Protein AF-0000000074312724 (afdb_homodimer)

Sequence (728 aa):
MENQAVISSTTVAKVNICEVESVAKSWMIDFSFLTLCRYYREQNAEKFSKTLKVFEAMIDDEYQLQDNQQTKRTICCLLSRIMDGKNLDAHYDLNNKVTPLMSALSVWDCLKDTANDAALYDNIKNLLFIQCVGVCLEKGNAQLAAHTLQWLEKESDLPEKLQRKLSTVVSKKDVYDQLLTRFSFNHLMKSVNSFLDAFLEKHPSDFLFKAALKVVQVRQERPAQADVDQNSEDPEPDSPVKPETNVVSSELNLRPKKKLFSTKTVHPWKPESTKKLPCLPHRTAKLKVSRRSCKVPSPPQQNTISRYRTKKKWLSEEDQHLKAGVKKHGEGKWSKILEEFDFRDRTSVMLKDRWRTLKKHGKVMENQAVISSTTVAKVNICEVESVAKSWMIDFSFLTLCRYYREQNAEKFSKTLKVFEAMIDDEYQLQDNQQTKRTICCLLSRIMDGKNLDAHYDLNNKVTPLMSALSVWDCLKDTANDAALYDNIKNLLFIQCVGVCLEKGNAQLAAHTLQWLEKESDLPEKLQRKLSTVVSKKDVYDQLLTRFSFNHLMKSVNSFLDAFLEKHPSDFLFKAALKVVQVRQERPAQADVDQNSEDPEPDSPVKPETNVVSSELNLRPKKKLFSTKTVHPWKPESTKKLPCLPHRTAKLKVSRRSCKVPSPPQQNTISRYRTKKKWLSEEDQHLKAGVKKHGEGKWSKILEEFDFRDRTSVMLKDRWRTLKKHGKV

Radius of gyration: 34.65 Å; Cα contacts (8 Å, |Δi|>4): 541; chains: 2; bounding box: 108×97×92 Å

Structure (mmCIF, N/CA/C/O backbone):
data_AF-0000000074312724-model_v1
#
loop_
_entity.id
_entity.type
_entity.pdbx_description
1 polymer 'Telomeric repeat-binding factor'
#
loop_
_atom_site.group_PDB
_atom_site.id
_atom_site.type_symbol
_atom_site.label_atom_id
_atom_site.label_alt_id
_atom_site.label_comp_id
_atom_site.label_asym_id
_atom_site.label_entity_id
_atom_site.label_seq_id
_atom_site.pdbx_PDB_ins_code
_atom_site.Cartn_x
_atom_site.Cartn_y
_atom_site.Cartn_z
_atom_site.occupancy
_atom_site.B_iso_or_equiv
_atom_site.auth_seq_id
_atom_site.auth_comp_id
_atom_site.auth_asym_id
_atom_site.auth_atom_id
_atom_site.pdbx_PDB_model_num
ATOM 1 N N . MET A 1 1 ? -22.125 25.375 37.125 1 21.61 1 MET A N 1
ATOM 2 C CA . MET A 1 1 ? -22.078 23.984 37.594 1 21.61 1 MET A CA 1
ATOM 3 C C . MET A 1 1 ? -21.922 23.016 36.438 1 21.61 1 MET A C 1
ATOM 5 O O . MET A 1 1 ? -22.922 22.594 35.812 1 21.61 1 MET A O 1
ATOM 9 N N . GLU A 1 2 ? -21.094 23.234 35.469 1 23.06 2 GLU A N 1
ATOM 10 C CA . GLU A 1 2 ? -20.906 23.047 34.062 1 23.06 2 GLU A CA 1
ATOM 11 C C . GLU A 1 2 ? -20.562 21.594 33.719 1 23.06 2 GLU A C 1
ATOM 13 O O . GLU A 1 2 ? -19.656 21.016 34.312 1 23.06 2 GLU A O 1
ATOM 18 N N . ASN A 1 3 ? -21.562 20.703 33.344 1 22.5 3 ASN A N 1
ATOM 19 C CA . ASN A 1 3 ? -21.734 19.266 33.125 1 22.5 3 ASN A CA 1
ATOM 20 C C . ASN A 1 3 ? -20.703 18.719 32.125 1 22.5 3 ASN A C 1
ATOM 22 O O . ASN A 1 3 ? -20.781 19.016 30.938 1 22.5 3 ASN A O 1
ATOM 26 N N . GLN A 1 4 ? -19.391 18.578 32.438 1 23.25 4 GLN A N 1
ATOM 27 C CA . GLN A 1 4 ? -18.219 17.984 31.797 1 23.25 4 GLN A CA 1
ATOM 28 C C . GLN A 1 4 ? -18.516 16.562 31.328 1 23.25 4 GLN A C 1
ATOM 30 O O . GLN A 1 4 ? -18.703 15.656 32.156 1 23.25 4 GLN A O 1
ATOM 35 N N . ALA A 1 5 ? -19.297 16.312 30.281 1 27.36 5 ALA A N 1
ATOM 36 C CA . ALA A 1 5 ? -19.828 15.047 29.812 1 27.36 5 ALA A CA 1
ATOM 37 C C . ALA A 1 5 ? -18.75 13.961 29.828 1 27.36 5 ALA A C 1
ATOM 39 O O . ALA A 1 5 ? -17.734 14.07 29.141 1 27.36 5 ALA A O 1
ATOM 40 N N . VAL A 1 6 ? -18.578 13.18 30.938 1 25.64 6 VAL A N 1
ATOM 41 C CA . VAL A 1 6 ? -17.812 12.062 31.484 1 25.64 6 VAL A CA 1
ATOM 42 C C . VAL A 1 6 ? -17.891 10.867 30.531 1 25.64 6 VAL A C 1
ATOM 44 O O . VAL A 1 6 ? -18.984 10.375 30.234 1 25.64 6 VAL A O 1
ATOM 47 N N . ILE A 1 7 ? -17.141 10.82 29.516 1 30.86 7 ILE A N 1
ATOM 48 C CA . ILE A 1 7 ? -16.875 9.516 28.906 1 30.86 7 ILE A CA 1
ATOM 49 C C . ILE A 1 7 ? -16.812 8.445 30 1 30.86 7 ILE A C 1
ATOM 51 O O . ILE A 1 7 ? -15.906 8.461 30.844 1 30.86 7 ILE A O 1
ATOM 55 N N . SER A 1 8 ? -17.906 8.117 30.641 1 28.39 8 SER A N 1
ATOM 56 C CA . SER A 1 8 ? -18.156 7.164 31.719 1 28.39 8 SER A CA 1
ATOM 57 C C . SER A 1 8 ? -17.281 5.926 31.578 1 28.39 8 SER A C 1
ATOM 59 O O . SER A 1 8 ? -17.062 5.434 30.469 1 28.39 8 SER A O 1
ATOM 61 N N . SER A 1 9 ? -16.422 5.676 32.5 1 30.42 9 SER A N 1
ATOM 62 C CA . SER A 1 9 ? -15.523 4.625 33 1 30.42 9 SER A CA 1
ATOM 63 C C . SER A 1 9 ? -16.234 3.283 33.062 1 30.42 9 SER A C 1
ATOM 65 O O . SER A 1 9 ? -15.961 2.48 33.969 1 30.42 9 SER A O 1
ATOM 67 N N . THR A 1 10 ? -17.453 3.074 32.594 1 30.75 10 THR A N 1
ATOM 68 C CA . THR A 1 10 ? -18.016 1.747 32.812 1 30.75 10 THR A CA 1
ATOM 69 C C . THR A 1 10 ? -17.016 0.661 32.438 1 30.75 10 THR A C 1
ATOM 71 O O . THR A 1 10 ? -16.219 0.842 31.5 1 30.75 10 THR A O 1
ATOM 74 N N . THR A 1 11 ? -16.969 -0.496 33.312 1 33.59 11 THR A N 1
ATOM 75 C CA . THR A 1 11 ? -16.203 -1.74 33.25 1 33.59 11 THR A CA 1
ATOM 76 C C . THR A 1 11 ? -16.125 -2.252 31.812 1 33.59 11 THR A C 1
ATOM 78 O O . THR A 1 11 ? -16.984 -3.025 31.375 1 33.59 11 THR A O 1
ATOM 81 N N . VAL A 1 12 ? -16.438 -1.635 30.938 1 36.84 12 VAL A N 1
ATOM 82 C CA . VAL A 1 12 ? -16.25 -2.07 29.562 1 36.84 12 VAL A CA 1
ATOM 83 C C . VAL A 1 12 ? -14.891 -2.75 29.422 1 36.84 12 VAL A C 1
ATOM 85 O O . VAL A 1 12 ? -13.852 -2.125 29.641 1 36.84 12 VAL A O 1
ATOM 88 N N . ALA A 1 13 ? -14.719 -4.004 29.734 1 39.44 13 ALA A N 1
ATOM 89 C CA . ALA A 1 13 ? -13.609 -4.918 29.516 1 39.44 13 ALA A CA 1
ATOM 90 C C . ALA A 1 13 ? -12.688 -4.395 28.406 1 39.44 13 ALA A C 1
ATOM 92 O O . ALA A 1 13 ? -13.156 -3.861 27.406 1 39.44 13 ALA A O 1
ATOM 93 N N . LYS A 1 14 ? -11.5 -3.816 28.703 1 50.38 14 LYS A N 1
ATOM 94 C CA . LYS A 1 14 ? -10.352 -3.379 27.906 1 50.38 14 LYS A CA 1
ATOM 95 C C . LYS A 1 14 ? -10.281 -4.121 26.578 1 50.38 14 LYS A C 1
ATOM 97 O O . LYS A 1 14 ? -9.773 -5.242 26.516 1 50.38 14 LYS A O 1
ATOM 102 N N . VAL A 1 15 ? -11.414 -4.219 25.922 1 61.34 15 VAL A N 1
ATOM 103 C CA . VAL A 1 15 ? -11.328 -4.824 24.594 1 61.34 15 VAL A CA 1
ATOM 104 C C . VAL A 1 15 ? -9.969 -4.496 23.969 1 61.34 15 VAL A C 1
ATOM 106 O O . VAL A 1 15 ? -9.57 -3.332 23.906 1 61.34 15 VAL A O 1
ATOM 109 N N . ASN A 1 16 ? -9.094 -5.473 23.906 1 81.19 16 ASN A N 1
ATOM 110 C CA . ASN A 1 16 ? -7.773 -5.445 23.297 1 81.19 16 ASN A CA 1
ATOM 111 C C . ASN A 1 16 ? -7.832 -4.867 21.875 1 81.19 16 ASN A C 1
ATOM 113 O O . ASN A 1 16 ? -8.266 -5.547 20.938 1 81.19 16 ASN A O 1
ATOM 117 N N . ILE A 1 17 ? -7.801 -3.521 21.781 1 87.5 17 ILE A N 1
ATOM 118 C CA . ILE A 1 17 ? -7.832 -2.779 20.531 1 87.5 17 ILE A CA 1
ATOM 119 C C . ILE A 1 17 ? -6.977 -3.496 19.484 1 87.5 17 ILE A C 1
ATOM 121 O O . ILE A 1 17 ? -7.293 -3.469 18.281 1 87.5 17 ILE A O 1
ATOM 125 N N . CYS A 1 18 ? -6.07 -4.141 20.016 1 86.81 18 CYS A N 1
ATOM 126 C CA . CYS A 1 18 ? -5.188 -4.855 19.109 1 86.81 18 CYS A CA 1
ATOM 127 C C . CYS A 1 18 ? -5.914 -6.027 18.453 1 86.81 18 CYS A C 1
ATOM 129 O O . CYS A 1 18 ? -5.727 -6.301 17.266 1 86.81 18 CYS A O 1
ATOM 131 N N . GLU A 1 19 ? -6.727 -6.633 19.25 1 90.62 19 GLU A N 1
ATOM 132 C CA . GLU A 1 19 ? -7.48 -7.758 18.703 1 90.62 19 GLU A CA 1
ATOM 133 C C . GLU A 1 19 ? -8.523 -7.285 17.703 1 90.62 19 GLU A C 1
ATOM 135 O O . GLU A 1 19 ? -8.742 -7.93 16.672 1 90.62 19 GLU A O 1
ATOM 140 N N . VAL A 1 20 ? -9.148 -6.223 18.016 1 93.25 20 VAL A N 1
ATOM 141 C CA . VAL A 1 20 ? -10.148 -5.652 17.125 1 93.25 20 VAL A CA 1
ATOM 142 C C . VAL A 1 20 ? -9.492 -5.297 15.789 1 93.25 20 VAL A C 1
ATOM 144 O O . VAL A 1 20 ? -10.039 -5.602 14.727 1 93.25 20 VAL A O 1
ATOM 147 N N . GLU A 1 21 ? -8.336 -4.688 15.852 1 92.5 21 GLU A N 1
ATOM 148 C CA . GLU A 1 21 ? -7.598 -4.328 14.648 1 92.5 21 GLU A CA 1
ATOM 149 C C . GLU A 1 21 ? -7.211 -5.566 13.844 1 92.5 21 GLU A C 1
ATOM 151 O O . GLU A 1 21 ? -7.273 -5.559 12.609 1 92.5 21 GLU A O 1
ATOM 156 N N . SER A 1 22 ? -6.832 -6.582 14.531 1 90.62 22 SER A N 1
ATOM 157 C CA . SER A 1 22 ? -6.426 -7.816 13.867 1 90.62 22 SER A CA 1
ATOM 158 C C . SER A 1 22 ? -7.59 -8.445 13.102 1 90.62 22 SER A C 1
ATOM 160 O O . SER A 1 22 ? -7.418 -8.922 11.984 1 90.62 22 SER A O 1
ATOM 162 N N . VAL A 1 23 ? -8.734 -8.406 13.703 1 93.75 23 VAL A N 1
ATOM 163 C CA . VAL A 1 23 ? -9.922 -8.969 13.078 1 93.75 23 VAL A CA 1
ATOM 164 C C . VAL A 1 23 ? -10.281 -8.164 11.828 1 93.75 23 VAL A C 1
ATOM 166 O O . VAL A 1 23 ? -10.508 -8.734 10.758 1 93.75 23 VAL A O 1
ATOM 169 N N . ALA A 1 24 ? -10.344 -6.906 11.953 1 95.31 24 ALA A N 1
ATOM 170 C CA . ALA A 1 24 ? -10.672 -6.047 10.82 1 95.31 24 ALA A CA 1
ATOM 171 C C . ALA A 1 24 ? -9.664 -6.215 9.688 1 95.31 24 ALA A C 1
ATOM 173 O O . ALA A 1 24 ? -10.039 -6.312 8.523 1 95.31 24 ALA A O 1
ATOM 174 N N . LYS A 1 25 ? -8.43 -6.238 10.039 1 94.06 25 LYS A N 1
ATOM 175 C CA . LYS A 1 25 ? -7.379 -6.414 9.047 1 94.06 25 LYS A CA 1
ATOM 176 C C . LYS A 1 25 ? -7.523 -7.75 8.32 1 94.06 25 LYS A C 1
ATOM 178 O O . LYS A 1 25 ? -7.297 -7.836 7.113 1 94.06 25 LYS A O 1
ATOM 183 N N . SER A 1 26 ? -7.871 -8.75 9.07 1 93.88 26 SER A N 1
ATOM 184 C CA . SER A 1 26 ? -8.086 -10.055 8.453 1 93.88 26 SER A CA 1
ATOM 185 C C . SER A 1 26 ? -9.203 -10.008 7.422 1 93.88 26 SER A C 1
ATOM 187 O O . SER A 1 26 ? -9.094 -10.594 6.348 1 93.88 26 SER A O 1
ATOM 189 N N . TRP A 1 27 ? -10.211 -9.312 7.754 1 96.19 27 TRP A N 1
ATOM 190 C CA . TRP A 1 27 ? -11.312 -9.164 6.809 1 96.19 27 TRP A CA 1
ATOM 191 C C . TRP A 1 27 ? -10.859 -8.406 5.566 1 96.19 27 TRP A C 1
ATOM 193 O O . TRP A 1 27 ? -11.266 -8.734 4.445 1 96.19 27 TRP A O 1
ATOM 203 N N . MET A 1 28 ? -10.133 -7.363 5.77 1 96.56 28 MET A N 1
ATOM 204 C CA . MET A 1 28 ? -9.641 -6.555 4.66 1 96.56 28 MET A CA 1
ATOM 205 C C . MET A 1 28 ? -8.727 -7.375 3.754 1 96.56 28 MET A C 1
ATOM 207 O O . MET A 1 28 ? -8.812 -7.277 2.527 1 96.56 28 MET A O 1
ATOM 211 N N . ILE A 1 29 ? -7.891 -8.164 4.34 1 95.81 29 ILE A N 1
ATOM 212 C CA . ILE A 1 29 ? -6.988 -9.039 3.598 1 95.81 29 ILE A CA 1
ATOM 213 C C . ILE A 1 29 ? -7.797 -10.047 2.783 1 95.81 29 ILE A C 1
ATOM 215 O O . ILE A 1 29 ? -7.527 -10.258 1.6 1 95.81 29 ILE A O 1
ATOM 219 N N . ASP A 1 30 ? -8.781 -10.586 3.4 1 96.94 30 ASP A N 1
ATOM 220 C CA . ASP A 1 30 ? -9.648 -11.555 2.73 1 96.94 30 ASP A CA 1
ATOM 221 C C . ASP A 1 30 ? -10.352 -10.914 1.531 1 96.94 30 ASP A C 1
ATOM 223 O O . ASP A 1 30 ? -10.414 -11.516 0.455 1 96.94 30 ASP A O 1
ATOM 227 N N . PHE A 1 31 ? -10.812 -9.82 1.758 1 97.44 31 PHE A N 1
ATOM 228 C CA . PHE A 1 31 ? -11.516 -9.133 0.681 1 97.44 31 PHE A CA 1
ATOM 229 C C . PHE A 1 31 ? -10.57 -8.836 -0.478 1 97.44 31 PHE A C 1
ATOM 231 O O . PHE A 1 31 ? -10.938 -9.016 -1.643 1 97.44 31 PHE A O 1
ATOM 238 N N . SER A 1 32 ? -9.438 -8.289 -0.143 1 97 32 SER A N 1
ATOM 239 C CA . SER A 1 32 ? -8.445 -8 -1.175 1 97 32 SER A CA 1
ATOM 240 C C . SER A 1 32 ? -8.055 -9.273 -1.929 1 97 32 SER A C 1
ATOM 242 O O . SER A 1 32 ? -7.867 -9.242 -3.146 1 97 32 SER A O 1
ATOM 244 N N . PHE A 1 33 ? -7.863 -10.336 -1.228 1 97.62 33 PHE A N 1
ATOM 245 C CA . PHE A 1 33 ? -7.523 -11.617 -1.839 1 97.62 33 PHE A CA 1
ATOM 246 C C . PHE A 1 33 ? -8.602 -12.047 -2.826 1 97.62 33 PHE A C 1
ATOM 248 O O . PHE A 1 33 ? -8.297 -12.438 -3.955 1 97.62 33 PHE A O 1
ATOM 255 N N . LEU A 1 34 ? -9.844 -11.953 -2.398 1 97.31 34 LEU A N 1
ATOM 256 C CA . LEU A 1 34 ? -10.961 -12.32 -3.256 1 97.31 34 LEU A CA 1
ATOM 257 C C . LEU A 1 34 ? -11 -11.445 -4.504 1 97.31 34 LEU A C 1
ATOM 259 O O . LEU A 1 34 ? -11.234 -11.945 -5.609 1 97.31 34 LEU A O 1
ATOM 263 N N . THR A 1 35 ? -10.805 -10.227 -4.285 1 96.88 35 THR A N 1
ATOM 264 C CA . THR A 1 35 ? -10.805 -9.273 -5.395 1 96.88 35 THR A CA 1
ATOM 265 C C . THR A 1 35 ? -9.672 -9.586 -6.367 1 96.88 35 THR A C 1
ATOM 267 O O . THR A 1 35 ? -9.844 -9.492 -7.586 1 96.88 35 THR A O 1
ATOM 270 N N . LEU A 1 36 ? -8.523 -9.984 -5.871 1 97.69 36 LEU A N 1
ATOM 271 C CA . LEU A 1 36 ? -7.387 -10.359 -6.707 1 97.69 36 LEU A CA 1
ATOM 272 C C . LEU A 1 36 ? -7.703 -11.594 -7.539 1 97.69 36 LEU A C 1
ATOM 274 O O . LEU A 1 36 ? -7.395 -11.641 -8.734 1 97.69 36 LEU A O 1
ATOM 278 N N . CYS A 1 37 ? -8.297 -12.562 -6.887 1 97.75 37 CYS A N 1
ATOM 279 C CA . CYS A 1 37 ? -8.688 -13.773 -7.605 1 97.75 37 CYS A CA 1
ATOM 280 C C . CYS A 1 37 ? -9.648 -13.445 -8.742 1 97.75 37 CYS A C 1
ATOM 282 O O . CYS A 1 37 ? -9.531 -13.992 -9.836 1 97.75 37 CYS A O 1
ATOM 284 N N . ARG A 1 38 ? -10.5 -12.539 -8.484 1 96.19 38 ARG A N 1
ATOM 285 C CA . ARG A 1 38 ? -11.461 -12.141 -9.508 1 96.19 38 ARG A CA 1
ATOM 286 C C . ARG A 1 38 ? -10.766 -11.43 -10.664 1 96.19 38 ARG A C 1
ATOM 288 O O . ARG A 1 38 ? -11.023 -11.734 -11.828 1 96.19 38 ARG A O 1
ATOM 295 N N . TYR A 1 39 ? -9.945 -10.484 -10.336 1 97 39 TYR A N 1
ATOM 296 C CA . TYR A 1 39 ? -9.25 -9.75 -11.391 1 97 39 TYR A CA 1
ATOM 297 C C . TYR A 1 39 ? -8.344 -10.68 -12.188 1 97 39 TYR A C 1
ATOM 299 O O . TYR A 1 39 ? -8.156 -10.492 -13.391 1 97 39 TYR A O 1
ATOM 307 N N . TYR A 1 40 ? -7.742 -11.648 -11.523 1 97.94 40 TYR A N 1
ATOM 308 C CA . TYR A 1 40 ? -6.969 -12.656 -12.234 1 97.94 40 TYR A CA 1
ATOM 309 C C . TYR A 1 40 ? -7.836 -13.398 -13.25 1 97.94 40 TYR A C 1
ATOM 311 O O . TYR A 1 40 ? -7.438 -13.578 -14.398 1 97.94 40 TYR A O 1
ATOM 319 N N . ARG A 1 41 ? -8.984 -13.805 -12.797 1 96.56 41 ARG A N 1
ATOM 320 C CA . ARG A 1 41 ? -9.914 -14.523 -13.656 1 96.56 41 ARG A CA 1
ATOM 321 C C . ARG A 1 41 ? -10.32 -13.672 -14.859 1 96.56 41 ARG A C 1
ATOM 323 O O . ARG A 1 41 ? -10.43 -14.18 -15.977 1 96.56 41 ARG A O 1
ATOM 330 N N . GLU A 1 42 ? -10.523 -12.422 -14.555 1 95.25 42 GLU A N 1
ATOM 331 C CA . GLU A 1 42 ? -10.922 -11.484 -15.602 1 95.25 42 GLU A CA 1
ATOM 332 C C . GLU A 1 42 ? -9.727 -11.07 -16.453 1 95.25 42 GLU A C 1
ATOM 334 O O . GLU A 1 42 ? -9.891 -10.406 -17.484 1 95.25 42 GLU A O 1
ATOM 339 N N . GLN A 1 43 ? -8.547 -11.469 -16.094 1 94.81 43 GLN A N 1
ATOM 340 C CA . GLN A 1 43 ? -7.297 -11.094 -16.75 1 94.81 43 GLN A CA 1
ATOM 341 C C . GLN A 1 43 ? -7.172 -9.578 -16.875 1 94.81 43 GLN A C 1
ATOM 343 O O . GLN A 1 43 ? -6.793 -9.07 -17.938 1 94.81 43 GLN A O 1
ATOM 348 N N . ASN A 1 44 ? -7.668 -8.906 -15.844 1 94.94 44 ASN A N 1
ATOM 349 C CA . ASN A 1 44 ? -7.5 -7.461 -15.75 1 94.94 44 ASN A CA 1
ATOM 350 C C . ASN A 1 44 ? -6.203 -7.09 -15.039 1 94.94 44 ASN A C 1
ATOM 352 O O . ASN A 1 44 ? -6.18 -6.938 -13.82 1 94.94 44 ASN A O 1
ATOM 356 N N . ALA A 1 45 ? -5.168 -6.895 -15.773 1 93.44 45 ALA A N 1
ATOM 357 C CA . ALA A 1 45 ? -3.816 -6.719 -15.242 1 93.44 45 ALA A CA 1
ATOM 358 C C . ALA A 1 45 ? -3.699 -5.414 -14.461 1 93.44 45 ALA A C 1
ATOM 360 O O . ALA A 1 45 ? -3.025 -5.359 -13.43 1 93.44 45 ALA A O 1
ATOM 361 N N . GLU A 1 46 ? -4.332 -4.371 -14.945 1 91.62 46 GLU A N 1
ATOM 362 C CA . GLU A 1 46 ? -4.227 -3.062 -14.305 1 91.62 46 GLU A CA 1
ATOM 363 C C . GLU A 1 46 ? -4.84 -3.078 -12.906 1 91.62 46 GLU A C 1
ATOM 365 O O . GLU A 1 46 ? -4.172 -2.738 -11.93 1 91.62 46 GLU A O 1
ATOM 370 N N . LYS A 1 47 ? -6.086 -3.535 -12.852 1 92.56 47 LYS A N 1
ATOM 371 C CA . LYS A 1 47 ? -6.762 -3.572 -11.562 1 92.56 47 LYS A CA 1
ATOM 372 C C . LYS A 1 47 ? -6.105 -4.586 -10.625 1 92.56 47 LYS A C 1
ATOM 374 O O . LYS A 1 47 ? -6.055 -4.379 -9.414 1 92.56 47 LYS A O 1
ATOM 379 N N . PHE A 1 48 ? -5.648 -5.609 -11.25 1 96.25 48 PHE A N 1
ATOM 380 C CA . PHE A 1 48 ? -4.941 -6.617 -10.469 1 96.25 48 PHE A CA 1
ATOM 381 C C . PHE A 1 48 ? -3.715 -6.016 -9.789 1 96.25 48 PHE A C 1
ATOM 383 O O . PHE A 1 48 ? -3.506 -6.211 -8.586 1 96.25 48 PHE A O 1
ATOM 390 N N . SER A 1 49 ? -2.943 -5.305 -10.523 1 94.44 49 SER A N 1
ATOM 391 C CA . SER A 1 49 ? -1.707 -4.723 -10.008 1 94.44 49 SER A CA 1
ATOM 392 C C . SER A 1 49 ? -1.989 -3.713 -8.898 1 94.44 49 SER A C 1
ATOM 394 O O . SER A 1 49 ? -1.288 -3.68 -7.887 1 94.44 49 SER A O 1
ATOM 396 N N . LYS A 1 50 ? -2.957 -2.932 -9.094 1 91.81 50 LYS A N 1
ATOM 397 C CA . LYS A 1 50 ? -3.33 -1.928 -8.102 1 91.81 50 LYS A CA 1
ATOM 398 C C . LYS A 1 50 ? -3.771 -2.582 -6.793 1 91.81 50 LYS A C 1
ATOM 400 O O . LYS A 1 50 ? -3.322 -2.191 -5.715 1 91.81 50 LYS A O 1
ATOM 405 N N . THR A 1 51 ? -4.617 -3.561 -6.922 1 94.94 51 THR A N 1
ATOM 406 C CA . THR A 1 51 ? -5.113 -4.27 -5.746 1 94.94 51 THR A CA 1
ATOM 407 C C . THR A 1 51 ? -3.988 -5.051 -5.07 1 94.94 51 THR A C 1
ATOM 409 O O . THR A 1 51 ? -3.965 -5.18 -3.846 1 94.94 51 THR A O 1
ATOM 412 N N . LEU A 1 52 ? -3.105 -5.555 -5.863 1 96.5 52 LEU A N 1
ATOM 413 C CA . LEU A 1 52 ? -1.982 -6.316 -5.324 1 96.5 52 LEU A CA 1
ATOM 414 C C . LEU A 1 52 ? -1.118 -5.445 -4.422 1 96.5 52 LEU A C 1
ATOM 416 O O . LEU A 1 52 ? -0.61 -5.914 -3.4 1 96.5 52 LEU A O 1
ATOM 420 N N . LYS A 1 53 ? -0.94 -4.234 -4.773 1 93.75 53 LYS A N 1
ATOM 421 C CA . LYS A 1 53 ? -0.164 -3.311 -3.953 1 93.75 53 LYS A CA 1
ATOM 422 C C . LYS A 1 53 ? -0.802 -3.125 -2.578 1 93.75 53 LYS A C 1
ATOM 424 O O . LYS A 1 53 ? -0.106 -3.107 -1.562 1 93.75 53 LYS A O 1
ATOM 429 N N . VAL A 1 54 ? -2.08 -2.957 -2.596 1 94.44 54 VAL A N 1
ATOM 430 C CA . VAL A 1 54 ? -2.814 -2.807 -1.345 1 94.44 54 VAL A CA 1
ATOM 431 C C . VAL A 1 54 ? -2.666 -4.07 -0.501 1 94.44 54 VAL A C 1
ATOM 433 O O . VAL A 1 54 ? -2.371 -3.996 0.694 1 94.44 54 VAL A O 1
ATOM 436 N N . PHE A 1 55 ? -2.9 -5.191 -1.138 1 96.44 55 PHE A N 1
ATOM 437 C CA . PHE A 1 55 ? -2.785 -6.48 -0.464 1 96.44 55 PHE A CA 1
ATOM 438 C C . PHE A 1 55 ? -1.4 -6.645 0.152 1 96.44 55 PHE A C 1
ATOM 440 O O . PHE A 1 55 ? -1.276 -7.027 1.318 1 96.44 55 PHE A O 1
ATOM 447 N N . GLU A 1 56 ? -0.399 -6.371 -0.617 1 94.25 56 GLU A N 1
ATOM 448 C CA . GLU A 1 56 ? 0.988 -6.508 -0.182 1 94.25 56 GLU A CA 1
ATOM 449 C C . GLU A 1 56 ? 1.282 -5.609 1.017 1 94.25 56 GLU A C 1
ATOM 451 O O . GLU A 1 56 ? 1.944 -6.031 1.967 1 94.25 56 GLU A O 1
ATOM 456 N N . ALA A 1 57 ? 0.81 -4.395 0.936 1 91.56 57 ALA A N 1
ATOM 457 C CA . ALA A 1 57 ? 1.032 -3.457 2.031 1 91.56 57 ALA A CA 1
ATOM 458 C C . ALA A 1 57 ? 0.421 -3.975 3.33 1 91.56 57 ALA A C 1
ATOM 460 O O . ALA A 1 57 ? 0.989 -3.787 4.41 1 91.56 57 ALA A O 1
ATOM 461 N N . MET A 1 58 ? -0.673 -4.641 3.254 1 93.38 58 MET A N 1
ATOM 462 C CA . MET A 1 58 ? -1.368 -5.129 4.441 1 93.38 58 MET A CA 1
ATOM 463 C C . MET A 1 58 ? -0.705 -6.391 4.98 1 93.38 58 MET A C 1
ATOM 465 O O . MET A 1 58 ? -0.466 -6.508 6.184 1 93.38 58 MET A O 1
ATOM 469 N N . ILE A 1 59 ? -0.412 -7.254 4.105 1 90.44 59 ILE A N 1
ATOM 470 C CA . ILE A 1 59 ? -0.004 -8.586 4.543 1 90.44 59 ILE A CA 1
ATOM 471 C C . ILE A 1 59 ? 1.464 -8.562 4.965 1 90.44 59 ILE A C 1
ATOM 473 O O . ILE A 1 59 ? 1.87 -9.297 5.867 1 90.44 59 ILE A O 1
ATOM 477 N N . ASP A 1 60 ? 2.256 -7.797 4.363 1 85.38 60 ASP A N 1
ATOM 478 C CA . ASP A 1 60 ? 3.678 -7.75 4.691 1 85.38 60 ASP A CA 1
ATOM 479 C C . ASP A 1 60 ? 3.918 -6.969 5.98 1 85.38 60 ASP A C 1
ATOM 481 O O . ASP A 1 60 ? 4.996 -7.055 6.57 1 85.38 60 ASP A O 1
ATOM 485 N N . ASP A 1 61 ? 2.994 -6.16 6.391 1 76.88 61 ASP A N 1
ATOM 486 C CA . ASP A 1 61 ? 3.096 -5.41 7.637 1 76.88 61 ASP A CA 1
ATOM 487 C C . ASP A 1 61 ? 2.91 -6.328 8.844 1 76.88 61 ASP A C 1
ATOM 489 O O . ASP A 1 61 ? 3.301 -5.98 9.961 1 76.88 61 ASP A O 1
ATOM 493 N N . GLU A 1 62 ? 2.342 -7.41 8.555 1 74.75 62 GLU A N 1
ATOM 494 C CA . GLU A 1 62 ? 2.008 -8.305 9.656 1 74.75 62 GLU A CA 1
ATOM 495 C C . GLU A 1 62 ? 3.195 -9.18 10.039 1 74.75 62 GLU A C 1
ATOM 497 O O . GLU A 1 62 ? 3.822 -9.797 9.172 1 74.75 62 GLU A O 1
ATOM 502 N N . TYR A 1 63 ? 3.6 -9.039 11.211 1 69 63 TYR A N 1
ATOM 503 C CA . TYR A 1 63 ? 4.727 -9.82 11.703 1 69 63 TYR A CA 1
ATOM 504 C C . TYR A 1 63 ? 4.363 -11.297 11.805 1 69 63 TYR A C 1
ATOM 506 O O . TYR A 1 63 ? 5.152 -12.164 11.414 1 69 63 TYR A O 1
ATOM 514 N N . GLN A 1 64 ? 3.211 -11.516 12.312 1 80.5 64 GLN A N 1
ATOM 515 C CA . GLN A 1 64 ? 2.785 -12.898 12.461 1 80.5 64 GLN A CA 1
ATOM 516 C C . GLN A 1 64 ? 1.532 -13.188 11.633 1 80.5 64 GLN A C 1
ATOM 518 O O . GLN A 1 64 ? 0.45 -12.688 11.953 1 80.5 64 GLN A O 1
ATOM 523 N N . LEU A 1 65 ? 1.847 -13.867 10.609 1 86.44 65 LEU A N 1
ATOM 524 C CA . LEU A 1 65 ? 0.723 -14.227 9.758 1 86.44 65 LEU A CA 1
ATOM 525 C C . LEU A 1 65 ? 0.121 -15.562 10.188 1 86.44 65 LEU A C 1
ATOM 527 O O . LEU A 1 65 ? 0.85 -16.484 10.547 1 86.44 65 LEU A O 1
ATOM 531 N N . GLN A 1 66 ? -1.142 -15.57 10.273 1 86.44 66 GLN A N 1
ATOM 532 C CA . GLN A 1 66 ? -1.833 -16.844 10.438 1 86.44 66 GLN A CA 1
ATOM 533 C C . GLN A 1 66 ? -1.606 -17.75 9.234 1 86.44 66 GLN A C 1
ATOM 535 O O . GLN A 1 66 ? -1.285 -17.281 8.141 1 86.44 66 GLN A O 1
ATOM 540 N N . ASP A 1 67 ? -1.747 -19 9.375 1 88 67 ASP A N 1
ATOM 541 C CA . ASP A 1 67 ? -1.492 -19.984 8.328 1 88 67 ASP A CA 1
ATOM 542 C C . ASP A 1 67 ? -2.34 -19.703 7.09 1 88 67 ASP A C 1
ATOM 544 O O . ASP A 1 67 ? -1.852 -19.797 5.961 1 88 67 ASP A O 1
ATOM 548 N N . ASN A 1 68 ? -3.549 -19.391 7.352 1 91.38 68 ASN A N 1
ATOM 549 C CA . ASN A 1 68 ? -4.438 -19.109 6.23 1 91.38 68 ASN A CA 1
ATOM 550 C C . ASN A 1 68 ? -3.979 -17.875 5.453 1 91.38 68 ASN A C 1
ATOM 552 O O . ASN A 1 68 ? -4.082 -17.844 4.227 1 91.38 68 ASN A O 1
ATOM 556 N N . GLN A 1 69 ? -3.494 -16.922 6.223 1 92.94 69 GLN A N 1
ATOM 557 C CA . GLN A 1 69 ? -3.002 -15.711 5.586 1 92.94 69 GLN A CA 1
ATOM 558 C C . GLN A 1 69 ? -1.725 -15.984 4.797 1 92.94 69 GLN A C 1
ATOM 560 O O . GLN A 1 69 ? -1.529 -15.43 3.713 1 92.94 69 GLN A O 1
ATOM 565 N N . GLN A 1 70 ? -0.915 -16.844 5.32 1 92.56 70 GLN A N 1
ATOM 566 C CA . GLN A 1 70 ? 0.311 -17.219 4.625 1 92.56 70 GLN A CA 1
ATOM 567 C C . GLN A 1 70 ? 0.001 -17.922 3.311 1 92.56 70 GLN A C 1
ATOM 569 O O . GLN A 1 70 ? 0.655 -17.672 2.295 1 92.56 70 GLN A O 1
ATOM 574 N N . THR A 1 71 ? -0.924 -18.734 3.34 1 94.88 71 THR A N 1
ATOM 575 C CA . THR A 1 71 ? -1.337 -19.453 2.137 1 94.88 71 THR A CA 1
ATOM 576 C C . THR A 1 71 ? -1.86 -18.484 1.084 1 94.88 71 THR A C 1
ATOM 578 O O . THR A 1 71 ? -1.494 -18.578 -0.089 1 94.88 71 THR A O 1
ATOM 581 N N . LYS A 1 72 ? -2.711 -17.562 1.52 1 96.25 72 LYS A N 1
ATOM 582 C CA . LYS A 1 72 ? -3.242 -16.562 0.604 1 96.25 72 LYS A CA 1
ATOM 583 C C . LYS A 1 72 ? -2.121 -15.711 0.009 1 96.25 72 LYS A C 1
ATOM 585 O O . LYS A 1 72 ? -2.158 -15.367 -1.174 1 96.25 72 LYS A O 1
ATOM 590 N N . ARG A 1 73 ? -1.197 -15.406 0.847 1 96.06 73 ARG A N 1
ATOM 591 C CA . ARG A 1 73 ? -0.041 -14.656 0.376 1 96.06 73 ARG A CA 1
ATOM 592 C C . ARG A 1 73 ? 0.709 -15.422 -0.708 1 96.06 73 ARG A C 1
ATOM 594 O O . ARG A 1 73 ? 1.073 -14.852 -1.739 1 96.06 73 ARG A O 1
ATOM 601 N N . THR A 1 74 ? 0.938 -16.672 -0.485 1 96.62 74 THR A N 1
ATOM 602 C CA . THR A 1 74 ? 1.654 -17.516 -1.439 1 96.62 74 THR A CA 1
ATOM 603 C C . THR A 1 74 ? 0.879 -17.625 -2.75 1 96.62 74 THR A C 1
ATOM 605 O O . THR A 1 74 ? 1.469 -17.578 -3.832 1 96.62 74 THR A O 1
ATOM 608 N N . ILE A 1 75 ? -0.378 -17.781 -2.588 1 97.88 75 ILE A N 1
ATOM 609 C CA . ILE A 1 75 ? -1.216 -17.859 -3.779 1 97.88 75 ILE A CA 1
ATOM 610 C C . ILE A 1 75 ? -1.1 -16.562 -4.578 1 97.88 75 ILE A C 1
ATOM 612 O O . ILE A 1 75 ? -0.968 -16.594 -5.805 1 97.88 75 ILE A O 1
ATOM 616 N N . CYS A 1 76 ? -1.192 -15.477 -3.875 1 97.69 76 CYS A N 1
ATOM 617 C CA . CYS A 1 76 ? -1.087 -14.195 -4.57 1 97.69 76 CYS A CA 1
ATOM 618 C C . CYS A 1 76 ? 0.281 -14.039 -5.223 1 97.69 76 CYS A C 1
ATOM 620 O O . CYS A 1 76 ? 0.401 -13.43 -6.285 1 97.69 76 CYS A O 1
ATOM 622 N N . CYS A 1 77 ? 1.329 -14.594 -4.652 1 97 77 CYS A N 1
ATOM 623 C CA . CYS A 1 77 ? 2.641 -14.633 -5.293 1 97 77 CYS A CA 1
ATOM 624 C C . CYS A 1 77 ? 2.58 -15.391 -6.613 1 97 77 CYS A C 1
ATOM 626 O O . CYS A 1 77 ? 3.148 -14.945 -7.613 1 97 77 CYS A O 1
ATOM 628 N N . LEU A 1 78 ? 1.902 -16.453 -6.57 1 98.12 78 LEU A N 1
ATOM 629 C CA . LEU A 1 78 ? 1.748 -17.25 -7.777 1 98.12 78 LEU A CA 1
ATOM 630 C C . LEU A 1 78 ? 1.002 -16.469 -8.859 1 98.12 78 LEU A C 1
ATOM 632 O O . LEU A 1 78 ? 1.448 -16.406 -10 1 98.12 78 LEU A O 1
ATOM 636 N N . LEU A 1 79 ? -0.081 -15.875 -8.469 1 98.44 79 LEU A N 1
ATOM 637 C CA . LEU A 1 79 ? -0.934 -15.172 -9.414 1 98.44 79 LEU A CA 1
ATOM 638 C C . LEU A 1 79 ? -0.19 -14 -10.055 1 98.44 79 LEU A C 1
ATOM 640 O O . LEU A 1 79 ? -0.306 -13.766 -11.258 1 98.44 79 LEU A O 1
ATOM 644 N N . SER A 1 80 ? 0.487 -13.258 -9.211 1 97.75 80 SER A N 1
ATOM 645 C CA . SER A 1 80 ? 1.213 -12.109 -9.75 1 97.75 80 SER A CA 1
ATOM 646 C C . SER A 1 80 ? 2.248 -12.547 -10.781 1 97.75 80 SER A C 1
ATOM 648 O O . SER A 1 80 ? 2.387 -11.922 -11.836 1 97.75 80 SER A O 1
ATOM 650 N N . ARG A 1 81 ? 2.947 -13.609 -10.586 1 97.25 81 ARG A N 1
ATOM 651 C CA . ARG A 1 81 ? 3.967 -14.133 -11.484 1 97.25 81 ARG A CA 1
ATOM 652 C C . ARG A 1 81 ? 3.342 -14.625 -12.789 1 97.25 81 ARG A C 1
ATOM 654 O O . ARG A 1 81 ? 3.883 -14.398 -13.867 1 97.25 81 ARG A O 1
ATOM 661 N N . ILE A 1 82 ? 2.227 -15.234 -12.656 1 97.81 82 ILE A N 1
ATOM 662 C CA . ILE A 1 82 ? 1.551 -15.75 -13.844 1 97.81 82 ILE A CA 1
ATOM 663 C C . ILE A 1 82 ? 0.972 -14.586 -14.648 1 97.81 82 I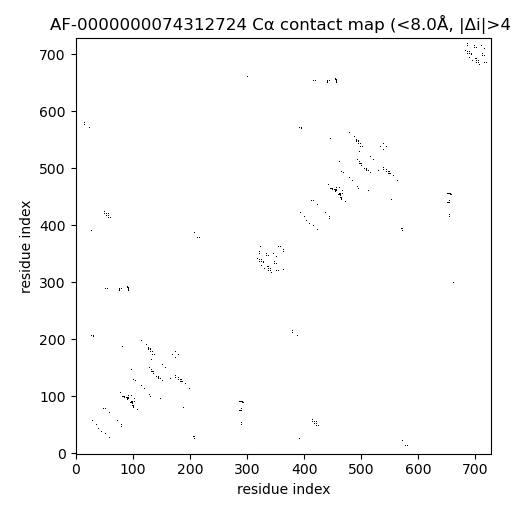LE A C 1
ATOM 665 O O . ILE A 1 82 ? 1.041 -14.586 -15.883 1 97.81 82 ILE A O 1
ATOM 669 N N . MET A 1 83 ? 0.37 -13.641 -13.969 1 96.62 83 MET A N 1
ATOM 670 C CA . MET A 1 83 ? -0.159 -12.453 -14.641 1 96.62 83 MET A CA 1
ATOM 671 C C . MET A 1 83 ? 0.93 -11.75 -15.445 1 96.62 83 MET A C 1
ATOM 673 O O . MET A 1 83 ? 0.66 -11.195 -16.516 1 96.62 83 MET A O 1
ATOM 677 N N . ASP A 1 84 ? 2.102 -11.852 -14.938 1 96.12 84 ASP A N 1
ATOM 678 C CA . ASP A 1 84 ? 3.234 -11.234 -15.617 1 96.12 84 ASP A CA 1
ATOM 679 C C . ASP A 1 84 ? 3.979 -12.25 -16.484 1 96.12 84 ASP A C 1
ATOM 681 O O . ASP A 1 84 ? 5.102 -11.992 -16.922 1 96.12 84 ASP A O 1
ATOM 685 N N . GLY A 1 85 ? 3.467 -13.352 -16.703 1 96.44 85 GLY A N 1
ATOM 686 C CA . GLY A 1 85 ? 4.16 -14.461 -17.344 1 96.44 85 GLY A CA 1
ATOM 687 C C . GLY A 1 85 ? 4.719 -14.102 -18.703 1 96.44 85 GLY A C 1
ATOM 688 O O . GLY A 1 85 ? 5.793 -14.57 -19.078 1 96.44 85 GLY A O 1
ATOM 689 N N . LYS A 1 86 ? 4.051 -13.281 -19.391 1 95.12 86 LYS A N 1
ATOM 690 C CA . LYS A 1 86 ? 4.473 -12.93 -20.75 1 95.12 86 LYS A CA 1
ATOM 691 C C . LYS A 1 86 ? 5.312 -11.656 -20.75 1 95.12 86 LYS A C 1
ATOM 693 O O . LYS A 1 86 ? 5.793 -11.219 -21.797 1 95.12 86 LYS A O 1
ATOM 698 N N . ASN A 1 87 ? 5.434 -11.047 -19.641 1 94.5 87 ASN A N 1
ATOM 699 C CA . ASN A 1 87 ? 6.301 -9.883 -19.469 1 94.5 87 ASN A CA 1
ATOM 700 C C . ASN A 1 87 ? 7.691 -10.281 -19 1 94.5 87 ASN A C 1
ATOM 702 O O . ASN A 1 87 ? 7.973 -10.25 -17.797 1 94.5 87 ASN A O 1
ATOM 706 N N . LEU A 1 88 ? 8.578 -10.484 -19.922 1 92 88 LEU A N 1
ATOM 707 C CA . LEU A 1 88 ? 9.906 -11 -19.594 1 92 88 LEU A CA 1
ATOM 708 C C . LEU A 1 88 ? 10.75 -9.93 -18.906 1 92 88 LEU A C 1
ATOM 710 O O . LEU A 1 88 ? 11.797 -10.242 -18.328 1 92 88 LEU A O 1
ATOM 714 N N . ASP A 1 89 ? 10.289 -8.664 -18.891 1 89.94 89 ASP A N 1
ATOM 715 C CA . ASP A 1 89 ? 11.031 -7.578 -18.25 1 89.94 89 ASP A CA 1
ATOM 716 C C . ASP A 1 89 ? 10.68 -7.473 -16.766 1 89.94 89 ASP A C 1
ATOM 718 O O . ASP A 1 89 ? 11.344 -6.746 -16.016 1 89.94 89 ASP A O 1
ATOM 722 N N . ALA A 1 90 ? 9.641 -8.188 -16.391 1 91.94 90 ALA A N 1
ATOM 723 C CA . ALA A 1 90 ? 9.273 -8.188 -14.977 1 91.94 90 ALA A CA 1
ATOM 724 C C . ALA A 1 90 ? 10.133 -9.164 -14.188 1 91.94 90 ALA A C 1
ATOM 726 O O . ALA A 1 90 ? 10.422 -10.273 -14.656 1 91.94 90 ALA A O 1
ATOM 727 N N . HIS A 1 91 ? 10.539 -8.758 -12.938 1 91.5 91 HIS A N 1
ATOM 728 C CA . HIS A 1 91 ? 11.406 -9.609 -12.133 1 91.5 91 HIS A CA 1
ATOM 729 C C . HIS A 1 91 ? 10.875 -9.742 -10.711 1 91.5 91 HIS A C 1
ATOM 731 O O . HIS A 1 91 ? 10.422 -8.75 -10.117 1 91.5 91 HIS A O 1
ATOM 737 N N . TYR A 1 92 ? 10.914 -10.922 -10.266 1 92.94 92 TYR A N 1
ATOM 738 C CA . TYR A 1 92 ? 10.477 -11.227 -8.906 1 92.94 92 TYR A CA 1
ATOM 739 C C . TYR A 1 92 ? 11.625 -11.781 -8.078 1 92.94 92 TYR A C 1
ATOM 741 O O . TYR A 1 92 ? 11.516 -11.922 -6.855 1 92.94 92 TYR A O 1
ATOM 749 N N . ASP A 1 93 ? 12.664 -12.07 -8.812 1 87.5 93 ASP A N 1
ATOM 750 C CA . ASP A 1 93 ? 13.852 -12.648 -8.18 1 87.5 93 ASP A CA 1
ATOM 751 C C . ASP A 1 93 ? 15.031 -11.68 -8.25 1 87.5 93 ASP A C 1
ATOM 753 O O . ASP A 1 93 ? 15.031 -10.758 -9.062 1 87.5 93 ASP A O 1
ATOM 757 N N . LEU A 1 94 ? 15.938 -11.914 -7.363 1 83.5 94 LEU A N 1
ATOM 758 C CA . LEU A 1 94 ? 17.156 -11.109 -7.383 1 83.5 94 LEU A CA 1
ATOM 759 C C . LEU A 1 94 ? 17.953 -11.359 -8.656 1 83.5 94 LEU A C 1
ATOM 761 O O . LEU A 1 94 ? 18.609 -10.453 -9.172 1 83.5 94 LEU A O 1
ATOM 765 N N . ASN A 1 95 ? 17.859 -12.609 -9.055 1 83.12 95 ASN A N 1
ATOM 766 C CA . ASN A 1 95 ? 18.469 -12.969 -10.336 1 83.12 95 ASN A CA 1
ATOM 767 C C . ASN A 1 95 ? 17.609 -12.523 -11.516 1 83.12 95 ASN A C 1
ATOM 769 O O . ASN A 1 95 ? 16.516 -13.047 -11.719 1 83.12 95 ASN A O 1
ATOM 773 N N . ASN A 1 96 ? 18.094 -11.625 -12.297 1 85.25 96 ASN A N 1
ATOM 774 C CA . ASN A 1 96 ? 17.328 -11.031 -13.383 1 85.25 96 ASN A CA 1
ATOM 775 C C . ASN A 1 96 ? 17.125 -12.016 -14.531 1 85.25 96 ASN A C 1
ATOM 777 O O . ASN A 1 96 ? 16.344 -11.742 -15.453 1 85.25 96 ASN A O 1
ATOM 781 N N . LYS A 1 97 ? 17.797 -13.148 -14.477 1 87.62 97 LYS A N 1
ATOM 782 C CA . LYS A 1 97 ? 17.609 -14.156 -15.523 1 87.62 97 LYS A CA 1
ATOM 783 C C . LYS A 1 97 ? 16.406 -15.047 -15.234 1 87.62 97 LYS A C 1
ATOM 785 O O . LYS A 1 97 ? 15.953 -15.789 -16.094 1 87.62 97 LYS A O 1
ATOM 790 N N . VAL A 1 98 ? 16 -14.875 -14.023 1 92.5 98 VAL A N 1
ATOM 791 C CA . VAL A 1 98 ? 14.836 -15.664 -13.641 1 92.5 98 VAL A CA 1
ATOM 792 C C . VAL A 1 98 ? 13.562 -14.961 -14.109 1 92.5 98 VAL A C 1
ATOM 794 O O . VAL A 1 98 ? 13.266 -13.852 -13.672 1 92.5 98 VAL A O 1
ATOM 797 N N . THR A 1 99 ? 12.844 -15.617 -14.984 1 95 99 THR A N 1
ATOM 798 C CA . THR A 1 99 ? 11.602 -15.062 -15.516 1 95 99 THR A CA 1
ATOM 799 C C . THR A 1 99 ? 10.477 -15.211 -14.5 1 95 99 THR A C 1
ATOM 801 O O . THR A 1 99 ? 10.594 -15.961 -13.531 1 95 99 THR A O 1
ATOM 804 N N . PRO A 1 100 ? 9.406 -14.461 -14.719 1 96.25 100 PRO A N 1
ATOM 805 C CA . PRO A 1 100 ? 8.266 -14.57 -13.805 1 96.25 100 PRO A CA 1
ATOM 806 C C . PRO A 1 100 ? 7.727 -15.992 -13.695 1 96.25 100 PRO A C 1
ATOM 808 O O . PRO A 1 100 ? 7.414 -16.453 -12.594 1 96.25 100 PRO A O 1
ATOM 811 N N . LEU A 1 101 ? 7.668 -16.734 -14.75 1 97.38 101 LEU A N 1
ATOM 812 C CA . LEU A 1 101 ? 7.117 -18.078 -14.727 1 97.38 101 LEU A CA 1
ATOM 813 C C . LEU A 1 101 ? 8.078 -19.047 -14.031 1 97.38 101 LEU A C 1
ATOM 815 O O . LEU A 1 101 ? 7.641 -20 -13.375 1 97.38 101 LEU A O 1
ATOM 819 N N . MET A 1 102 ? 9.391 -18.844 -14.227 1 96.25 102 MET A N 1
ATOM 820 C CA . MET A 1 102 ? 10.367 -19.625 -13.469 1 96.25 102 MET A CA 1
ATOM 821 C C . MET A 1 102 ? 10.164 -19.438 -11.969 1 96.25 102 MET A C 1
ATOM 823 O O . MET A 1 102 ? 10.18 -20.422 -11.211 1 96.25 102 MET A O 1
ATOM 827 N N . SER A 1 103 ? 9.992 -18.188 -11.602 1 95.81 103 SER A N 1
ATOM 828 C CA . SER A 1 103 ? 9.711 -17.891 -10.203 1 95.81 103 SER A CA 1
ATOM 829 C C . SER A 1 103 ? 8.391 -18.516 -9.758 1 95.81 103 SER A C 1
ATOM 831 O O . SER A 1 103 ? 8.273 -18.969 -8.617 1 95.81 103 SER A O 1
ATOM 833 N N . ALA A 1 104 ? 7.41 -18.484 -10.641 1 97.5 104 ALA A N 1
ATOM 834 C CA . ALA A 1 104 ? 6.109 -19.078 -10.336 1 97.5 104 ALA A CA 1
ATOM 835 C C . ALA A 1 104 ? 6.238 -20.562 -10.016 1 97.5 104 ALA A C 1
ATOM 837 O O . ALA A 1 104 ? 5.496 -21.094 -9.18 1 97.5 104 ALA A O 1
ATOM 838 N N . LEU A 1 105 ? 7.117 -21.219 -10.688 1 96.38 105 LEU A N 1
ATOM 839 C CA . LEU A 1 105 ? 7.328 -22.641 -10.484 1 96.38 105 LEU A CA 1
ATOM 840 C C . LEU A 1 105 ? 7.773 -22.922 -9.047 1 96.38 105 LEU A C 1
ATOM 842 O O . LEU A 1 105 ? 7.281 -23.859 -8.414 1 96.38 105 LEU A O 1
ATOM 846 N N . SER A 1 106 ? 8.664 -22.125 -8.594 1 93.62 106 SER A N 1
ATOM 847 C CA . SER A 1 106 ? 9.141 -22.266 -7.223 1 93.62 106 SER A CA 1
ATOM 848 C C . SER A 1 106 ? 8.023 -22.031 -6.219 1 93.62 106 SER A C 1
ATOM 850 O O . SER A 1 106 ? 7.918 -22.734 -5.215 1 93.62 106 SER A O 1
ATOM 852 N N . VAL A 1 107 ? 7.23 -21.078 -6.484 1 96.81 107 VAL A N 1
ATOM 853 C CA . VAL A 1 107 ? 6.105 -20.766 -5.609 1 96.81 107 VAL A CA 1
ATOM 854 C C . VAL A 1 107 ? 5.09 -21.906 -5.641 1 96.81 107 VAL A C 1
ATOM 856 O O . VAL A 1 107 ? 4.527 -22.266 -4.602 1 96.81 107 VAL A O 1
ATOM 859 N N . TRP A 1 108 ? 4.859 -22.422 -6.824 1 97.25 108 TRP A N 1
ATOM 860 C CA . TRP A 1 108 ? 3.893 -23.5 -6.98 1 97.25 108 TRP A CA 1
ATOM 861 C C . TRP A 1 108 ? 4.309 -24.719 -6.172 1 97.25 108 TRP A C 1
ATOM 863 O O . TRP A 1 108 ? 3.463 -25.422 -5.609 1 97.25 108 TRP A O 1
ATOM 873 N N . ASP A 1 109 ? 5.523 -24.953 -6.082 1 94.94 109 ASP A N 1
ATOM 874 C CA . ASP A 1 109 ? 6.039 -26.078 -5.297 1 94.94 109 ASP A CA 1
ATOM 875 C C . ASP A 1 109 ? 5.656 -25.938 -3.824 1 94.94 109 ASP A C 1
ATOM 877 O O . ASP A 1 109 ? 5.434 -26.938 -3.137 1 94.94 109 ASP A O 1
ATOM 881 N N . CYS A 1 110 ? 5.523 -24.734 -3.412 1 94.38 110 CYS A N 1
ATOM 882 C CA . CYS A 1 110 ? 5.176 -24.469 -2.021 1 94.38 110 CYS A CA 1
ATOM 883 C C . CYS A 1 110 ? 3.686 -24.688 -1.782 1 94.38 110 CYS A C 1
ATOM 885 O O . CYS A 1 110 ? 3.238 -24.734 -0.635 1 94.38 110 CYS A O 1
ATOM 887 N N . LEU A 1 111 ? 2.934 -24.891 -2.807 1 96.25 111 LEU A N 1
ATOM 888 C CA . LEU A 1 111 ? 1.483 -24.984 -2.674 1 96.25 111 LEU A CA 1
ATOM 889 C C . LEU A 1 111 ? 1.015 -26.422 -2.908 1 96.25 111 LEU A C 1
ATOM 891 O O . LEU A 1 111 ? -0.172 -26.656 -3.146 1 96.25 111 LEU A O 1
ATOM 895 N N . LYS A 1 112 ? 1.895 -27.344 -2.828 1 94.31 112 LYS A N 1
ATOM 896 C CA . LYS A 1 112 ? 1.571 -28.75 -3.09 1 94.31 112 LYS A CA 1
ATOM 897 C C . LYS A 1 112 ? 0.479 -29.25 -2.146 1 94.31 112 LYS A C 1
ATOM 899 O O . LYS A 1 112 ? -0.495 -29.859 -2.586 1 94.31 112 LYS A O 1
ATOM 904 N N . ASP A 1 113 ? 0.577 -28.891 -0.874 1 92.5 113 ASP A N 1
ATOM 905 C CA . ASP A 1 113 ? -0.373 -29.359 0.132 1 92.5 113 ASP A CA 1
ATOM 906 C C . ASP A 1 113 ? -1.704 -28.609 0.012 1 92.5 113 ASP A C 1
ATOM 908 O O . ASP A 1 113 ? -2.752 -29.156 0.381 1 92.5 113 ASP A O 1
ATOM 912 N N . THR A 1 114 ? -1.697 -27.422 -0.508 1 93 114 THR A N 1
ATOM 913 C CA . THR A 1 114 ? -2.9 -26.609 -0.648 1 93 114 THR A CA 1
ATOM 914 C C . THR A 1 114 ? -3.746 -27.094 -1.822 1 93 114 THR A C 1
ATOM 916 O O . THR A 1 114 ? -4.977 -27 -1.785 1 93 114 THR A O 1
ATOM 919 N N . ALA A 1 115 ? -3.295 -27.5 -3.027 1 90.38 115 ALA A N 1
ATOM 920 C CA . ALA A 1 115 ? -4 -27.922 -4.234 1 90.38 115 ALA A CA 1
ATOM 921 C C . ALA A 1 115 ? -4.809 -29.188 -3.975 1 90.38 115 ALA A C 1
ATOM 923 O O . ALA A 1 115 ? -5.836 -29.422 -4.617 1 90.38 115 ALA A O 1
ATOM 924 N N . ASN A 1 116 ? -4.848 -29.781 -2.947 1 84.62 116 ASN A N 1
ATOM 925 C CA . ASN A 1 116 ? -5.559 -30.969 -2.484 1 84.62 116 ASN A CA 1
ATOM 926 C C . ASN A 1 116 ? -5.926 -31.891 -3.645 1 84.62 116 ASN A C 1
ATOM 928 O O . ASN A 1 116 ? -6.715 -32.812 -3.479 1 84.62 116 ASN A O 1
ATOM 932 N N . ASP A 1 117 ? -5.695 -31.672 -4.914 1 92.5 117 ASP A N 1
ATOM 933 C CA . ASP A 1 117 ? -5.852 -32.469 -6.125 1 92.5 117 ASP A CA 1
ATOM 934 C C . ASP A 1 117 ? -4.508 -32.719 -6.809 1 92.5 117 ASP A C 1
ATOM 936 O O . ASP A 1 117 ? -3.988 -31.812 -7.488 1 92.5 117 ASP A O 1
ATOM 940 N N . ALA A 1 118 ? -4.051 -33.906 -6.715 1 94 118 ALA A N 1
ATOM 941 C CA . ALA A 1 118 ? -2.725 -34.25 -7.223 1 94 118 ALA A CA 1
ATOM 942 C C . ALA A 1 118 ? -2.662 -34.094 -8.742 1 94 118 ALA A C 1
ATOM 944 O O . ALA A 1 118 ? -1.646 -33.688 -9.289 1 94 118 ALA A O 1
ATOM 945 N N . ALA A 1 119 ? -3.752 -34.5 -9.383 1 96 119 ALA A N 1
ATOM 946 C CA . ALA A 1 119 ? -3.789 -34.406 -10.844 1 96 119 ALA A CA 1
ATOM 947 C C . ALA A 1 119 ? -3.711 -32.969 -11.305 1 96 119 ALA A C 1
ATOM 949 O O . ALA A 1 119 ? -2.986 -32.656 -12.25 1 96 119 ALA A O 1
ATOM 950 N N . LEU A 1 120 ? -4.473 -32.188 -10.594 1 96.5 120 LEU A N 1
ATOM 951 C CA . LEU A 1 120 ? -4.457 -30.781 -10.938 1 96.5 120 LEU A CA 1
ATOM 952 C C . LEU A 1 120 ? -3.086 -30.172 -10.656 1 96.5 120 LEU A C 1
ATOM 954 O O . LEU A 1 120 ? -2.586 -29.359 -11.445 1 96.5 120 LEU A O 1
ATOM 958 N N . TYR A 1 121 ? -2.518 -30.531 -9.531 1 97.44 121 TYR A N 1
ATOM 959 C CA . TYR A 1 121 ? -1.193 -30.047 -9.172 1 97.44 121 TYR A CA 1
ATOM 960 C C . TYR A 1 121 ? -0.17 -30.391 -10.242 1 97.44 121 TYR A C 1
ATOM 962 O O . TYR A 1 121 ? 0.586 -29.531 -10.695 1 97.44 121 TYR A O 1
ATOM 970 N N . ASP A 1 122 ? -0.194 -31.609 -10.664 1 96.44 122 ASP A N 1
ATOM 971 C CA . ASP A 1 122 ? 0.764 -32.062 -11.664 1 96.44 122 ASP A CA 1
ATOM 972 C C . ASP A 1 122 ? 0.528 -31.391 -13.008 1 96.44 122 ASP A C 1
ATOM 974 O O . ASP A 1 122 ? 1.479 -31.094 -13.734 1 96.44 122 ASP A O 1
ATOM 978 N N . ASN A 1 123 ? -0.688 -31.281 -13.297 1 97.19 123 ASN A N 1
ATOM 979 C CA . ASN A 1 123 ? -1.022 -30.625 -14.555 1 97.19 123 ASN A CA 1
ATOM 980 C C . ASN A 1 123 ? -0.484 -29.203 -14.602 1 97.19 123 ASN A C 1
ATOM 982 O O . ASN A 1 123 ? 0.113 -28.797 -15.602 1 97.19 123 ASN A O 1
ATOM 986 N N . ILE A 1 124 ? -0.732 -28.438 -13.531 1 98.06 124 ILE A N 1
ATOM 987 C CA . ILE A 1 124 ? -0.272 -27.062 -13.484 1 98.06 124 ILE A CA 1
ATOM 988 C C . ILE A 1 124 ? 1.255 -27.016 -13.492 1 98.06 124 ILE A C 1
ATOM 990 O O . ILE A 1 124 ? 1.858 -26.172 -14.148 1 98.06 124 ILE A O 1
ATOM 994 N N . LYS A 1 125 ? 1.884 -27.922 -12.812 1 97.44 125 LYS A N 1
ATOM 995 C CA . LYS A 1 125 ? 3.342 -28 -12.797 1 97.44 125 LYS A CA 1
ATOM 996 C C . LYS A 1 125 ? 3.895 -28.234 -14.195 1 97.44 125 LYS A C 1
ATOM 998 O O . LYS A 1 125 ? 4.84 -27.562 -14.617 1 97.44 125 LYS A O 1
ATOM 1003 N N . ASN A 1 126 ? 3.307 -29.141 -14.883 1 97.12 126 ASN A N 1
ATOM 1004 C CA . ASN A 1 126 ? 3.713 -29.453 -16.25 1 97.12 126 ASN A CA 1
ATOM 1005 C C . ASN A 1 126 ? 3.525 -28.25 -17.172 1 97.12 126 ASN A C 1
ATOM 1007 O O . ASN A 1 126 ? 4.383 -27.953 -18 1 97.12 126 ASN A O 1
ATOM 1011 N N . LEU A 1 127 ? 2.414 -27.609 -17.016 1 98 127 LEU A N 1
ATOM 1012 C CA . LEU A 1 127 ? 2.135 -26.422 -17.797 1 98 127 LEU A CA 1
ATOM 1013 C C . LEU A 1 127 ? 3.164 -25.328 -17.531 1 98 127 LEU A C 1
ATOM 1015 O O . LEU A 1 127 ? 3.59 -24.625 -18.438 1 98 127 LEU A O 1
ATOM 1019 N N . LEU A 1 128 ? 3.508 -25.188 -16.266 1 98.12 128 LEU A N 1
ATOM 1020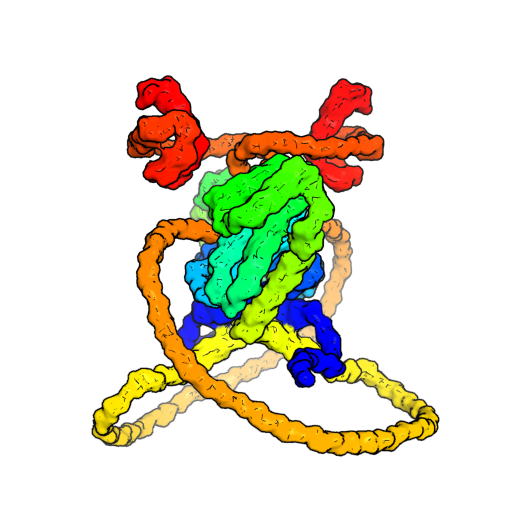 C CA . LEU A 1 128 ? 4.52 -24.203 -15.906 1 98.12 128 LEU A CA 1
ATOM 1021 C C . LEU A 1 128 ? 5.859 -24.531 -16.562 1 98.12 128 LEU A C 1
ATOM 1023 O O . LEU A 1 128 ? 6.523 -23.656 -17.109 1 98.12 128 LEU A O 1
ATOM 1027 N N . PHE A 1 129 ? 6.262 -25.781 -16.562 1 97.69 129 PHE A N 1
ATOM 1028 C CA . PHE A 1 129 ? 7.488 -26.203 -17.219 1 97.69 129 PHE A CA 1
ATOM 1029 C C . PHE A 1 129 ? 7.488 -25.781 -18.688 1 97.69 129 PHE A C 1
ATOM 1031 O O . PHE A 1 129 ? 8.445 -25.172 -19.156 1 97.69 129 PHE A O 1
ATOM 1038 N N . ILE A 1 130 ? 6.473 -26.141 -19.297 1 97.44 130 ILE A N 1
ATOM 1039 C CA . ILE A 1 130 ? 6.375 -25.953 -20.75 1 97.44 130 ILE A CA 1
ATOM 1040 C C . ILE A 1 130 ? 6.328 -24.469 -21.062 1 97.44 130 ILE A C 1
ATOM 1042 O O . ILE A 1 130 ? 7.031 -24 -21.969 1 97.44 130 ILE A O 1
ATOM 1046 N N . GLN A 1 131 ? 5.621 -23.734 -20.297 1 97.12 131 GLN A N 1
ATOM 1047 C CA . GLN A 1 131 ? 5.406 -22.328 -20.625 1 97.12 131 GLN A CA 1
ATOM 1048 C C . GLN A 1 131 ? 6.602 -21.469 -20.203 1 97.12 131 GLN A C 1
ATOM 1050 O O . GLN A 1 131 ? 6.82 -20.391 -20.734 1 97.12 131 GLN A O 1
ATOM 1055 N N . CYS A 1 132 ? 7.367 -21.906 -19.25 1 96.69 132 CYS A N 1
ATOM 1056 C CA . CYS A 1 132 ? 8.633 -21.234 -18.969 1 96.69 132 CYS A CA 1
ATOM 1057 C C . CYS A 1 132 ? 9.477 -21.109 -20.219 1 96.69 132 CYS A C 1
ATOM 1059 O O . CYS A 1 132 ? 10.086 -20.062 -20.453 1 96.69 132 CYS A O 1
ATOM 1061 N N . VAL A 1 133 ? 9.469 -22.141 -20.969 1 96.25 133 VAL A N 1
ATOM 1062 C CA . VAL A 1 133 ? 10.273 -22.188 -22.188 1 96.25 133 VAL A CA 1
ATOM 1063 C C . VAL A 1 133 ? 9.469 -21.609 -23.344 1 96.25 133 VAL A C 1
ATOM 1065 O O . VAL A 1 133 ? 9.992 -20.797 -24.125 1 96.25 133 VAL A O 1
ATOM 1068 N N . GLY A 1 134 ? 8.227 -21.969 -23.453 1 96.19 134 GLY A N 1
ATOM 1069 C CA . GLY A 1 134 ? 7.375 -21.578 -24.562 1 96.19 134 GLY A CA 1
ATOM 1070 C C . GLY A 1 134 ? 7.242 -20.078 -24.703 1 96.19 134 GLY A C 1
ATOM 1071 O O . GLY A 1 134 ? 7.305 -19.531 -25.812 1 96.19 134 GLY A O 1
ATOM 1072 N N . VAL A 1 135 ? 7.039 -19.375 -23.609 1 96.69 135 VAL A N 1
ATOM 1073 C CA . VAL A 1 135 ? 6.863 -17.938 -23.641 1 96.69 135 VAL A CA 1
ATOM 1074 C C . VAL A 1 135 ? 8.133 -17.266 -24.156 1 96.69 135 VAL A C 1
ATOM 1076 O O . VAL A 1 135 ? 8.078 -16.297 -24.906 1 96.69 135 VAL A O 1
ATOM 1079 N N . CYS A 1 136 ? 9.289 -17.734 -23.766 1 96.06 136 CYS A N 1
ATOM 1080 C CA . CYS A 1 136 ? 10.555 -17.188 -24.234 1 96.06 136 CYS A CA 1
ATOM 1081 C C . CYS A 1 136 ? 10.656 -17.312 -25.75 1 96.06 136 CYS A C 1
ATOM 1083 O O . CYS A 1 136 ? 11.062 -16.359 -26.438 1 96.06 136 CYS A O 1
ATOM 1085 N N . LEU A 1 137 ? 10.289 -18.453 -26.281 1 95.31 137 LEU A N 1
ATOM 1086 C CA . LEU A 1 137 ? 10.344 -18.672 -27.719 1 95.31 137 LEU A CA 1
ATOM 1087 C C . LEU A 1 137 ? 9.336 -17.781 -28.438 1 95.31 137 LEU A C 1
ATOM 1089 O O . LEU A 1 137 ? 9.648 -17.219 -29.484 1 95.31 137 LEU A O 1
ATOM 1093 N N . GLU A 1 138 ? 8.164 -17.734 -27.875 1 93.81 138 GLU A N 1
ATOM 1094 C CA . GLU A 1 138 ? 7.117 -16.906 -28.453 1 93.81 138 GLU A CA 1
ATOM 1095 C C . GLU A 1 138 ? 7.562 -15.453 -28.562 1 93.81 138 GLU A C 1
ATOM 1097 O O . GLU A 1 138 ? 7.199 -14.758 -29.516 1 93.81 138 GLU A O 1
ATOM 1102 N N . LYS A 1 139 ? 8.305 -15.039 -27.609 1 94.31 139 LYS A N 1
ATOM 1103 C CA . LYS A 1 139 ? 8.789 -13.656 -27.594 1 94.31 139 LYS A CA 1
ATOM 1104 C C . LYS A 1 139 ? 10.078 -13.516 -28.406 1 94.31 139 LYS A C 1
ATOM 1106 O O . LYS A 1 139 ? 10.688 -12.445 -28.422 1 94.31 139 LYS A O 1
ATOM 1111 N N . GLY A 1 140 ? 10.594 -14.602 -28.938 1 91.38 140 GLY A N 1
ATOM 1112 C CA . GLY A 1 140 ? 11.727 -14.57 -29.859 1 91.38 140 GLY A CA 1
ATOM 1113 C C . GLY A 1 140 ? 13.07 -14.609 -29.141 1 91.38 140 GLY A C 1
ATOM 1114 O O . GLY A 1 140 ? 14.094 -14.219 -29.703 1 91.38 140 GLY A O 1
ATOM 1115 N N . ASN A 1 141 ? 13.039 -14.898 -27.969 1 93.75 141 ASN A N 1
ATOM 1116 C CA . ASN A 1 141 ? 14.273 -14.969 -27.203 1 93.75 141 ASN A CA 1
ATOM 1117 C C . ASN A 1 141 ? 14.734 -16.422 -27.016 1 93.75 141 ASN A C 1
ATOM 1119 O O . ASN A 1 141 ? 14.586 -16.984 -25.938 1 93.75 141 ASN A O 1
ATOM 1123 N N . ALA A 1 142 ? 15.383 -16.938 -27.984 1 92.75 142 ALA A N 1
ATOM 1124 C CA . ALA A 1 142 ? 15.828 -18.328 -27.984 1 92.75 142 ALA A CA 1
ATOM 1125 C C . ALA A 1 142 ? 16.938 -18.562 -26.953 1 92.75 142 ALA A C 1
ATOM 1127 O O . ALA A 1 142 ? 17.031 -19.641 -26.375 1 92.75 142 ALA A O 1
ATOM 1128 N N . GLN A 1 143 ? 17.719 -17.562 -26.766 1 94 143 GLN A N 1
ATOM 1129 C CA . GLN A 1 143 ? 18.781 -17.688 -25.781 1 94 143 GLN A CA 1
ATOM 1130 C C . GLN A 1 143 ? 18.219 -17.844 -24.359 1 94 143 GLN A C 1
ATOM 1132 O O . GLN A 1 143 ? 18.688 -18.703 -23.609 1 94 143 GLN A O 1
ATOM 1137 N N . LEU A 1 144 ? 17.266 -16.984 -24.141 1 94.69 144 LEU A N 1
ATOM 1138 C CA . LEU A 1 144 ? 16.625 -17.078 -22.828 1 94.69 144 LEU A CA 1
ATOM 1139 C C . LEU A 1 144 ? 15.914 -18.422 -22.672 1 94.69 144 LEU A C 1
ATOM 1141 O O . LEU A 1 144 ? 15.867 -18.969 -21.578 1 94.69 144 LEU A O 1
ATOM 1145 N N . ALA A 1 145 ? 15.312 -18.938 -23.766 1 96.38 145 ALA A N 1
ATOM 1146 C CA . ALA A 1 145 ? 14.648 -20.25 -23.719 1 96.38 145 ALA A CA 1
ATOM 1147 C C . ALA A 1 145 ? 15.641 -21.344 -23.359 1 96.38 145 ALA A C 1
ATOM 1149 O O . ALA A 1 145 ? 15.328 -22.234 -22.547 1 96.38 145 ALA A O 1
ATOM 1150 N N . ALA A 1 146 ? 16.766 -21.266 -23.984 1 95.81 146 ALA A N 1
ATOM 1151 C CA . ALA A 1 146 ? 17.797 -22.25 -23.703 1 95.81 146 ALA A CA 1
ATOM 1152 C C . ALA A 1 146 ? 18.281 -22.156 -22.266 1 95.81 146 ALA A C 1
ATOM 1154 O O . ALA A 1 146 ? 18.469 -23.188 -21.594 1 95.81 146 ALA A O 1
ATOM 1155 N N . HIS A 1 147 ? 18.5 -20.953 -21.844 1 95.19 147 HIS A N 1
ATOM 1156 C CA . HIS A 1 147 ? 18.906 -20.719 -20.453 1 95.19 147 HIS A CA 1
ATOM 1157 C C . HIS A 1 147 ? 17.859 -21.25 -19.484 1 95.19 147 HIS A C 1
ATOM 1159 O O . HIS A 1 147 ? 18.188 -21.859 -18.469 1 95.19 147 HIS A O 1
ATOM 1165 N N . THR A 1 148 ? 16.641 -20.953 -19.797 1 95.94 148 THR A N 1
ATOM 1166 C CA . THR A 1 148 ? 15.523 -21.406 -18.969 1 95.94 148 THR A CA 1
ATOM 1167 C C . THR A 1 148 ? 15.492 -22.922 -18.875 1 95.94 148 THR A C 1
ATOM 1169 O O . THR A 1 148 ? 15.281 -23.484 -17.797 1 95.94 148 THR A O 1
ATOM 1172 N N . LEU A 1 149 ? 15.648 -23.547 -19.984 1 96.25 149 LEU A N 1
ATOM 1173 C CA . LEU A 1 149 ? 15.648 -25.016 -20.016 1 96.25 149 LEU A CA 1
ATOM 1174 C C . LEU A 1 149 ? 16.781 -25.562 -19.141 1 96.25 149 LEU A C 1
ATOM 1176 O O . LEU A 1 149 ? 16.578 -26.531 -18.406 1 96.25 149 LEU A O 1
ATOM 1180 N N . GLN A 1 150 ? 17.906 -24.984 -19.219 1 94.75 150 GLN A N 1
ATOM 1181 C CA . GLN A 1 150 ? 19.047 -25.391 -18.406 1 94.75 150 GLN A CA 1
ATOM 1182 C C . GLN A 1 150 ? 18.75 -25.203 -16.922 1 94.75 150 GLN A C 1
ATOM 1184 O O . GLN A 1 150 ? 19.109 -26.047 -16.094 1 94.75 150 GLN A O 1
ATOM 1189 N N . TRP A 1 151 ? 18.172 -24.094 -16.672 1 94.56 151 TRP A N 1
ATOM 1190 C CA . TRP A 1 151 ? 17.797 -23.781 -15.289 1 94.56 151 TRP A CA 1
ATOM 1191 C C . TRP A 1 151 ? 16.812 -24.812 -14.758 1 94.56 151 TRP A C 1
ATOM 1193 O O . TRP A 1 151 ? 16.922 -25.25 -13.609 1 94.56 151 TRP A O 1
ATOM 1203 N N . LEU A 1 152 ? 15.836 -25.156 -15.539 1 95.12 152 LEU A N 1
ATOM 1204 C CA . LEU A 1 152 ? 14.828 -26.141 -15.133 1 95.12 152 LEU A CA 1
ATOM 1205 C C . LEU A 1 152 ? 15.469 -27.5 -14.867 1 95.12 152 LEU A C 1
ATOM 1207 O O . LEU A 1 152 ? 15.062 -28.203 -13.938 1 95.12 152 LEU A O 1
ATOM 1211 N N . GLU A 1 153 ? 16.406 -27.844 -15.602 1 92.25 153 GLU A N 1
ATOM 1212 C CA . GLU A 1 153 ? 17.094 -29.125 -15.461 1 92.25 153 GLU A CA 1
ATOM 1213 C C . GLU A 1 153 ? 17.891 -29.188 -14.148 1 92.25 153 GLU A C 1
ATOM 1215 O O . GLU A 1 153 ? 17.938 -30.234 -13.5 1 92.25 153 GLU A O 1
ATOM 1220 N N . LYS A 1 154 ? 18.391 -28.109 -13.742 1 90.62 154 LYS A N 1
ATOM 1221 C CA . LYS A 1 154 ? 19.266 -28.062 -12.578 1 90.62 154 LYS A CA 1
ATOM 1222 C C . LYS A 1 154 ? 18.484 -27.828 -11.297 1 90.62 154 LYS A C 1
ATOM 1224 O O . LYS A 1 154 ? 18.766 -28.438 -10.258 1 90.62 154 LYS A O 1
ATOM 1229 N N . GLU A 1 155 ? 17.516 -26.953 -11.414 1 87.44 155 GLU A N 1
ATOM 1230 C CA . GLU A 1 155 ? 16.906 -26.422 -10.195 1 87.44 155 GLU A CA 1
ATOM 1231 C C . GLU A 1 155 ? 15.547 -27.078 -9.945 1 87.44 155 GLU A C 1
ATOM 1233 O O . GLU A 1 155 ? 14.969 -26.922 -8.867 1 87.44 155 GLU A O 1
ATOM 1238 N N . SER A 1 156 ? 15.086 -27.781 -10.953 1 87.5 156 SER A N 1
ATOM 1239 C CA . SER A 1 156 ? 13.734 -28.328 -10.789 1 87.5 156 SER A CA 1
ATOM 1240 C C . SER A 1 156 ? 13.703 -29.812 -11.117 1 87.5 156 SER A C 1
ATOM 1242 O O . SER A 1 156 ? 14.703 -30.375 -11.562 1 87.5 156 SER A O 1
ATOM 1244 N N . ASP A 1 157 ? 12.602 -30.484 -10.789 1 87.5 157 ASP A N 1
ATOM 1245 C CA . ASP A 1 157 ? 12.391 -31.906 -11.086 1 87.5 157 ASP A CA 1
ATOM 1246 C C . ASP A 1 157 ? 11.68 -32.062 -12.43 1 87.5 157 ASP A C 1
ATOM 1248 O O . ASP A 1 157 ? 10.641 -32.75 -12.508 1 87.5 157 ASP A O 1
ATOM 1252 N N . LEU A 1 158 ? 12.305 -31.609 -13.445 1 92.88 158 LEU A N 1
ATOM 1253 C CA . LEU A 1 158 ? 11.758 -31.75 -14.789 1 92.88 158 LEU A CA 1
ATOM 1254 C C . LEU A 1 158 ? 11.836 -33.188 -15.266 1 92.88 158 LEU A C 1
ATOM 1256 O O . LEU A 1 158 ? 12.906 -33.781 -15.273 1 92.88 158 LEU A O 1
ATOM 1260 N N . PRO A 1 159 ? 10.719 -33.781 -15.586 1 93.5 159 PRO A N 1
ATOM 1261 C CA . PRO A 1 159 ? 10.734 -35.156 -16.094 1 93.5 159 PRO A CA 1
ATOM 1262 C C . PRO A 1 159 ? 11.586 -35.312 -17.359 1 93.5 159 PRO A C 1
ATOM 1264 O O . PRO A 1 159 ? 11.57 -34.406 -18.219 1 93.5 159 PRO A O 1
ATOM 1267 N N . GLU A 1 160 ? 12.25 -36.375 -17.484 1 93.44 160 GLU A N 1
ATOM 1268 C CA . GLU A 1 160 ? 13.195 -36.594 -18.578 1 93.44 160 GLU A CA 1
ATOM 1269 C C . GLU A 1 160 ? 12.508 -36.562 -19.938 1 93.44 160 GLU A C 1
ATOM 1271 O O . GLU A 1 160 ? 13.047 -36 -20.891 1 93.44 160 GLU A O 1
ATOM 1276 N N . LYS A 1 161 ? 11.367 -37.219 -19.984 1 94.56 161 LYS A N 1
ATOM 1277 C CA . LYS A 1 161 ? 10.633 -37.25 -21.25 1 94.56 161 LYS A CA 1
ATOM 1278 C C . LYS A 1 161 ? 10.297 -35.812 -21.719 1 94.56 161 LYS A C 1
ATOM 1280 O O . LYS A 1 161 ? 10.445 -35.5 -22.891 1 94.56 161 LYS A O 1
ATOM 1285 N N . LEU A 1 162 ? 9.859 -35 -20.797 1 95.44 162 LEU A N 1
ATOM 1286 C CA . LEU A 1 162 ? 9.508 -33.625 -21.125 1 95.44 162 LEU A CA 1
ATOM 1287 C C . LEU A 1 162 ? 10.75 -32.812 -21.469 1 95.44 162 LEU A C 1
ATOM 1289 O O . LEU A 1 162 ? 10.703 -31.938 -22.344 1 95.44 162 LEU A O 1
ATOM 1293 N N . GLN A 1 163 ? 11.836 -33.062 -20.797 1 95.19 163 GLN A N 1
ATOM 1294 C CA . GLN A 1 163 ? 13.094 -32.375 -21.062 1 95.19 163 GLN A CA 1
ATOM 1295 C C . GLN A 1 163 ? 13.547 -32.594 -22.5 1 95.19 163 GLN A C 1
ATOM 1297 O O . GLN A 1 163 ? 13.969 -31.641 -23.172 1 95.19 163 GLN A O 1
ATOM 1302 N N . ARG A 1 164 ? 13.492 -33.812 -22.938 1 94.75 164 ARG A N 1
ATOM 1303 C CA . ARG A 1 164 ? 13.898 -34.125 -24.312 1 94.75 164 ARG A CA 1
ATOM 1304 C C . ARG A 1 164 ? 13.023 -33.406 -25.328 1 94.75 164 ARG A C 1
ATOM 1306 O O . ARG A 1 164 ? 13.523 -32.875 -26.312 1 94.75 164 ARG A O 1
ATOM 1313 N N . LYS A 1 165 ? 11.75 -33.469 -25.062 1 96 165 LYS A N 1
ATOM 1314 C CA . LYS A 1 165 ? 10.82 -32.812 -25.969 1 96 165 LYS A CA 1
ATOM 1315 C C . LYS A 1 165 ? 11.086 -31.297 -26.031 1 96 165 LYS A C 1
ATOM 1317 O O . LYS A 1 165 ? 11.109 -30.719 -27.125 1 96 165 LYS A O 1
ATOM 1322 N N . LEU A 1 166 ? 11.273 -30.688 -24.891 1 96.31 166 LEU A N 1
ATOM 1323 C CA . LEU A 1 166 ? 11.516 -29.25 -24.828 1 96.31 166 LEU A CA 1
ATOM 1324 C C . LEU A 1 166 ? 12.852 -28.891 -25.469 1 96.31 166 LEU A C 1
ATOM 1326 O O . LEU A 1 166 ? 12.977 -27.844 -26.109 1 96.31 166 LEU A O 1
ATOM 1330 N N . SER A 1 167 ? 13.852 -29.75 -25.281 1 95.62 167 SER A N 1
ATOM 1331 C CA . SER A 1 167 ? 15.148 -29.531 -25.922 1 95.62 167 SER A CA 1
ATOM 1332 C C . SER A 1 167 ? 15.031 -29.484 -27.438 1 95.62 167 SER A C 1
ATOM 1334 O O . SER A 1 167 ? 15.672 -28.672 -28.094 1 95.62 167 SER A O 1
ATOM 1336 N N . THR A 1 168 ? 14.242 -30.391 -27.953 1 95.56 168 THR A N 1
ATOM 1337 C CA . THR A 1 168 ? 14.016 -30.422 -29.391 1 95.56 168 THR A CA 1
ATOM 1338 C C . THR A 1 168 ? 13.32 -29.141 -29.859 1 95.56 168 THR A C 1
ATOM 1340 O O . THR A 1 168 ? 13.695 -28.562 -30.875 1 95.56 168 THR A O 1
ATOM 1343 N N . VAL A 1 169 ? 12.336 -28.734 -29.141 1 95.5 169 VAL A N 1
ATOM 1344 C CA . VAL A 1 169 ? 11.562 -27.547 -29.5 1 95.5 169 VAL A CA 1
ATOM 1345 C C . VAL A 1 169 ? 12.469 -26.328 -29.484 1 95.5 169 VAL A C 1
ATOM 1347 O O . VAL A 1 169 ? 12.359 -25.453 -30.344 1 95.5 169 VAL A O 1
ATOM 1350 N N . VAL A 1 170 ? 13.336 -26.203 -28.469 1 95.94 170 VAL A N 1
ATOM 1351 C CA . VAL A 1 170 ? 14.234 -25.047 -28.328 1 95.94 170 VAL A CA 1
ATOM 1352 C C . VAL A 1 170 ? 15.266 -25.062 -29.453 1 95.94 170 VAL A C 1
ATOM 1354 O O . VAL A 1 170 ? 15.586 -24.016 -30.016 1 95.94 170 VAL A O 1
ATOM 1357 N N . SER A 1 171 ? 15.828 -26.25 -29.75 1 94.56 171 SER A N 1
ATOM 1358 C CA . SER A 1 171 ? 16.828 -26.375 -30.797 1 94.56 171 SER A CA 1
ATOM 1359 C C . SER A 1 171 ? 16.266 -25.984 -32.156 1 94.56 171 SER A C 1
ATOM 1361 O O . SER A 1 171 ? 16.953 -25.344 -32.969 1 94.56 171 SER A O 1
ATOM 1363 N N . LYS A 1 172 ? 15.047 -26.344 -32.375 1 94 172 LYS A N 1
ATOM 1364 C CA . LYS A 1 172 ? 14.398 -26.062 -33.656 1 94 172 LYS A CA 1
ATOM 1365 C C . LYS A 1 172 ? 13.758 -24.672 -33.656 1 94 172 LYS A C 1
ATOM 1367 O O . LYS A 1 172 ? 13.32 -24.188 -34.688 1 94 172 LYS A O 1
ATOM 1372 N N . LYS A 1 173 ? 13.703 -24.078 -32.5 1 91.69 173 LYS A N 1
ATOM 1373 C CA . LYS A 1 173 ? 13.039 -22.781 -32.312 1 91.69 173 LYS A CA 1
ATOM 1374 C C . LYS A 1 173 ? 11.625 -22.812 -32.875 1 91.69 173 LYS A C 1
ATOM 1376 O O . LYS A 1 173 ? 11.211 -21.891 -33.594 1 91.69 173 LYS A O 1
ATOM 1381 N N . ASP A 1 174 ? 10.977 -23.875 -32.656 1 89.56 174 ASP A N 1
ATOM 1382 C CA . ASP A 1 174 ? 9.641 -24.078 -33.188 1 89.56 174 ASP A CA 1
ATOM 1383 C C . ASP A 1 174 ? 8.57 -23.547 -32.25 1 89.56 174 ASP A C 1
ATOM 1385 O O . ASP A 1 174 ? 8.109 -24.25 -31.359 1 89.56 174 ASP A O 1
ATOM 1389 N N . VAL A 1 175 ? 8.055 -22.422 -32.531 1 88.25 175 VAL A N 1
ATOM 1390 C CA . VAL A 1 175 ? 7.078 -21.766 -31.672 1 88.25 175 VAL A CA 1
ATOM 1391 C C . VAL A 1 175 ? 5.711 -22.422 -31.844 1 88.25 175 VAL A C 1
ATOM 1393 O O . VAL A 1 175 ? 4.867 -22.344 -30.938 1 88.25 175 VAL A O 1
ATOM 1396 N N . TYR A 1 176 ? 5.512 -23.156 -32.938 1 87.62 176 TYR A N 1
ATOM 1397 C CA . TYR A 1 176 ? 4.203 -23.719 -33.25 1 87.62 176 TYR A CA 1
ATOM 1398 C C . TYR A 1 176 ? 4.199 -25.234 -33 1 87.62 176 TYR A C 1
ATOM 1400 O O . TYR A 1 176 ? 3.336 -25.938 -33.5 1 87.62 176 TYR A O 1
ATOM 1408 N N . ASP A 1 177 ? 5.188 -25.656 -32.312 1 91.44 177 ASP A N 1
ATOM 1409 C CA . ASP A 1 177 ? 5.227 -27.062 -31.953 1 91.44 177 ASP A CA 1
ATOM 1410 C C . ASP A 1 177 ? 3.939 -27.484 -31.25 1 91.44 177 ASP A C 1
ATOM 1412 O O . ASP A 1 177 ? 3.348 -26.703 -30.516 1 91.44 177 ASP A O 1
ATOM 1416 N N . GLN A 1 178 ? 3.549 -28.75 -31.406 1 92.12 178 GLN A N 1
ATOM 1417 C CA . GLN A 1 178 ? 2.311 -29.297 -30.859 1 92.12 178 GLN A CA 1
ATOM 1418 C C . GLN A 1 178 ? 2.312 -29.234 -29.328 1 92.12 178 GLN A C 1
ATOM 1420 O O . GLN A 1 178 ? 1.267 -29.016 -28.719 1 92.12 178 GLN A O 1
ATOM 1425 N N . LEU A 1 179 ? 3.447 -29.406 -28.812 1 93.94 179 LEU A N 1
ATOM 1426 C CA . LEU A 1 179 ? 3.582 -29.359 -27.359 1 93.94 179 LEU A CA 1
ATOM 1427 C C . LEU A 1 179 ? 3.201 -27.984 -26.828 1 93.94 179 LEU A C 1
ATOM 1429 O O . LEU A 1 179 ? 2.465 -27.875 -25.844 1 93.94 179 LEU A O 1
ATOM 1433 N N . LEU A 1 180 ? 3.646 -26.922 -27.453 1 92.88 180 LEU A N 1
ATOM 1434 C CA . LEU A 1 180 ? 3.402 -25.547 -27.016 1 92.88 180 LEU A CA 1
ATOM 1435 C C . LEU A 1 180 ? 1.965 -25.141 -27.312 1 92.88 180 LEU A C 1
ATOM 1437 O O . LEU A 1 180 ? 1.382 -24.344 -26.578 1 92.88 180 LEU A O 1
ATOM 1441 N N . THR A 1 181 ? 1.38 -25.672 -28.375 1 90.62 181 THR A N 1
ATOM 1442 C CA . THR A 1 181 ? 0.018 -25.312 -28.75 1 90.62 181 THR A CA 1
ATOM 1443 C C . THR A 1 181 ? -0.997 -26.016 -27.859 1 90.62 181 THR A C 1
ATOM 1445 O O . THR A 1 181 ? -2.014 -25.438 -27.484 1 90.62 181 THR A O 1
ATOM 1448 N N . ARG A 1 182 ? -0.725 -27.312 -27.5 1 92.06 182 ARG A N 1
ATOM 1449 C CA . ARG A 1 182 ? -1.618 -28.094 -26.641 1 92.06 182 ARG A CA 1
ATOM 1450 C C . ARG A 1 182 ? -1.558 -27.578 -25.203 1 92.06 182 ARG A C 1
ATOM 1452 O O . ARG A 1 182 ? -2.584 -27.5 -24.531 1 92.06 182 ARG A O 1
ATOM 1459 N N . PHE A 1 183 ? -0.392 -27.312 -24.828 1 94.75 183 PHE A N 1
ATOM 1460 C CA . PHE A 1 183 ? -0.173 -26.797 -23.469 1 94.75 183 PHE A CA 1
ATOM 1461 C C . PHE A 1 183 ? 0.139 -25.312 -23.516 1 94.75 183 PHE A C 1
ATOM 1463 O O . PHE A 1 183 ? 1.238 -24.891 -23.141 1 94.75 183 PHE A O 1
ATOM 1470 N N . SER A 1 184 ? -0.917 -24.562 -23.875 1 94.88 184 SER A N 1
ATOM 1471 C CA . SER A 1 184 ? -0.778 -23.141 -24.125 1 94.88 184 SER A CA 1
ATOM 1472 C C . SER A 1 184 ? -0.794 -22.344 -22.812 1 94.88 184 SER A C 1
ATOM 1474 O O . SER A 1 184 ? -1.134 -22.891 -21.766 1 94.88 184 SER A O 1
ATOM 1476 N N . PHE A 1 185 ? -0.447 -21.109 -22.938 1 96.44 185 PHE A N 1
ATOM 1477 C CA . PHE A 1 185 ? -0.48 -20.188 -21.797 1 96.44 185 PHE A CA 1
ATOM 1478 C C . PHE A 1 185 ? -1.904 -20.016 -21.281 1 96.44 185 PHE A C 1
ATOM 1480 O O . PHE A 1 185 ? -2.131 -19.953 -20.078 1 96.44 185 PHE A O 1
ATOM 1487 N N . ASN A 1 186 ? -2.801 -19.953 -22.203 1 95.5 186 ASN A N 1
ATOM 1488 C CA . ASN A 1 186 ? -4.207 -19.844 -21.828 1 95.5 186 ASN A CA 1
ATOM 1489 C C . ASN A 1 186 ? -4.668 -21.047 -21.016 1 95.5 186 ASN A C 1
ATOM 1491 O O . ASN A 1 186 ? -5.469 -20.906 -20.078 1 95.5 186 ASN A O 1
ATOM 1495 N N . HIS A 1 187 ? -4.203 -22.172 -21.391 1 97.19 187 HIS A N 1
ATOM 1496 C CA . HIS A 1 187 ? -4.531 -23.375 -20.625 1 97.19 187 HIS A CA 1
ATOM 1497 C C . HIS A 1 187 ? -3.967 -23.312 -19.219 1 97.19 187 HIS A C 1
ATOM 1499 O O . HIS A 1 187 ? -4.598 -23.781 -18.266 1 97.19 187 HIS A O 1
ATOM 1505 N N . LEU A 1 188 ? -2.803 -22.781 -19.109 1 98.12 188 LEU A N 1
ATOM 1506 C CA . LEU A 1 188 ? -2.217 -22.578 -17.781 1 98.12 188 LEU A CA 1
ATOM 1507 C C . LEU A 1 188 ? -3.105 -21.672 -16.938 1 98.12 188 LEU A C 1
ATOM 1509 O O . LEU A 1 188 ? -3.428 -22.016 -15.797 1 98.12 188 LEU A O 1
ATOM 1513 N N . MET A 1 189 ? -3.5 -20.562 -17.484 1 97.62 189 MET A N 1
ATOM 1514 C CA . MET A 1 189 ? -4.344 -19.594 -16.766 1 97.62 189 MET A CA 1
ATOM 1515 C C . MET A 1 189 ? -5.641 -20.25 -16.312 1 97.62 189 MET A C 1
ATOM 1517 O O . MET A 1 189 ? -6.074 -20.047 -15.18 1 97.62 189 MET A O 1
ATOM 1521 N N . LYS A 1 190 ? -6.191 -21.047 -17.141 1 96.94 190 LYS A N 1
ATOM 1522 C CA . LYS A 1 190 ? -7.453 -21.719 -16.844 1 96.94 190 LYS A CA 1
ATOM 1523 C C . LYS A 1 190 ? -7.27 -22.75 -15.734 1 96.94 190 LYS A C 1
ATOM 1525 O O . LYS A 1 190 ? -8.133 -22.922 -14.875 1 96.94 190 LYS A O 1
ATOM 1530 N N . SER A 1 191 ? -6.215 -23.484 -15.836 1 98.06 191 SER A N 1
ATOM 1531 C CA . SER A 1 191 ? -5.938 -24.484 -14.828 1 98.06 191 SER A CA 1
ATOM 1532 C C . SER A 1 191 ? -5.742 -23.859 -13.453 1 98.06 191 SER A C 1
ATOM 1534 O O . SER A 1 191 ? -6.156 -24.422 -12.438 1 98.06 191 SER A O 1
ATOM 1536 N N . VAL A 1 192 ? -5.129 -22.719 -13.43 1 98.38 192 VAL A N 1
ATOM 1537 C CA . VAL A 1 192 ? -4.945 -22.016 -12.172 1 98.38 192 VAL A CA 1
ATOM 1538 C C . VAL A 1 192 ? -6.297 -21.531 -11.648 1 98.38 192 VAL A C 1
ATOM 1540 O O . VAL A 1 192 ? -6.535 -21.531 -10.438 1 98.38 192 VAL A O 1
ATOM 1543 N N . ASN A 1 193 ? -7.176 -21.109 -12.555 1 98.06 193 ASN A N 1
ATOM 1544 C CA . ASN A 1 193 ? -8.531 -20.75 -12.141 1 98.06 193 ASN A CA 1
ATOM 1545 C C . ASN A 1 193 ? -9.227 -21.922 -11.453 1 98.06 193 ASN A C 1
ATOM 1547 O O . ASN A 1 193 ? -9.93 -21.734 -10.453 1 98.06 193 ASN A O 1
ATOM 1551 N N . SER A 1 194 ? -9 -23.109 -12 1 97.56 194 SER A N 1
ATOM 1552 C CA . SER A 1 194 ? -9.594 -24.297 -11.391 1 97.56 194 SER A CA 1
ATOM 1553 C C . SER A 1 194 ? -9.047 -24.516 -9.984 1 97.56 194 SER A C 1
ATOM 1555 O O . SER A 1 194 ? -9.805 -24.875 -9.07 1 97.56 194 SER A O 1
ATOM 1557 N N . PHE A 1 195 ? -7.855 -24.344 -9.852 1 98.19 195 PHE A N 1
ATOM 1558 C CA . PHE A 1 195 ? -7.223 -24.438 -8.539 1 98.19 195 PHE A CA 1
ATOM 1559 C C . PHE A 1 195 ? -7.832 -23.422 -7.574 1 98.19 195 PHE A C 1
ATOM 1561 O O . PHE A 1 195 ? -8.148 -23.75 -6.434 1 98.19 195 PHE A O 1
ATOM 1568 N N . LEU A 1 196 ? -7.938 -22.156 -8.016 1 97.81 196 LEU A N 1
ATOM 1569 C CA . LEU A 1 196 ? -8.5 -21.078 -7.188 1 97.81 196 LEU A CA 1
ATOM 1570 C C . LEU A 1 196 ? -9.93 -21.406 -6.777 1 97.81 196 LEU A C 1
ATOM 1572 O O . LEU A 1 196 ? -10.312 -21.188 -5.629 1 97.81 196 LEU A O 1
ATOM 1576 N N . ASP A 1 197 ? -10.672 -21.922 -7.703 1 96.19 197 ASP A N 1
ATOM 1577 C CA . ASP A 1 197 ? -12.047 -22.297 -7.41 1 96.19 197 ASP A CA 1
ATOM 1578 C C . ASP A 1 197 ? -12.109 -23.344 -6.297 1 96.19 197 ASP A C 1
ATOM 1580 O O . ASP A 1 197 ? -12.906 -23.219 -5.363 1 96.19 197 ASP A O 1
ATOM 1584 N N . ALA A 1 198 ? -11.297 -24.328 -6.465 1 96 198 ALA A N 1
ATOM 1585 C CA . ALA A 1 198 ? -11.242 -25.375 -5.453 1 96 198 ALA A CA 1
ATOM 1586 C C . ALA A 1 198 ? -10.836 -24.812 -4.094 1 96 198 ALA A C 1
ATOM 1588 O O . ALA A 1 198 ? -11.406 -25.188 -3.064 1 96 198 ALA A O 1
ATOM 1589 N N . PHE A 1 199 ? -9.914 -23.984 -4.094 1 96.81 199 PHE A N 1
ATOM 1590 C CA . PHE A 1 199 ? -9.43 -23.391 -2.859 1 96.81 199 PHE A CA 1
ATOM 1591 C C . PHE A 1 199 ? -10.516 -22.531 -2.209 1 96.81 199 PHE A C 1
ATOM 1593 O O . PHE A 1 199 ? -10.719 -22.609 -0.994 1 96.81 199 PHE A O 1
ATOM 1600 N N . LEU A 1 200 ? -11.164 -21.672 -2.971 1 96.12 200 LEU A N 1
ATOM 1601 C CA . LEU A 1 200 ? -12.148 -20.719 -2.455 1 96.12 200 LEU A CA 1
ATOM 1602 C C . LEU A 1 200 ? -13.398 -21.453 -1.972 1 96.12 200 LEU A C 1
ATOM 1604 O O . LEU A 1 200 ? -14.148 -20.938 -1.141 1 96.12 200 LEU A O 1
ATOM 1608 N N . GLU A 1 201 ? -13.633 -22.594 -2.541 1 94.56 201 GLU A N 1
ATOM 1609 C CA . GLU A 1 201 ? -14.734 -23.422 -2.049 1 94.56 201 GLU A CA 1
ATOM 1610 C C . GLU A 1 201 ? -14.5 -23.844 -0.604 1 94.56 201 GLU A C 1
ATOM 1612 O O . GLU A 1 201 ? -15.438 -23.859 0.202 1 94.56 201 GLU A O 1
ATOM 1617 N N . LYS A 1 202 ? -13.305 -24.156 -0.271 1 93.25 202 LYS A N 1
ATOM 1618 C CA . LYS A 1 202 ? -12.945 -24.594 1.078 1 93.25 202 LYS A CA 1
ATOM 1619 C C . LYS A 1 202 ? -12.719 -23.391 1.996 1 93.25 202 LYS A C 1
ATOM 1621 O O . LYS A 1 202 ? -12.969 -23.469 3.201 1 93.25 202 LYS A O 1
ATOM 1626 N N . HIS A 1 203 ? -12.25 -22.266 1.393 1 93.25 203 HIS A N 1
ATOM 1627 C CA . HIS A 1 203 ? -11.945 -21.047 2.133 1 93.25 203 HIS A CA 1
ATOM 1628 C C . HIS A 1 203 ? -12.633 -19.844 1.512 1 93.25 203 HIS A C 1
ATOM 1630 O O . HIS A 1 203 ? -11.977 -19 0.89 1 93.25 203 HIS A O 1
ATOM 1636 N N . PRO A 1 204 ? -13.844 -19.609 1.731 1 89.12 204 PRO A N 1
ATOM 1637 C CA . PRO A 1 204 ? -14.586 -18.578 1 1 89.12 204 PRO A CA 1
ATOM 1638 C C . PRO A 1 204 ? -14.086 -17.172 1.302 1 89.12 204 PRO A C 1
ATOM 1640 O O . PRO A 1 204 ? -14.07 -16.312 0.414 1 89.12 204 PRO A O 1
ATOM 1643 N N . SER A 1 205 ? -13.586 -16.891 2.562 1 85.81 205 SER A N 1
ATOM 1644 C CA . SER A 1 205 ? -13.008 -15.602 2.91 1 85.81 205 SER A CA 1
ATOM 1645 C C . SER A 1 205 ? -13.906 -14.461 2.449 1 85.81 205 SER A C 1
ATOM 1647 O O . SER A 1 205 ? -13.43 -13.492 1.843 1 85.81 205 SER A O 1
ATOM 1649 N N . ASP A 1 206 ? -15.273 -14.469 2.674 1 90.62 206 ASP A N 1
ATOM 1650 C CA . ASP A 1 206 ? -16.141 -13.547 1.948 1 90.62 206 ASP A CA 1
ATOM 1651 C C . ASP A 1 206 ? -16.984 -12.703 2.912 1 90.62 206 ASP A C 1
ATOM 1653 O O . ASP A 1 206 ? -18.031 -12.18 2.537 1 90.62 206 ASP A O 1
ATOM 1657 N N . PHE A 1 207 ? -16.531 -12.578 4.125 1 93.06 207 PHE A N 1
ATOM 1658 C CA . PHE A 1 207 ? -17.328 -11.828 5.09 1 93.06 207 PHE A CA 1
ATOM 1659 C C . PHE A 1 207 ? -17.578 -10.406 4.594 1 93.06 207 PHE A C 1
ATOM 1661 O O . PHE A 1 207 ? -18.719 -9.969 4.516 1 93.06 207 PHE A O 1
ATOM 1668 N N . LEU A 1 208 ? -16.516 -9.664 4.309 1 94.88 208 LEU A N 1
ATOM 1669 C CA . LEU A 1 208 ? -16.641 -8.258 3.939 1 94.88 208 LEU A CA 1
ATOM 1670 C C . LEU A 1 208 ? -17.391 -8.109 2.617 1 94.88 208 LEU A C 1
ATOM 1672 O O . LEU A 1 208 ? -18.141 -7.152 2.432 1 94.88 208 LEU A O 1
ATOM 1676 N N . PHE A 1 209 ? -17.203 -9.047 1.738 1 95 209 PHE A N 1
ATOM 1677 C CA . PHE A 1 209 ? -17.906 -9.023 0.461 1 95 209 PHE A CA 1
ATOM 1678 C C . PHE A 1 209 ? -19.406 -9.195 0.668 1 95 209 PHE A C 1
ATOM 1680 O O . PHE A 1 209 ? -20.203 -8.445 0.094 1 95 209 PHE A O 1
ATOM 1687 N N . LYS A 1 210 ? -19.734 -10.109 1.449 1 94.62 210 LYS A N 1
ATOM 1688 C CA . LYS A 1 210 ? -21.156 -10.375 1.713 1 94.62 210 LYS A CA 1
ATOM 1689 C C . LYS A 1 210 ? -21.812 -9.211 2.441 1 94.62 210 LYS A C 1
ATOM 1691 O O . LYS A 1 210 ? -22.953 -8.852 2.154 1 94.62 210 LYS A O 1
ATOM 1696 N N . ALA A 1 211 ? -21.062 -8.695 3.404 1 94.25 211 ALA A N 1
ATOM 1697 C CA . ALA A 1 211 ? -21.578 -7.527 4.117 1 94.25 211 ALA A CA 1
ATOM 1698 C C . ALA A 1 211 ? -21.859 -6.379 3.152 1 94.25 211 ALA A C 1
ATOM 1700 O O . ALA A 1 211 ? -22.922 -5.75 3.219 1 94.25 211 ALA A O 1
ATOM 1701 N N . ALA A 1 212 ? -20.969 -6.102 2.234 1 94.75 212 ALA A N 1
ATOM 1702 C CA . ALA A 1 212 ? -21.125 -5.02 1.266 1 94.75 212 ALA A CA 1
ATOM 1703 C C . ALA A 1 212 ? -22.266 -5.312 0.293 1 94.75 212 ALA A C 1
ATOM 1705 O O . ALA A 1 212 ? -23 -4.402 -0.107 1 94.75 212 ALA A O 1
ATOM 1706 N N . LEU A 1 213 ? -22.344 -6.578 -0.072 1 94 213 LEU A N 1
ATOM 1707 C CA . LEU A 1 213 ? -23.406 -6.988 -0.977 1 94 213 LEU A CA 1
ATOM 1708 C C . LEU A 1 213 ? -24.781 -6.703 -0.366 1 94 213 LEU A C 1
ATOM 1710 O O . LEU A 1 213 ? -25.688 -6.223 -1.054 1 94 213 LEU A O 1
ATOM 1714 N N . LYS A 1 214 ? -24.906 -6.98 0.89 1 93 214 LYS A N 1
ATOM 1715 C CA . LYS A 1 214 ? -26.156 -6.73 1.587 1 93 214 LYS A CA 1
ATOM 1716 C C . LYS A 1 214 ? -26.516 -5.246 1.573 1 93 214 LYS A C 1
ATOM 1718 O O . LYS A 1 214 ? -27.672 -4.879 1.37 1 93 214 LYS A O 1
ATOM 1723 N N . VAL A 1 215 ? -25.562 -4.461 1.757 1 92.38 215 VAL A N 1
ATOM 1724 C CA . VAL A 1 215 ? -25.797 -3.018 1.782 1 92.38 215 VAL A CA 1
ATOM 1725 C C . VAL A 1 215 ? -26.234 -2.539 0.404 1 92.38 215 VAL A C 1
ATOM 1727 O O . VAL A 1 215 ? -27.156 -1.718 0.293 1 92.38 215 VAL A O 1
ATOM 1730 N N . VAL A 1 216 ? -25.656 -3.047 -0.634 1 91.94 216 VAL A N 1
ATOM 1731 C CA . VAL A 1 216 ? -25.984 -2.643 -1.996 1 91.94 216 VAL A CA 1
ATOM 1732 C C . VAL A 1 216 ? -27.391 -3.125 -2.35 1 91.94 216 VAL A C 1
ATOM 1734 O O . VAL A 1 216 ? -28.156 -2.406 -2.998 1 91.94 216 VAL A O 1
ATOM 1737 N N . GLN A 1 217 ? -27.719 -4.242 -1.892 1 90.56 217 GLN A N 1
ATOM 1738 C CA . GLN A 1 217 ? -29.047 -4.797 -2.162 1 90.56 217 GLN A CA 1
ATOM 1739 C C . GLN A 1 217 ? -30.125 -3.979 -1.475 1 90.56 217 GLN A C 1
ATOM 1741 O O . GLN A 1 217 ? -31.188 -3.725 -2.059 1 90.56 217 GLN A O 1
ATOM 1746 N N . VAL A 1 218 ? -29.859 -3.602 -0.252 1 90 218 VAL A N 1
ATOM 1747 C CA . VAL A 1 218 ? -30.812 -2.795 0.499 1 90 218 VAL A CA 1
ATOM 1748 C C . VAL A 1 218 ? -30.984 -1.438 -0.178 1 90 218 VAL A C 1
ATOM 1750 O O . VAL A 1 218 ? -32.094 -0.916 -0.255 1 90 218 VAL A O 1
ATOM 1753 N N . ARG A 1 219 ? -29.953 -0.854 -0.701 1 86.25 219 ARG A N 1
ATOM 1754 C CA . ARG A 1 219 ? -30.016 0.438 -1.378 1 86.25 219 ARG A CA 1
ATOM 1755 C C . ARG A 1 219 ? -30.828 0.345 -2.668 1 86.25 219 ARG A C 1
ATOM 1757 O O . ARG A 1 219 ? -31.5 1.3 -3.051 1 86.25 219 ARG A O 1
ATOM 1764 N N . GLN A 1 220 ? -30.719 -0.781 -3.336 1 81.19 220 GLN A N 1
ATOM 1765 C CA . GLN A 1 220 ? -31.438 -0.96 -4.594 1 81.19 220 GLN A CA 1
ATOM 1766 C C . GLN A 1 220 ? -32.906 -1.234 -4.352 1 81.19 220 GLN A C 1
ATOM 1768 O O . GLN A 1 220 ? -33.75 -0.901 -5.188 1 81.19 220 GLN A O 1
ATOM 1773 N N . GLU A 1 221 ? -33.219 -1.931 -3.383 1 77.25 221 GLU A N 1
ATOM 1774 C CA . GLU A 1 221 ? -34.625 -2.217 -3.078 1 77.25 221 GLU A CA 1
ATOM 1775 C C . GLU A 1 221 ? -35.344 -0.979 -2.537 1 77.25 221 GLU A C 1
ATOM 1777 O O . GLU A 1 221 ? -36.562 -0.921 -2.521 1 77.25 221 GLU A O 1
ATOM 1782 N N . ARG A 1 222 ? -34.656 -0.118 -1.907 1 61.38 222 ARG A N 1
ATOM 1783 C CA . ARG A 1 222 ? -35.375 1.074 -1.438 1 61.38 222 ARG A CA 1
ATOM 1784 C C . ARG A 1 222 ? -35.906 1.881 -2.607 1 61.38 222 ARG A C 1
ATOM 1786 O O . ARG A 1 222 ? -35.188 2.248 -3.521 1 61.38 222 ARG A O 1
ATOM 1793 N N . PRO A 1 223 ? -37.281 1.789 -3.023 1 51.28 223 PRO A N 1
ATOM 1794 C CA . PRO A 1 223 ? -37.969 2.566 -4.047 1 51.28 223 PRO A CA 1
ATOM 1795 C C . PRO A 1 223 ? -37.531 4.027 -4.09 1 51.28 223 PRO A C 1
ATOM 1797 O O . PRO A 1 223 ? -37.094 4.574 -3.072 1 51.28 223 PRO A O 1
ATOM 1800 N N . ALA A 1 224 ? -37.125 4.672 -5.305 1 44.03 224 ALA A N 1
ATOM 1801 C CA . ALA A 1 224 ? -37.125 6.113 -5.531 1 44.03 224 ALA A CA 1
ATOM 1802 C C . ALA A 1 224 ? -38.344 6.77 -4.926 1 44.03 224 ALA A C 1
ATOM 1804 O O . ALA A 1 224 ? -39.375 6.883 -5.582 1 44.03 224 ALA A O 1
ATOM 1805 N N . GLN A 1 225 ? -38.844 6.418 -3.934 1 35.75 225 GLN A N 1
ATOM 1806 C CA . GLN A 1 225 ? -40.062 7.098 -3.555 1 35.75 225 GLN A CA 1
ATOM 1807 C C . GLN A 1 225 ? -39.875 8.609 -3.559 1 35.75 225 GLN A C 1
ATOM 1809 O O . GLN A 1 225 ? -40.844 9.359 -3.299 1 35.75 225 GLN A O 1
ATOM 1814 N N . ALA A 1 226 ? -38.688 9.312 -3.355 1 34.41 226 ALA A N 1
ATOM 1815 C CA . ALA A 1 226 ? -39.062 10.664 -2.98 1 34.41 226 ALA A CA 1
ATOM 1816 C C . ALA A 1 226 ? -39.75 11.375 -4.141 1 34.41 226 ALA A C 1
ATOM 1818 O O . ALA A 1 226 ? -40.719 12.117 -3.941 1 34.41 226 ALA A O 1
ATOM 1819 N N . ASP A 1 227 ? -39.062 11.68 -5.348 1 31.83 227 ASP A N 1
ATOM 1820 C CA . ASP A 1 227 ? -39.688 12.82 -6.027 1 31.83 227 ASP A CA 1
ATOM 1821 C C . ASP A 1 227 ? -40.969 12.406 -6.758 1 31.83 227 ASP A C 1
ATOM 1823 O O . ASP A 1 227 ? -41.156 12.773 -7.918 1 31.83 227 ASP A O 1
ATOM 1827 N N . VAL A 1 228 ? -41.5 11.258 -6.73 1 30.03 228 VAL A N 1
ATOM 1828 C CA . VAL A 1 228 ? -42.812 11.242 -7.359 1 30.03 228 VAL A CA 1
ATOM 1829 C C . VAL A 1 228 ? -43.75 12.203 -6.629 1 30.03 228 VAL A C 1
ATOM 1831 O O . VAL A 1 228 ? -44.062 12.016 -5.449 1 30.03 228 VAL A O 1
ATOM 1834 N N . ASP A 1 229 ? -43.656 13.547 -6.84 1 25.88 229 ASP A N 1
ATOM 1835 C CA . ASP A 1 229 ? -44.812 14.406 -6.82 1 25.88 229 ASP A CA 1
ATOM 1836 C C . ASP A 1 229 ? -46.062 13.625 -7.234 1 25.88 229 ASP A C 1
ATOM 1838 O O . ASP A 1 229 ? -45.969 12.641 -7.965 1 25.88 229 ASP A O 1
ATOM 1842 N N . GLN A 1 230 ? -47.281 14.031 -6.617 1 26.33 230 GLN A N 1
ATOM 1843 C CA . GLN A 1 230 ? -48.688 13.68 -6.473 1 26.33 230 GLN A CA 1
ATOM 1844 C C . GLN A 1 230 ? -49.375 13.523 -7.836 1 26.33 230 GLN A C 1
ATOM 1846 O O . GLN A 1 230 ? -50.594 13.469 -7.926 1 26.33 230 GLN A O 1
ATOM 1851 N N . ASN A 1 231 ? -48.75 13.867 -9 1 24.3 231 ASN A N 1
ATOM 1852 C CA . ASN A 1 231 ? -49.875 13.945 -9.922 1 24.3 231 ASN A CA 1
ATOM 1853 C C . ASN A 1 231 ? -50.594 12.602 -10.039 1 24.3 231 ASN A C 1
ATOM 1855 O O . ASN A 1 231 ? -50 11.609 -10.445 1 24.3 231 ASN A O 1
ATOM 1859 N N . SER A 1 232 ? -51.594 12.32 -9.172 1 24.56 232 SER A N 1
ATOM 1860 C CA . SER A 1 232 ? -52.531 11.219 -8.961 1 24.56 232 SER A CA 1
ATOM 1861 C C . SER A 1 232 ? -53.125 10.742 -10.281 1 24.56 232 SER A C 1
ATOM 1863 O O . SER A 1 232 ? -54.031 9.891 -10.289 1 24.56 232 SER A O 1
ATOM 1865 N N . GLU A 1 233 ? -52.594 11.008 -11.555 1 20.52 233 GLU A N 1
ATOM 1866 C CA . GLU A 1 233 ? -53.719 10.641 -12.398 1 20.52 233 GLU A CA 1
ATOM 1867 C C . GLU A 1 233 ? -54.125 9.188 -12.156 1 20.52 233 GLU A C 1
ATOM 1869 O O . GLU A 1 233 ? -53.312 8.359 -11.766 1 20.52 233 GLU A O 1
ATOM 1874 N N . ASP A 1 234 ? -55.438 8.953 -12.016 1 21.55 234 ASP A N 1
ATOM 1875 C CA . ASP A 1 234 ? -56.375 7.871 -11.695 1 21.55 234 ASP A CA 1
ATOM 1876 C C . ASP A 1 234 ? -56.125 6.656 -12.586 1 21.55 234 ASP A C 1
ATOM 1878 O O . ASP A 1 234 ? -56.781 5.629 -12.43 1 21.55 234 ASP A O 1
ATOM 1882 N N . PRO A 1 235 ? -54.938 6.457 -13.297 1 20.83 235 PRO A N 1
ATOM 1883 C CA . PRO A 1 235 ? -55.469 5.629 -14.383 1 20.83 235 PRO A CA 1
ATOM 1884 C C . PRO A 1 235 ? -56.156 4.367 -13.875 1 20.83 235 PRO A C 1
ATOM 1886 O O . PRO A 1 235 ? -55.938 3.941 -12.742 1 20.83 235 PRO A O 1
ATOM 1889 N N . GLU A 1 236 ? -56.969 3.822 -14.789 1 19.08 236 GLU A N 1
ATOM 1890 C CA . GLU A 1 236 ? -58.094 2.877 -14.914 1 19.08 236 GLU A CA 1
ATOM 1891 C C . GLU A 1 236 ? -57.625 1.456 -14.586 1 19.08 236 GLU A C 1
ATOM 1893 O O . GLU A 1 236 ? -56.5 1.085 -14.859 1 19.08 236 GLU A O 1
ATOM 1898 N N . PRO A 1 237 ? -58.344 0.819 -13.672 1 21.59 237 PRO A N 1
ATOM 1899 C CA . PRO A 1 237 ? -58.281 -0.469 -12.977 1 21.59 237 PRO A CA 1
ATOM 1900 C C . PRO A 1 237 ? -58.188 -1.653 -13.938 1 21.59 237 PRO A C 1
ATOM 1902 O O . PRO A 1 237 ? -58.281 -2.807 -13.508 1 21.59 237 PRO A O 1
ATOM 1905 N N . ASP A 1 238 ? -57.562 -1.473 -15.211 1 17.28 238 ASP A N 1
ATOM 1906 C CA . ASP A 1 238 ? -58.125 -2.533 -16.047 1 17.28 238 ASP A CA 1
ATOM 1907 C C . ASP A 1 238 ? -57.969 -3.898 -15.375 1 17.28 238 ASP A C 1
ATOM 1909 O O . ASP A 1 238 ? -57.094 -4.07 -14.508 1 17.28 238 ASP A O 1
ATOM 1913 N N . SER A 1 239 ? -58.688 -4.863 -16.062 1 17.27 239 SER A N 1
ATOM 1914 C CA . SER A 1 239 ? -59.406 -6.117 -15.922 1 17.27 239 SER A CA 1
ATOM 1915 C C . SER A 1 239 ? -58.469 -7.289 -15.695 1 17.27 239 SER A C 1
ATOM 1917 O O . SER A 1 239 ? -57.344 -7.277 -16.172 1 17.27 239 SER A O 1
ATOM 1919 N N . PRO A 1 240 ? -58.844 -8.023 -14.719 1 19.59 240 PRO A N 1
ATOM 1920 C CA . PRO A 1 240 ? -58.281 -9.203 -14.039 1 19.59 240 PRO A CA 1
ATOM 1921 C C . PRO A 1 240 ? -58.031 -10.359 -15 1 19.59 240 PRO A C 1
ATOM 1923 O O . PRO A 1 240 ? -57.656 -11.453 -14.562 1 19.59 240 PRO A O 1
ATOM 1926 N N . VAL A 1 241 ? -57.594 -10.07 -16.297 1 15.8 241 VAL A N 1
ATOM 1927 C CA . VAL A 1 241 ? -57.969 -11.25 -17.062 1 15.8 241 VAL A CA 1
ATOM 1928 C C . VAL A 1 241 ? -57.375 -12.5 -16.422 1 15.8 241 VAL A C 1
ATOM 1930 O O . VAL A 1 241 ? -56.25 -12.461 -15.891 1 15.8 241 VAL A O 1
ATOM 1933 N N . LYS A 1 242 ? -58.188 -13.555 -16.422 1 16.52 242 LYS A N 1
ATOM 1934 C CA . LYS A 1 242 ? -58.438 -14.883 -15.867 1 16.52 242 LYS A CA 1
ATOM 1935 C C . LYS A 1 242 ? -57.438 -15.891 -16.422 1 16.52 242 LYS A C 1
ATOM 1937 O O . LYS A 1 242 ? -57.469 -17.062 -16.047 1 16.52 242 LYS A O 1
ATOM 1942 N N . PRO A 1 243 ? -56.281 -15.406 -17.094 1 15.52 243 PRO A N 1
ATOM 1943 C CA . PRO A 1 243 ? -56.062 -16.516 -18.016 1 15.52 243 PRO A CA 1
ATOM 1944 C C . PRO A 1 243 ? -55.906 -17.859 -17.297 1 15.52 243 PRO A C 1
ATOM 1946 O O . PRO A 1 243 ? -55.531 -17.891 -16.125 1 15.52 243 PRO A O 1
ATOM 1949 N N . GLU A 1 244 ? -56.25 -18.875 -18.109 1 15.87 244 GLU A N 1
ATOM 1950 C CA . GLU A 1 244 ? -56.688 -20.266 -18.172 1 15.87 244 GLU A CA 1
ATOM 1951 C C . GLU A 1 244 ? -55.594 -21.203 -17.641 1 15.87 244 GLU A C 1
ATOM 1953 O O . GLU A 1 244 ? -54.438 -20.781 -17.469 1 15.87 244 GLU A O 1
ATOM 1958 N N . THR A 1 245 ? -55.719 -22.344 -18.188 1 15.36 245 THR A N 1
ATOM 1959 C CA . THR A 1 245 ? -55.938 -23.734 -17.797 1 15.36 245 THR A CA 1
ATOM 1960 C C . THR A 1 245 ? -54.625 -24.469 -17.594 1 15.36 245 THR A C 1
ATOM 1962 O O . THR A 1 245 ? -54.438 -25.203 -16.625 1 15.36 245 THR A O 1
ATOM 1965 N N . ASN A 1 246 ? -53.812 -24.422 -18.734 1 14.74 246 ASN A N 1
ATOM 1966 C CA . ASN A 1 246 ? -53.688 -25.781 -19.25 1 14.74 246 ASN A CA 1
ATOM 1967 C C . ASN A 1 246 ? -52.75 -26.625 -18.406 1 14.74 246 ASN A C 1
ATOM 1969 O O . ASN A 1 246 ? -52 -26.094 -17.578 1 14.74 246 ASN A O 1
ATOM 1973 N N . VAL A 1 247 ? -51.906 -27.375 -19.109 1 15.51 247 VAL A N 1
ATOM 1974 C CA . VAL A 1 247 ? -51.719 -28.812 -19.281 1 15.51 247 VAL A CA 1
ATOM 1975 C C . VAL A 1 247 ? -50.656 -29.328 -18.328 1 15.51 247 VAL A C 1
ATOM 1977 O O . VAL A 1 247 ? -49.688 -28.609 -18.016 1 15.51 247 VAL A O 1
ATOM 1980 N N . VAL A 1 248 ? -51 -30.234 -17.609 1 17.95 248 VAL A N 1
ATOM 1981 C CA . VAL A 1 248 ? -50.625 -31.219 -16.594 1 17.95 248 VAL A CA 1
ATOM 1982 C C . VAL A 1 248 ? -49.406 -31.984 -17.078 1 17.95 248 VAL A C 1
ATOM 1984 O O . VAL A 1 248 ? -48.938 -32.938 -16.422 1 17.95 248 VAL A O 1
ATOM 1987 N N . SER A 1 249 ? -48.594 -31.391 -18.141 1 14.6 249 SER A N 1
ATOM 1988 C CA . SER A 1 249 ? -47.906 -32.5 -18.797 1 14.6 249 SER A CA 1
ATOM 1989 C C . SER A 1 249 ? -47.188 -33.375 -17.781 1 14.6 249 SER A C 1
ATOM 1991 O O . SER A 1 249 ? -46.844 -32.938 -16.688 1 14.6 249 SER A O 1
ATOM 1993 N N . SER A 1 250 ? -46.781 -34.594 -18.297 1 15.62 250 SER A N 1
ATOM 1994 C CA . SER A 1 250 ? -46.656 -36.031 -18.172 1 15.62 250 SER A CA 1
ATOM 1995 C C . SER A 1 250 ? -45.406 -36.406 -17.375 1 15.62 250 SER A C 1
ATOM 1997 O O . SER A 1 250 ? -45.469 -37.188 -16.438 1 15.62 250 SER A O 1
ATOM 1999 N N . GLU A 1 251 ? -44.281 -36.344 -18.109 1 15.34 251 GLU A N 1
ATOM 2000 C CA . GLU A 1 251 ? -43.719 -37.625 -18.469 1 15.34 251 GLU A CA 1
ATOM 2001 C C . GLU A 1 251 ? -42.875 -38.188 -17.312 1 15.34 251 GLU A C 1
ATOM 2003 O O . GLU A 1 251 ? -43.094 -39.312 -16.875 1 15.34 251 GLU A O 1
ATOM 2008 N N . LEU A 1 252 ? -41.531 -38.188 -17.5 1 15.62 252 LEU A N 1
ATOM 2009 C CA . LEU A 1 252 ? -40.688 -39.344 -17.766 1 15.62 252 LEU A CA 1
ATOM 2010 C C . LEU A 1 252 ? -40.062 -39.875 -16.484 1 15.62 252 LEU A C 1
ATOM 2012 O O . LEU A 1 252 ? -39.75 -39.094 -15.578 1 15.62 252 LEU A O 1
ATOM 2016 N N . ASN A 1 253 ? -40.219 -41.156 -16.266 1 17.08 253 ASN A N 1
ATOM 2017 C CA . ASN A 1 253 ? -40.062 -42.281 -15.352 1 17.08 253 ASN A CA 1
ATOM 2018 C C . ASN A 1 253 ? -38.625 -42.5 -14.953 1 17.08 253 ASN A C 1
ATOM 2020 O O . ASN A 1 253 ? -38.281 -43.531 -14.383 1 17.08 253 ASN A O 1
ATOM 2024 N N . LEU A 1 254 ? -37.688 -41.594 -15.375 1 16.77 254 LEU A N 1
ATOM 2025 C CA . LEU A 1 254 ? -36.406 -42.281 -15.531 1 16.77 254 LEU A CA 1
ATOM 2026 C C . LEU A 1 254 ? -36.031 -43 -14.242 1 16.77 254 LEU A C 1
ATOM 2028 O O . LEU A 1 254 ? -36.281 -42.5 -13.141 1 16.77 254 LEU A O 1
ATOM 2032 N N . ARG A 1 255 ? -35.5 -44.281 -14.484 1 17.64 255 ARG A N 1
ATOM 2033 C CA . ARG A 1 255 ? -35.25 -45.594 -13.875 1 17.64 255 ARG A CA 1
ATOM 2034 C C . ARG A 1 255 ? -34.219 -45.469 -12.758 1 17.64 255 ARG A C 1
ATOM 2036 O O . ARG A 1 255 ? -33.344 -44.594 -12.805 1 17.64 255 ARG A O 1
ATOM 2043 N N . PRO A 1 256 ? -34.438 -46.219 -11.758 1 20.09 256 PRO A N 1
ATOM 2044 C CA . PRO A 1 256 ? -33.844 -46.375 -10.43 1 20.09 256 PRO A CA 1
ATOM 2045 C C . PRO A 1 256 ? -32.406 -46.938 -10.5 1 20.09 256 PRO A C 1
ATOM 2047 O O . PRO A 1 256 ? -32.25 -48.125 -10.789 1 20.09 256 PRO A O 1
ATOM 2050 N N . LYS A 1 257 ? -31.453 -46.406 -11.336 1 17.53 257 LYS A N 1
ATOM 2051 C CA . LYS A 1 257 ? -30.297 -47.281 -11.5 1 17.53 257 LYS A CA 1
ATOM 2052 C C . LYS A 1 257 ? -29.766 -47.781 -10.148 1 17.53 257 LYS A C 1
ATOM 2054 O O . LYS A 1 257 ? -29.609 -46.969 -9.227 1 17.53 257 LYS A O 1
ATOM 2059 N N . LYS A 1 258 ? -29.703 -49.062 -9.961 1 18.28 258 LYS A N 1
ATOM 2060 C CA . LYS A 1 258 ? -29.453 -50.031 -8.883 1 18.28 258 LYS A CA 1
ATOM 2061 C C . LYS A 1 258 ? -28 -49.938 -8.406 1 18.28 258 LYS A C 1
ATOM 2063 O O . LYS A 1 258 ? -27.703 -50.219 -7.242 1 18.28 258 LYS A O 1
ATOM 2068 N N . LYS A 1 259 ? -27.016 -49.531 -9.281 1 17.55 259 LYS A N 1
ATOM 2069 C CA . LYS A 1 259 ? -25.953 -50.531 -9.297 1 17.55 259 LYS A CA 1
ATOM 2070 C C . LYS A 1 259 ? -25.359 -50.719 -7.906 1 17.55 259 LYS A C 1
ATOM 2072 O O . LYS A 1 259 ? -25.406 -49.812 -7.074 1 17.55 259 LYS A O 1
ATOM 2077 N N . LEU A 1 260 ? -24.625 -51.844 -7.637 1 17.7 260 LEU A N 1
ATOM 2078 C CA . LEU A 1 260 ? -24.188 -52.969 -6.805 1 17.7 260 LEU A CA 1
ATOM 2079 C C . LEU A 1 260 ? -22.984 -52.562 -5.949 1 17.7 260 LEU A C 1
ATOM 2081 O O . LEU A 1 260 ? -22.969 -52.781 -4.738 1 17.7 260 LEU A O 1
ATOM 2085 N N . PHE A 1 261 ? -21.703 -52.469 -6.594 1 18.31 261 PHE A N 1
ATOM 2086 C CA . PHE A 1 261 ? -20.656 -53.406 -6.203 1 18.31 261 PHE A CA 1
ATOM 2087 C C . PHE A 1 261 ? -20.016 -53 -4.891 1 18.31 261 PHE A C 1
ATOM 2089 O O . PHE A 1 261 ? -20.125 -51.844 -4.484 1 18.31 261 PHE A O 1
ATOM 2096 N N . SER A 1 262 ? -18.859 -53.719 -4.516 1 19.31 262 SER A N 1
ATOM 2097 C CA . SER A 1 262 ? -18.125 -54.531 -3.551 1 19.31 262 SER A CA 1
ATOM 2098 C C . SER A 1 262 ? -17.172 -53.688 -2.719 1 19.31 262 SER A C 1
ATOM 2100 O O . SER A 1 262 ? -16.641 -52.688 -3.201 1 19.31 262 SER A O 1
ATOM 2102 N N . THR A 1 263 ? -17.203 -53.906 -1.442 1 20.36 263 THR A N 1
ATOM 2103 C CA . THR A 1 263 ? -16.703 -53.344 -0.201 1 20.36 263 THR A CA 1
ATOM 2104 C C . THR A 1 263 ? -15.188 -53.469 -0.12 1 20.36 263 THR A C 1
ATOM 2106 O O . THR A 1 263 ? -14.594 -53.188 0.928 1 20.36 263 THR A O 1
ATOM 2109 N N . LYS A 1 264 ? -14.391 -53.781 -1.246 1 21.12 264 LYS A N 1
ATOM 2110 C CA . LYS A 1 264 ? -13.117 -54.344 -0.81 1 21.12 264 LYS A CA 1
ATOM 2111 C C . LYS A 1 264 ? -12.344 -53.344 0.062 1 21.12 264 LYS A C 1
ATOM 2113 O O . LYS A 1 264 ? -12.352 -52.156 -0.204 1 21.12 264 LYS A O 1
ATOM 2118 N N . THR A 1 265 ? -12 -53.875 1.229 1 21.83 265 THR A N 1
ATOM 2119 C CA . THR A 1 265 ? -11.406 -53.406 2.475 1 21.83 265 THR A CA 1
ATOM 2120 C C . THR A 1 265 ? -9.992 -52.875 2.234 1 21.83 265 THR A C 1
ATOM 2122 O O . THR A 1 265 ? -9.281 -52.531 3.18 1 21.83 265 THR A O 1
ATOM 2125 N N . VAL A 1 266 ? -9.672 -52.219 1.062 1 22.28 266 VAL A N 1
ATOM 2126 C CA . VAL A 1 266 ? -8.234 -52.156 0.796 1 22.28 266 VAL A CA 1
ATOM 2127 C C . VAL A 1 266 ? -7.516 -51.5 1.969 1 22.28 266 VAL A C 1
ATOM 2129 O O . VAL A 1 266 ? -7.973 -50.5 2.496 1 22.28 266 VAL A O 1
ATOM 2132 N N . HIS A 1 267 ? -6.656 -52.312 2.627 1 23.56 267 HIS A N 1
ATOM 2133 C CA . HIS A 1 267 ? -5.746 -52.188 3.76 1 23.56 267 HIS A CA 1
ATOM 2134 C C . HIS A 1 267 ? -4.828 -50.969 3.572 1 23.56 267 HIS A C 1
ATOM 2136 O O . HIS A 1 267 ? -4.34 -50.719 2.469 1 23.56 267 HIS A O 1
ATOM 2142 N N . PRO A 1 268 ? -4.969 -50 4.457 1 23.62 268 PRO A N 1
ATOM 2143 C CA . PRO A 1 268 ? -4.328 -48.688 4.32 1 23.62 268 PRO A CA 1
ATOM 2144 C C . PRO A 1 268 ? -2.805 -48.781 4.281 1 23.62 268 PRO A C 1
ATOM 2146 O O . PRO A 1 268 ? -2.199 -49.438 5.137 1 23.62 268 PRO A O 1
ATOM 2149 N N . TRP A 1 269 ? -2.188 -48.969 3.121 1 22.81 269 TRP A N 1
ATOM 2150 C CA . TRP A 1 269 ? -0.738 -49.031 2.967 1 22.81 269 TRP A CA 1
ATOM 2151 C C . TRP A 1 269 ? -0.046 -47.938 3.764 1 22.81 269 TRP A C 1
ATOM 2153 O O . TRP A 1 269 ? -0.448 -46.781 3.707 1 22.81 269 TRP A O 1
ATOM 2163 N N . LYS A 1 270 ? 0.566 -48.406 4.891 1 23.5 270 LYS A N 1
ATOM 2164 C CA . LYS A 1 270 ? 1.393 -47.594 5.773 1 23.5 270 LYS A CA 1
ATOM 2165 C C . LYS A 1 270 ? 2.541 -46.938 5.004 1 23.5 270 LYS A C 1
ATOM 2167 O O . LYS A 1 270 ? 3.371 -47.625 4.418 1 23.5 270 LYS A O 1
ATOM 2172 N N . PRO A 1 271 ? 2.332 -45.844 4.281 1 24.39 271 PRO A N 1
ATOM 2173 C CA . PRO A 1 271 ? 3.445 -45.312 3.498 1 24.39 271 PRO A CA 1
ATOM 2174 C C . PRO A 1 271 ? 4.746 -45.25 4.293 1 24.39 271 PRO A C 1
ATOM 2176 O O . PRO A 1 271 ? 4.723 -45.031 5.508 1 24.39 271 PRO A O 1
ATOM 2179 N N . GLU A 1 272 ? 5.645 -46.156 4.016 1 24.97 272 GLU A N 1
ATOM 2180 C CA . GLU A 1 272 ? 7.023 -46.25 4.488 1 24.97 272 GLU A CA 1
ATOM 2181 C C . GLU A 1 272 ? 7.652 -44.844 4.57 1 24.97 272 GLU A C 1
ATOM 2183 O O . GLU A 1 272 ? 7.336 -43.969 3.77 1 24.97 272 GLU A O 1
ATOM 2188 N N . SER A 1 273 ? 8.258 -44.625 5.73 1 26.09 273 SER A N 1
ATOM 2189 C CA . SER A 1 273 ? 8.883 -43.438 6.34 1 26.09 273 SER A CA 1
ATOM 2190 C C . SER A 1 273 ? 9.969 -42.875 5.441 1 26.09 273 SER A C 1
ATOM 2192 O O . SER A 1 273 ? 11.047 -43.438 5.312 1 26.09 273 SER A O 1
ATOM 2194 N N . THR A 1 274 ? 9.781 -42.781 4.152 1 24.92 274 THR A N 1
ATOM 2195 C CA . THR A 1 274 ? 10.961 -42.344 3.412 1 24.92 274 THR A CA 1
ATOM 2196 C C . THR A 1 274 ? 11.648 -41.188 4.109 1 24.92 274 THR A C 1
ATOM 2198 O O . THR A 1 274 ? 10.984 -40.344 4.711 1 24.92 274 THR A O 1
ATOM 2201 N N . LYS A 1 275 ? 12.945 -41.312 4.441 1 25.08 275 LYS A N 1
ATOM 2202 C CA . LYS A 1 275 ? 13.961 -40.438 5.008 1 25.08 275 LYS A CA 1
ATOM 2203 C C . LYS A 1 275 ? 13.859 -39.031 4.426 1 25.08 275 LYS A C 1
ATOM 2205 O O . LYS A 1 275 ? 13.914 -38.844 3.209 1 25.08 275 LYS A O 1
ATOM 2210 N N . LYS A 1 276 ? 13.156 -38.25 5.152 1 27.36 276 LYS A N 1
ATOM 2211 C CA . LYS A 1 276 ? 12.961 -36.844 4.84 1 27.36 276 LYS A CA 1
ATOM 2212 C C . LYS A 1 276 ? 14.289 -36.156 4.57 1 27.36 276 LYS A C 1
ATOM 2214 O O . LYS A 1 276 ? 15.203 -36.188 5.402 1 27.36 276 LYS A O 1
ATOM 2219 N N . LEU A 1 277 ? 14.906 -36.375 3.43 1 26.39 277 LEU A N 1
ATOM 2220 C CA . LEU A 1 277 ? 16.078 -35.531 3.166 1 26.39 277 LEU A CA 1
ATOM 2221 C C . LEU A 1 277 ? 15.93 -34.156 3.816 1 26.39 277 LEU A C 1
ATOM 2223 O O . LEU A 1 277 ? 14.844 -33.562 3.789 1 26.39 277 LEU A O 1
ATOM 2227 N N . PRO A 1 278 ? 16.75 -33.938 4.84 1 28.22 278 PRO A N 1
ATOM 2228 C CA . PRO A 1 278 ? 16.672 -32.688 5.578 1 28.22 278 PRO A CA 1
ATOM 2229 C C . PRO A 1 278 ? 16.469 -31.469 4.66 1 28.22 278 PRO A C 1
ATOM 2231 O O . PRO A 1 278 ? 17.188 -31.312 3.674 1 28.22 278 PRO A O 1
ATOM 2234 N N . CYS A 1 279 ? 15.32 -31.266 4.289 1 27.38 279 CYS A N 1
ATOM 2235 C CA . CYS A 1 279 ? 15.016 -30.062 3.537 1 27.38 279 CYS A CA 1
ATOM 2236 C C . CYS A 1 279 ? 15.75 -28.859 4.113 1 27.38 279 CYS A C 1
ATOM 2238 O O . CYS A 1 279 ? 15.625 -28.547 5.301 1 27.38 279 CYS A O 1
ATOM 2240 N N . LEU A 1 280 ? 17.094 -28.703 3.83 1 27.7 280 LEU A N 1
ATOM 2241 C CA . LEU A 1 280 ? 17.797 -27.469 4.168 1 27.7 280 LEU A CA 1
ATOM 2242 C C . LEU A 1 280 ? 16.828 -26.312 4.332 1 27.7 280 LEU A C 1
ATOM 2244 O O . LEU A 1 280 ? 15.922 -26.141 3.516 1 27.7 280 LEU A O 1
ATOM 2248 N N . PRO A 1 281 ? 16.578 -26 5.527 1 31.73 281 PRO A N 1
ATOM 2249 C CA . PRO A 1 281 ? 15.719 -24.844 5.762 1 31.73 281 PRO A CA 1
ATOM 2250 C C . PRO A 1 281 ? 16 -23.703 4.797 1 31.73 281 PRO A C 1
ATOM 2252 O O . PRO A 1 281 ? 17.109 -23.141 4.801 1 31.73 281 PRO A O 1
ATOM 2255 N N . HIS A 1 282 ? 16.031 -23.844 3.584 1 29.45 282 HIS A N 1
ATOM 2256 C CA . HIS A 1 282 ? 16.094 -22.656 2.752 1 29.45 282 HIS A CA 1
ATOM 2257 C C . HIS A 1 282 ? 15.344 -21.5 3.389 1 29.45 282 HIS A C 1
ATOM 2259 O O . HIS A 1 282 ? 14.164 -21.625 3.725 1 29.45 282 HIS A O 1
ATOM 2265 N N . ARG A 1 283 ? 15.922 -20.875 4.328 1 31.38 283 ARG A N 1
ATOM 2266 C CA . ARG A 1 283 ? 15.344 -19.594 4.719 1 31.38 283 ARG A CA 1
ATOM 2267 C C . ARG A 1 283 ? 14.5 -19.016 3.594 1 31.38 283 ARG A C 1
ATOM 2269 O O . ARG A 1 283 ? 15.023 -18.672 2.529 1 31.38 283 ARG A O 1
ATOM 2276 N N . THR A 1 284 ? 13.469 -19.422 3.299 1 37.16 284 THR A N 1
ATOM 2277 C CA . THR A 1 284 ? 12.492 -18.984 2.312 1 37.16 284 THR A CA 1
ATOM 2278 C C . THR A 1 284 ? 12.367 -17.469 2.307 1 37.16 284 THR A C 1
ATOM 2280 O O . THR A 1 284 ? 11.883 -16.875 3.273 1 37.16 284 THR A O 1
ATOM 2283 N N . ALA A 1 285 ? 13.422 -16.719 2.061 1 45.75 285 ALA A N 1
ATOM 2284 C CA . ALA A 1 285 ? 13.281 -15.281 1.803 1 45.75 285 ALA A CA 1
ATOM 2285 C C . ALA A 1 285 ? 11.867 -14.938 1.351 1 45.75 285 ALA A C 1
ATOM 2287 O O . ALA A 1 285 ? 11.281 -15.641 0.521 1 45.75 285 ALA A O 1
ATOM 2288 N N . LYS A 1 286 ? 11.164 -14.336 2.199 1 61.38 286 LYS A N 1
ATOM 2289 C CA . LYS A 1 286 ? 9.797 -13.922 1.928 1 61.38 286 LYS A CA 1
ATOM 2290 C C . LYS A 1 286 ? 9.633 -13.477 0.478 1 61.38 286 LYS A C 1
ATOM 2292 O O . LYS A 1 286 ? 10.352 -12.594 0.008 1 61.38 286 LYS A O 1
ATOM 2297 N N . LEU A 1 287 ? 9.18 -14.398 -0.328 1 73.62 287 LEU A N 1
ATOM 2298 C CA . LEU A 1 287 ? 8.859 -14.102 -1.719 1 73.62 287 LEU A CA 1
ATOM 2299 C C . LEU A 1 287 ? 8.102 -12.781 -1.831 1 73.62 287 LEU A C 1
ATOM 2301 O O . LEU A 1 287 ? 7.168 -12.523 -1.062 1 73.62 287 LEU A O 1
ATOM 2305 N N . LYS A 1 288 ? 8.734 -11.945 -2.551 1 76.56 288 LYS A N 1
ATOM 2306 C CA . LYS A 1 288 ? 8.031 -10.695 -2.801 1 76.56 288 LYS A CA 1
ATOM 2307 C C . LYS A 1 288 ? 6.738 -10.938 -3.576 1 76.56 288 LYS A C 1
ATOM 2309 O O . LYS A 1 288 ? 6.727 -11.695 -4.551 1 76.56 288 LYS A O 1
ATOM 2314 N N . VAL A 1 289 ? 5.715 -10.344 -3.059 1 82.5 289 VAL A N 1
ATOM 2315 C CA . VAL A 1 289 ? 4.418 -10.547 -3.691 1 82.5 289 VAL A CA 1
ATOM 2316 C C . VAL A 1 289 ? 4.352 -9.773 -5.004 1 82.5 289 VAL A C 1
ATOM 2318 O O . VAL A 1 289 ? 3.936 -10.312 -6.031 1 82.5 289 VAL A O 1
ATOM 2321 N N . SER A 1 290 ? 4.82 -8.5 -4.859 1 80.94 290 SER A N 1
ATOM 2322 C CA . SER A 1 290 ? 4.773 -7.652 -6.047 1 80.94 290 SER A CA 1
ATOM 2323 C C . SER A 1 290 ? 6.129 -7.59 -6.738 1 80.94 290 SER A C 1
ATOM 2325 O O . SER A 1 290 ? 7.113 -8.141 -6.234 1 80.94 290 SER A O 1
ATOM 2327 N N . ARG A 1 291 ? 6.07 -7.055 -7.906 1 78.31 291 ARG A N 1
ATOM 2328 C CA . ARG A 1 291 ? 7.27 -6.918 -8.727 1 78.31 291 ARG A CA 1
ATOM 2329 C C . ARG A 1 291 ? 8.383 -6.227 -7.953 1 78.31 291 ARG A C 1
ATOM 2331 O O . ARG A 1 291 ? 8.125 -5.395 -7.082 1 78.31 291 ARG A O 1
ATOM 2338 N N . ARG A 1 292 ? 9.492 -6.777 -8.023 1 64.56 292 ARG A N 1
ATOM 2339 C CA . ARG A 1 292 ? 10.648 -6.051 -7.504 1 64.56 292 ARG A CA 1
ATOM 2340 C C . ARG A 1 292 ? 10.969 -4.836 -8.367 1 64.56 292 ARG A C 1
ATOM 2342 O O . ARG A 1 292 ? 10.82 -4.887 -9.594 1 64.56 292 ARG A O 1
ATOM 2349 N N . SER A 1 293 ? 10.641 -3.596 -7.719 1 50.5 293 SER A N 1
ATOM 2350 C CA . SER A 1 293 ? 10.953 -2.398 -8.492 1 50.5 293 SER A CA 1
ATOM 2351 C C . SER A 1 293 ? 12.32 -2.506 -9.156 1 50.5 293 SER A C 1
ATOM 2353 O O . SER A 1 293 ? 13.32 -2.785 -8.484 1 50.5 293 SER A O 1
ATOM 2355 N N . CYS A 1 294 ? 12.398 -3.072 -10.055 1 38.78 294 CYS A N 1
ATOM 2356 C CA . CYS A 1 294 ? 13.68 -2.857 -10.711 1 38.78 294 CYS A CA 1
ATOM 2357 C C . CYS A 1 294 ? 14.047 -1.378 -10.727 1 38.78 294 CYS A C 1
ATOM 2359 O O . CYS A 1 294 ? 13.242 -0.539 -11.133 1 38.78 294 CYS A O 1
ATOM 2361 N N . LYS A 1 295 ? 14.719 -0.89 -9.656 1 32.78 295 LYS A N 1
ATOM 2362 C CA . LYS A 1 295 ? 15.305 0.439 -9.812 1 32.78 295 LYS A CA 1
ATOM 2363 C C . LYS A 1 295 ? 15.617 0.735 -11.281 1 32.78 295 LYS A C 1
ATOM 2365 O O . LYS A 1 295 ? 16.594 0.218 -11.828 1 32.78 295 LYS A O 1
ATOM 2370 N N . VAL A 1 296 ? 14.797 0.804 -12.117 1 28.66 296 VAL A N 1
ATOM 2371 C CA . VAL A 1 296 ? 15.422 1.556 -13.203 1 28.66 296 VAL A CA 1
ATOM 2372 C C . VAL A 1 296 ? 16.109 2.797 -12.641 1 28.66 296 VAL A C 1
ATOM 2374 O O . VAL A 1 296 ? 15.539 3.518 -11.82 1 28.66 296 VAL A O 1
ATOM 2377 N N . PRO A 1 297 ? 17.422 2.855 -12.586 1 27.73 297 PRO A N 1
ATOM 2378 C CA . PRO A 1 297 ? 18.125 4.043 -12.117 1 27.73 297 PRO A CA 1
ATOM 2379 C C . PRO A 1 297 ? 17.406 5.344 -12.461 1 27.73 297 PRO A C 1
ATOM 2381 O O . PRO A 1 297 ? 17.062 5.578 -13.617 1 27.73 297 PRO A O 1
ATOM 2384 N N . SER A 1 298 ? 16.469 5.754 -11.883 1 26.84 298 SER A N 1
ATOM 2385 C CA . SER A 1 298 ? 16.312 7.164 -12.227 1 26.84 298 SER A CA 1
ATOM 2386 C C . SER A 1 298 ? 17.656 7.848 -12.398 1 26.84 298 SER A C 1
ATOM 2388 O O . SER A 1 298 ? 18.656 7.445 -11.781 1 26.84 298 SER A O 1
ATOM 2390 N N . PRO A 1 299 ? 17.906 8.539 -13.516 1 25.62 299 PRO A N 1
ATOM 2391 C CA . PRO A 1 299 ? 19.219 9.172 -13.516 1 25.62 299 PRO A CA 1
ATOM 2392 C C . PRO A 1 299 ? 19.641 9.688 -12.141 1 25.62 299 PRO A C 1
ATOM 2394 O O . PRO A 1 299 ? 18.766 9.977 -11.305 1 25.62 299 PRO A O 1
ATOM 2397 N N . PRO A 1 300 ? 20.75 9.383 -11.789 1 25.42 300 PRO A N 1
ATOM 2398 C CA . PRO A 1 300 ? 21.391 9.891 -10.57 1 25.42 300 PRO A CA 1
ATOM 2399 C C . PRO A 1 300 ? 21.078 11.367 -10.312 1 25.42 300 PRO A C 1
ATOM 2401 O O . PRO A 1 300 ? 21.359 12.219 -11.156 1 25.42 300 PRO A O 1
ATOM 2404 N N . GLN A 1 301 ? 19.922 11.789 -10.156 1 23.31 301 GLN A N 1
ATOM 2405 C CA . GLN A 1 301 ? 20.016 13.188 -9.766 1 23.31 301 GLN A CA 1
ATOM 2406 C C . GLN A 1 301 ? 21.125 13.406 -8.742 1 23.31 30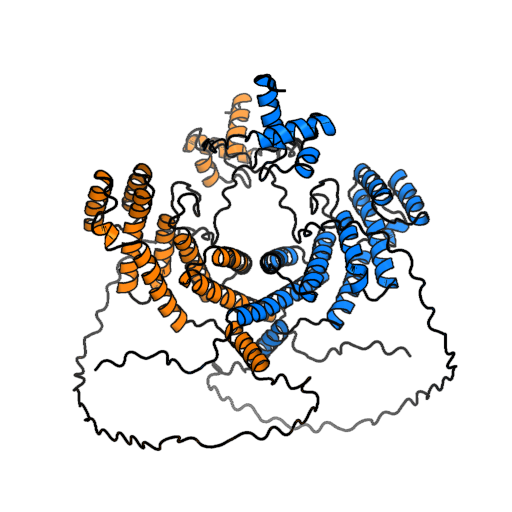1 GLN A C 1
ATOM 2408 O O . GLN A 1 301 ? 21.25 12.648 -7.777 1 23.31 301 GLN A O 1
ATOM 2413 N N . GLN A 1 302 ? 22.203 14.031 -9.25 1 23.84 302 GLN A N 1
ATOM 2414 C CA . GLN A 1 302 ? 23.484 14.445 -8.688 1 23.84 302 GLN A CA 1
ATOM 2415 C C . GLN A 1 302 ? 23.297 15.133 -7.34 1 23.84 302 GLN A C 1
ATOM 2417 O O . GLN A 1 302 ? 24.219 15.75 -6.816 1 23.84 302 GLN A O 1
ATOM 2422 N N . ASN A 1 303 ? 22.109 15.5 -6.867 1 23.42 303 ASN A N 1
ATOM 2423 C CA . ASN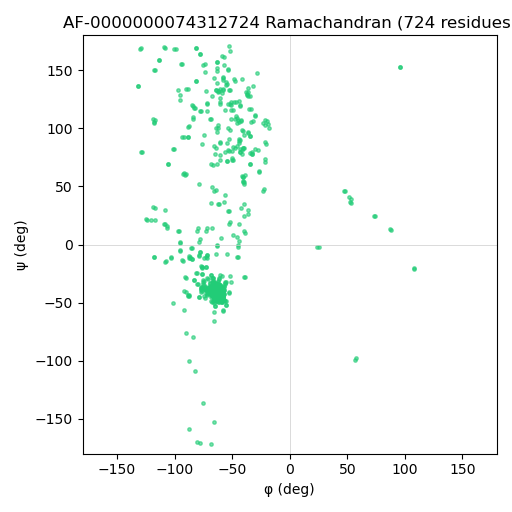 A 1 303 ? 22.469 16.25 -5.672 1 23.42 303 ASN A CA 1
ATOM 2424 C C . ASN A 1 303 ? 23.359 15.445 -4.734 1 23.42 303 ASN A C 1
ATOM 2426 O O . ASN A 1 303 ? 22.953 14.383 -4.25 1 23.42 303 ASN A O 1
ATOM 2430 N N . THR A 1 304 ? 24.625 15.531 -4.988 1 24.39 304 THR A N 1
ATOM 2431 C CA . THR A 1 304 ? 25.859 15.164 -4.285 1 24.39 304 THR A CA 1
ATOM 2432 C C . THR A 1 304 ? 25.781 15.578 -2.82 1 24.39 304 THR A C 1
ATOM 2434 O O . THR A 1 304 ? 26.797 15.555 -2.111 1 24.39 304 THR A O 1
ATOM 2437 N N . ILE A 1 305 ? 24.672 16.141 -2.309 1 24.22 305 ILE A N 1
ATOM 2438 C CA . ILE A 1 305 ? 25.188 16.453 -0.979 1 24.22 305 ILE A CA 1
ATOM 2439 C C . ILE A 1 305 ? 25.766 15.188 -0.348 1 24.22 305 ILE A C 1
ATOM 2441 O O . ILE A 1 305 ? 25.094 14.156 -0.276 1 24.22 305 ILE A O 1
ATOM 2445 N N . SER A 1 306 ? 27.078 15.117 -0.432 1 26.23 306 SER A N 1
ATOM 2446 C CA . SER A 1 306 ? 28.047 14.266 0.238 1 26.23 306 SER A CA 1
ATOM 2447 C C . SER A 1 306 ? 27.641 13.984 1.68 1 26.23 306 SER A C 1
ATOM 2449 O O . SER A 1 306 ? 27.812 14.836 2.557 1 26.23 306 SER A O 1
ATOM 2451 N N . ARG A 1 307 ? 26.469 13.977 1.912 1 28.14 307 ARG A N 1
ATOM 2452 C CA . ARG A 1 307 ? 26.375 13.734 3.35 1 28.14 307 ARG A CA 1
ATOM 2453 C C . ARG A 1 307 ? 27.391 12.688 3.797 1 28.14 307 ARG A C 1
ATOM 2455 O O . ARG A 1 307 ? 27.422 11.578 3.254 1 28.14 307 ARG A O 1
ATOM 2462 N N . TYR A 1 308 ? 28.438 13.148 4.285 1 24.88 308 TYR A N 1
ATOM 2463 C CA . TYR A 1 308 ? 29.531 12.398 4.895 1 24.88 308 TYR A CA 1
ATOM 2464 C C . TYR A 1 308 ? 29 11.266 5.762 1 24.88 308 TYR A C 1
ATOM 2466 O O . TYR A 1 308 ? 28.281 11.5 6.746 1 24.88 308 TYR A O 1
ATOM 2474 N N . ARG A 1 309 ? 28.234 10.469 5.242 1 31.75 309 ARG A N 1
ATOM 2475 C CA . ARG A 1 309 ? 28.062 9.281 6.066 1 31.75 309 ARG A CA 1
ATOM 2476 C C . ARG A 1 309 ? 29.219 9.102 7.031 1 31.75 309 ARG A C 1
ATOM 2478 O O . ARG A 1 309 ? 30.375 9.039 6.613 1 31.75 309 ARG A O 1
ATOM 2485 N N . THR A 1 310 ? 29.078 9.68 8.086 1 32.22 310 THR A N 1
ATOM 2486 C CA . THR A 1 310 ? 30.172 9.492 9.039 1 32.22 310 THR A CA 1
ATOM 2487 C C . THR A 1 310 ? 30.75 8.078 8.922 1 32.22 310 THR A C 1
ATOM 2489 O O . THR A 1 310 ? 30 7.098 8.938 1 32.22 310 THR A O 1
ATOM 2492 N N . LYS A 1 311 ? 31.75 7.844 8.172 1 42.5 311 LYS A N 1
ATOM 2493 C CA . LYS A 1 311 ? 32.5 6.609 8.008 1 42.5 311 LYS A CA 1
ATOM 2494 C C . LYS A 1 311 ? 32.5 5.773 9.281 1 42.5 311 LYS A C 1
ATOM 2496 O O . LYS A 1 311 ? 33 6.203 10.32 1 42.5 311 LYS A O 1
ATOM 2501 N N . LYS A 1 312 ? 31.438 5.082 9.375 1 48.09 312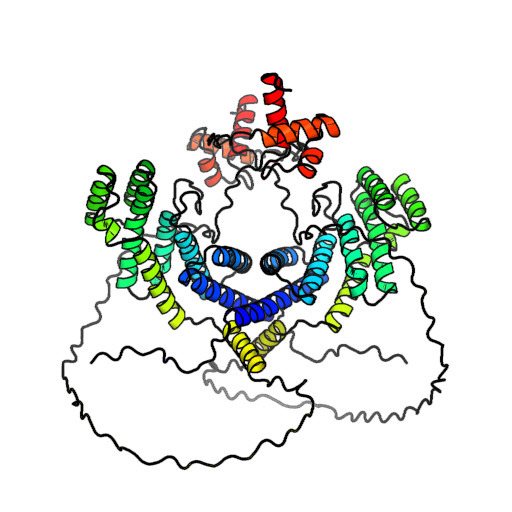 LYS A N 1
ATOM 2502 C CA . LYS A 1 312 ? 31.625 4.168 10.5 1 48.09 312 LYS A CA 1
ATOM 2503 C C . LYS A 1 312 ? 33 3.488 10.445 1 48.09 312 LYS A C 1
ATOM 2505 O O . LYS A 1 312 ? 33.344 2.895 9.43 1 48.09 312 LYS A O 1
ATOM 2510 N N . LYS A 1 313 ? 33.625 3.795 11.18 1 64.56 313 LYS A N 1
ATOM 2511 C CA . LYS A 1 313 ? 34.969 3.252 11.242 1 64.56 313 LYS A CA 1
ATOM 2512 C C . LYS A 1 313 ? 34.969 1.728 11.211 1 64.56 313 LYS A C 1
ATOM 2514 O O . LYS A 1 313 ? 34.125 1.1 11.859 1 64.56 313 LYS A O 1
ATOM 2519 N N . TRP A 1 314 ? 35.531 1.135 10.359 1 74.69 314 TRP A N 1
ATOM 2520 C CA . TRP A 1 314 ? 35.719 -0.314 10.359 1 74.69 314 TRP A CA 1
ATOM 2521 C C . TRP A 1 314 ? 36.312 -0.788 11.68 1 74.69 314 TRP A C 1
ATOM 2523 O O . TRP A 1 314 ? 37.312 -0.237 12.141 1 74.69 314 TRP A O 1
ATOM 2533 N N . LEU A 1 315 ? 35.594 -1.515 12.148 1 74.5 315 LEU A N 1
ATOM 2534 C CA . LEU A 1 315 ? 36.125 -2.1 13.383 1 74.5 315 LEU A CA 1
ATOM 2535 C C . LEU A 1 315 ? 37.188 -3.141 13.086 1 74.5 315 LEU A C 1
ATOM 2537 O O . LEU A 1 315 ? 37.188 -3.758 12.016 1 74.5 315 LEU A O 1
ATOM 2541 N N . SER A 1 316 ? 37.969 -3.299 13.984 1 81.44 316 SER A N 1
ATOM 2542 C CA . SER A 1 316 ? 39.062 -4.273 13.844 1 81.44 316 SER A CA 1
ATOM 2543 C C . SER A 1 316 ? 38.5 -5.672 13.594 1 81.44 316 SER A C 1
ATOM 2545 O O . SER A 1 316 ? 39.062 -6.422 12.781 1 81.44 316 SER A O 1
ATOM 2547 N N . GLU A 1 317 ? 37.375 -5.871 14.055 1 82 317 GLU A N 1
ATOM 2548 C CA . GLU A 1 317 ? 36.75 -7.18 13.914 1 82 317 GLU A CA 1
ATOM 2549 C C . GLU A 1 317 ? 36.219 -7.383 12.492 1 82 317 GLU A C 1
ATOM 2551 O O . GLU A 1 317 ? 36.344 -8.477 11.938 1 82 317 GLU A O 1
ATOM 2556 N N . GLU A 1 318 ? 35.75 -6.383 11.945 1 82.94 318 GLU A N 1
ATOM 2557 C CA . GLU A 1 318 ? 35.219 -6.434 10.586 1 82.94 318 GLU A CA 1
ATOM 2558 C C . GLU A 1 318 ? 36.344 -6.641 9.562 1 82.94 318 GLU A C 1
ATOM 2560 O O . GLU A 1 318 ? 36.188 -7.422 8.625 1 82.94 318 GLU A O 1
ATOM 2565 N N . ASP A 1 319 ? 37.312 -6.008 9.898 1 85.25 319 ASP A N 1
ATOM 2566 C CA . ASP A 1 319 ? 38.469 -6.168 9.047 1 85.25 319 ASP A CA 1
ATOM 2567 C C . ASP A 1 319 ? 39 -7.598 9.117 1 85.25 319 ASP A C 1
ATOM 2569 O O . ASP A 1 319 ? 39.438 -8.164 8.109 1 85.25 319 ASP A O 1
ATOM 2573 N N . GLN A 1 320 ? 38.969 -8.086 10.305 1 85.75 320 GLN A N 1
ATOM 2574 C CA . GLN A 1 320 ? 39.438 -9.461 10.5 1 85.75 320 GLN A CA 1
ATOM 2575 C C . GLN A 1 320 ? 38.531 -10.445 9.766 1 85.75 320 GLN A C 1
ATOM 2577 O O . GLN A 1 320 ? 39 -11.391 9.141 1 85.75 320 GLN A O 1
ATOM 2582 N N . HIS A 1 321 ? 37.281 -10.117 9.766 1 86.88 321 HIS A N 1
ATOM 2583 C CA . HIS A 1 321 ? 36.344 -10.961 9.055 1 86.88 321 HIS A CA 1
ATOM 2584 C C . HIS A 1 321 ? 36.531 -10.859 7.547 1 86.88 321 HIS A C 1
ATOM 2586 O O . HIS A 1 321 ? 36.438 -11.859 6.836 1 86.88 321 HIS A O 1
ATOM 2592 N N . LEU A 1 322 ? 36.781 -9.773 7.191 1 89 322 LEU A N 1
ATOM 2593 C CA . LEU A 1 322 ? 37 -9.508 5.773 1 89 322 LEU A CA 1
ATOM 2594 C C . LEU A 1 322 ? 38.25 -10.227 5.273 1 89 322 LEU A C 1
ATOM 2596 O O . LEU A 1 322 ? 38.219 -10.875 4.223 1 89 322 LEU A O 1
ATOM 2600 N N . LYS A 1 323 ? 39.25 -10.125 6.09 1 87.69 323 LYS A N 1
ATOM 2601 C CA . LYS A 1 323 ? 40.469 -10.82 5.793 1 87.69 323 LYS A CA 1
ATOM 2602 C C . LYS A 1 323 ? 40.281 -12.336 5.797 1 87.69 323 LYS A C 1
ATOM 2604 O O . LYS A 1 323 ? 40.75 -13.039 4.906 1 87.69 323 LYS A O 1
ATOM 2609 N N . ALA A 1 324 ? 39.594 -12.758 6.766 1 86.25 324 ALA A N 1
ATOM 2610 C CA . ALA A 1 324 ? 39.281 -14.188 6.875 1 86.25 324 ALA A CA 1
ATOM 2611 C C . ALA A 1 324 ? 38.438 -14.672 5.703 1 86.25 324 ALA A C 1
ATOM 2613 O O . ALA A 1 324 ? 38.688 -15.758 5.164 1 86.25 324 ALA A O 1
ATOM 2614 N N . GLY A 1 325 ? 37.562 -13.914 5.289 1 84.12 325 GLY A N 1
ATOM 2615 C CA . GLY A 1 325 ? 36.688 -14.234 4.172 1 84.12 325 GLY A CA 1
ATOM 2616 C C . GLY A 1 325 ? 37.438 -14.281 2.84 1 84.12 325 GLY A C 1
ATOM 2617 O O . GLY A 1 325 ? 37.219 -15.203 2.047 1 84.12 325 GLY A O 1
ATOM 2618 N N . VAL A 1 326 ? 38.219 -13.32 2.703 1 87.88 326 VAL A N 1
ATOM 2619 C CA . VAL A 1 326 ? 39 -13.266 1.472 1 87.88 326 VAL A CA 1
ATOM 2620 C C . VAL A 1 326 ? 40 -14.422 1.437 1 87.88 326 VAL A C 1
ATOM 2622 O O . VAL A 1 326 ? 40.281 -14.992 0.374 1 87.88 326 VAL A O 1
ATOM 2625 N N . LYS A 1 327 ? 40.5 -14.711 2.588 1 88.31 327 LYS A N 1
ATOM 2626 C CA . LYS A 1 327 ? 41.406 -15.859 2.697 1 88.31 327 LYS A CA 1
ATOM 2627 C C . LYS A 1 327 ? 40.688 -17.156 2.361 1 88.31 327 LYS A C 1
ATOM 2629 O O . LYS A 1 327 ? 41.25 -18.031 1.69 1 88.31 327 LYS A O 1
ATOM 2634 N N . LYS A 1 328 ? 39.5 -17.188 2.701 1 84.12 328 LYS A N 1
ATOM 2635 C CA . LYS A 1 328 ? 38.75 -18.422 2.547 1 84.12 328 LYS A CA 1
ATOM 2636 C C . LYS A 1 328 ? 38.125 -18.516 1.155 1 84.12 328 LYS A C 1
ATOM 2638 O O . LYS A 1 328 ? 38.156 -19.578 0.528 1 84.12 328 LYS A O 1
ATOM 2643 N N . HIS A 1 329 ? 37.531 -17.438 0.636 1 83.19 329 HIS A N 1
ATOM 2644 C CA . HIS A 1 329 ? 36.719 -17.5 -0.569 1 83.19 329 HIS A CA 1
ATOM 2645 C C . HIS A 1 329 ? 37.406 -16.844 -1.752 1 83.19 329 HIS A C 1
ATOM 2647 O O . HIS A 1 329 ? 37.031 -17.062 -2.904 1 83.19 329 HIS A O 1
ATOM 2653 N N . GLY A 1 330 ? 38.438 -16.078 -1.417 1 82.12 330 GLY A N 1
ATOM 2654 C CA . GLY A 1 330 ? 39.156 -15.359 -2.461 1 82.12 330 GLY A CA 1
ATOM 2655 C C . GLY A 1 330 ? 38.688 -13.93 -2.637 1 82.12 330 GLY A C 1
ATOM 2656 O O . GLY A 1 330 ? 37.531 -13.602 -2.283 1 82.12 330 GLY A O 1
ATOM 2657 N N . GLU A 1 331 ? 39.562 -13.133 -3.096 1 84.5 331 GLU A N 1
ATOM 2658 C CA . GLU A 1 331 ? 39.25 -11.742 -3.393 1 84.5 331 GLU A CA 1
ATOM 2659 C C . GLU A 1 331 ? 38.219 -11.625 -4.496 1 84.5 331 GLU A C 1
ATOM 2661 O O . GLU A 1 331 ? 38.312 -12.312 -5.516 1 84.5 331 GLU A O 1
ATOM 2666 N N . GLY A 1 332 ? 37.188 -10.812 -4.34 1 81.44 332 GLY A N 1
ATOM 2667 C CA . GLY A 1 332 ? 36.219 -10.57 -5.379 1 81.44 332 GLY A CA 1
ATOM 2668 C C . GLY A 1 332 ? 34.875 -11.219 -5.082 1 81.44 332 GLY A C 1
ATOM 2669 O O . GLY A 1 332 ? 33.844 -10.852 -5.68 1 81.44 332 GLY A O 1
ATOM 2670 N N . LYS A 1 333 ? 34.938 -12.094 -4.285 1 81.88 333 LYS A N 1
ATOM 2671 C CA . LYS A 1 333 ? 33.719 -12.805 -3.945 1 81.88 333 LYS A CA 1
ATOM 2672 C C . LYS A 1 333 ? 33 -12.164 -2.752 1 81.88 333 LYS A C 1
ATOM 2674 O O . LYS A 1 333 ? 32.781 -12.812 -1.728 1 81.88 333 LYS A O 1
ATOM 2679 N N . TRP A 1 334 ? 32.625 -11.062 -2.793 1 85 334 TRP A N 1
ATOM 2680 C CA . TRP A 1 334 ? 32.188 -10.195 -1.704 1 85 334 TRP A CA 1
ATOM 2681 C C . TRP A 1 334 ? 30.812 -10.625 -1.171 1 85 334 TRP A C 1
ATOM 2683 O O . TRP A 1 334 ? 30.578 -10.594 0.038 1 85 334 TRP A O 1
ATOM 2693 N N . SER A 1 335 ? 30.031 -10.992 -2.043 1 81.44 335 SER A N 1
ATOM 2694 C CA . SER A 1 335 ? 28.703 -11.43 -1.63 1 81.44 335 SER A CA 1
ATOM 2695 C C . SER A 1 335 ? 28.781 -12.703 -0.796 1 81.44 335 SER A C 1
ATOM 2697 O O . SER A 1 335 ? 28.031 -12.852 0.176 1 81.44 335 SER A O 1
ATOM 2699 N N . LYS A 1 336 ? 29.562 -13.539 -1.181 1 80.56 336 LYS A N 1
ATOM 2700 C CA . LYS A 1 336 ? 29.797 -14.766 -0.424 1 80.56 336 LYS A CA 1
ATOM 2701 C C . LYS A 1 336 ? 30.406 -14.461 0.94 1 80.56 336 LYS A C 1
ATOM 2703 O O . LYS A 1 336 ? 30.062 -15.086 1.939 1 80.56 336 LYS A O 1
ATOM 2708 N N . ILE A 1 337 ? 31.25 -13.57 1.04 1 86.31 337 ILE A N 1
ATOM 2709 C CA . ILE A 1 337 ? 31.906 -13.148 2.27 1 86.31 337 ILE A CA 1
ATOM 2710 C C . ILE A 1 337 ? 30.891 -12.484 3.199 1 86.31 337 ILE A C 1
ATOM 2712 O O . ILE A 1 337 ? 30.906 -12.727 4.41 1 86.31 337 ILE A O 1
ATOM 2716 N N . LEU A 1 338 ? 30.109 -11.758 2.619 1 81.75 338 LEU A N 1
ATOM 2717 C CA . LEU A 1 338 ? 29.078 -11.055 3.357 1 81.75 338 LEU A CA 1
ATOM 2718 C C . LEU A 1 338 ? 28.109 -12.039 4.012 1 81.75 338 LEU A C 1
ATOM 2720 O O . LEU A 1 338 ? 27.625 -11.805 5.121 1 81.75 338 LEU A O 1
ATOM 2724 N N . GLU A 1 339 ? 27.859 -13.094 3.379 1 79.88 339 GLU A N 1
ATOM 2725 C CA . GLU A 1 339 ? 26.938 -14.125 3.844 1 79.88 339 GLU A CA 1
ATOM 2726 C C . GLU A 1 339 ? 27.562 -14.961 4.961 1 79.88 339 GLU A C 1
ATOM 2728 O O . GLU A 1 339 ? 26.859 -15.422 5.863 1 79.88 339 GLU A O 1
ATOM 2733 N N . GLU A 1 340 ? 28.719 -15.164 4.926 1 80.94 340 GLU A N 1
ATOM 2734 C CA . GLU A 1 340 ? 29.391 -16.078 5.832 1 80.94 340 GLU A CA 1
ATOM 2735 C C . GLU A 1 340 ? 29.891 -15.359 7.082 1 80.94 340 GLU A C 1
ATOM 2737 O O . GLU A 1 340 ? 29.938 -15.938 8.164 1 80.94 340 GLU A O 1
ATOM 2742 N N . PHE A 1 341 ? 30.203 -14.094 7.02 1 82.88 341 PHE A N 1
ATOM 2743 C CA . PHE A 1 341 ? 30.766 -13.344 8.133 1 82.88 341 PHE A CA 1
ATOM 2744 C C . PHE A 1 341 ? 29.828 -12.219 8.555 1 82.88 341 PHE A C 1
ATOM 2746 O O . PHE A 1 341 ? 29.047 -11.719 7.738 1 82.88 341 PHE A O 1
ATOM 2753 N N . ASP A 1 342 ? 29.922 -11.961 9.734 1 80.31 342 ASP A N 1
ATOM 2754 C CA . ASP A 1 342 ? 29.047 -10.938 10.305 1 80.31 342 ASP A CA 1
ATOM 2755 C C . ASP A 1 342 ? 29.625 -9.539 10.086 1 80.31 342 ASP A C 1
ATOM 2757 O O . ASP A 1 342 ? 30.672 -9.203 10.641 1 80.31 342 ASP A O 1
ATOM 2761 N N . PHE A 1 343 ? 29.078 -8.82 9.266 1 81.12 343 PHE A N 1
ATOM 2762 C CA . PHE A 1 343 ? 29.516 -7.453 9.008 1 81.12 343 PHE A CA 1
ATOM 2763 C C . PHE A 1 343 ? 28.422 -6.453 9.359 1 81.12 343 PHE A C 1
ATOM 2765 O O . PHE A 1 343 ? 28.438 -5.316 8.891 1 81.12 343 PHE A O 1
ATOM 2772 N N . ARG A 1 344 ? 27.656 -6.996 10.133 1 73 344 ARG A N 1
ATOM 2773 C CA . ARG A 1 344 ? 26.531 -6.211 10.641 1 73 344 ARG A CA 1
ATOM 2774 C C . ARG A 1 344 ? 25.672 -5.668 9.492 1 73 344 ARG A C 1
ATOM 2776 O O . ARG A 1 344 ? 24.969 -6.426 8.828 1 73 344 ARG A O 1
ATOM 2783 N N . ASP A 1 345 ? 25.953 -4.441 9.227 1 68.56 345 ASP A N 1
ATOM 2784 C CA . ASP A 1 345 ? 25.094 -3.809 8.242 1 68.56 345 ASP A CA 1
ATOM 2785 C C . ASP A 1 345 ? 25.875 -3.4 6.996 1 68.56 345 ASP A C 1
ATOM 2787 O O . ASP A 1 345 ? 25.469 -2.479 6.281 1 68.56 345 ASP A O 1
ATOM 2791 N N . ARG A 1 346 ? 26.844 -4.238 6.824 1 76.81 346 ARG A N 1
ATOM 2792 C CA . ARG A 1 346 ? 27.688 -3.865 5.691 1 76.81 346 ARG A CA 1
ATOM 2793 C C . ARG A 1 346 ? 27.234 -4.574 4.418 1 76.81 346 ARG A C 1
ATOM 2795 O O . ARG A 1 346 ? 26.594 -5.629 4.48 1 76.81 346 ARG A O 1
ATOM 2802 N N . THR A 1 347 ? 27.516 -4.023 3.277 1 75.94 347 THR A N 1
ATOM 2803 C CA . THR A 1 347 ? 27.141 -4.574 1.98 1 75.94 347 THR A CA 1
ATOM 2804 C C . THR A 1 347 ? 28.359 -5.109 1.243 1 75.94 347 THR A C 1
ATOM 2806 O O . THR A 1 347 ? 29.5 -4.797 1.605 1 75.94 347 THR A O 1
ATOM 2809 N N . SER A 1 348 ? 28.094 -5.82 0.159 1 79.88 348 SER A N 1
ATOM 2810 C CA . SER A 1 348 ? 29.172 -6.422 -0.608 1 79.88 348 SER A CA 1
ATOM 2811 C C . SER A 1 348 ? 30.047 -5.355 -1.265 1 79.88 348 SER A C 1
ATOM 2813 O O . SER A 1 348 ? 31.266 -5.5 -1.335 1 79.88 348 SER A O 1
ATOM 2815 N N . VAL A 1 349 ? 29.469 -4.297 -1.533 1 78.81 349 VAL A N 1
ATOM 2816 C CA . VAL A 1 349 ? 30.203 -3.201 -2.154 1 78.81 349 VAL A CA 1
ATOM 2817 C C . VAL A 1 349 ? 31.109 -2.533 -1.118 1 78.81 349 VAL A C 1
ATOM 2819 O O . VAL A 1 349 ? 32.25 -2.182 -1.416 1 78.81 349 VAL A O 1
ATOM 2822 N N . MET A 1 350 ? 30.688 -2.408 -0.001 1 79.69 350 MET A N 1
ATOM 2823 C CA . MET A 1 350 ? 31.469 -1.824 1.087 1 79.69 350 MET A CA 1
ATOM 2824 C C . MET A 1 350 ? 32.656 -2.699 1.427 1 79.69 350 MET A C 1
ATOM 2826 O O . MET A 1 350 ? 33.75 -2.188 1.734 1 79.69 350 MET A O 1
ATOM 2830 N N . LEU A 1 351 ? 32.375 -3.949 1.309 1 85.88 351 LEU A N 1
ATOM 2831 C CA . LEU A 1 351 ? 33.5 -4.879 1.538 1 85.88 351 LEU A CA 1
ATOM 2832 C C . LEU A 1 351 ? 34.562 -4.695 0.49 1 85.88 351 LEU A C 1
ATOM 2834 O O . LEU A 1 351 ? 35.75 -4.645 0.826 1 85.88 351 LEU A O 1
ATOM 2838 N N . LYS A 1 352 ? 34.125 -4.57 -0.671 1 81.19 352 LYS A N 1
ATOM 2839 C CA . LYS A 1 352 ? 35.031 -4.359 -1.792 1 81.19 352 LYS A CA 1
ATOM 2840 C C . LYS A 1 352 ? 35.812 -3.061 -1.63 1 81.19 352 LYS A C 1
ATOM 2842 O O . LYS A 1 352 ? 37.031 -3.033 -1.81 1 81.19 352 LYS A O 1
ATOM 2847 N N . ASP A 1 353 ? 35.156 -2.094 -1.182 1 81.25 353 ASP A N 1
ATOM 2848 C CA . ASP A 1 353 ? 35.812 -0.79 -0.988 1 81.25 353 ASP A CA 1
ATOM 2849 C C . ASP A 1 353 ? 36.781 -0.817 0.188 1 81.25 353 ASP A C 1
ATOM 2851 O O . ASP A 1 353 ? 37.844 -0.23 0.119 1 81.25 353 ASP A O 1
ATOM 2855 N N . ARG A 1 354 ? 36.375 -1.501 1.152 1 86.12 354 ARG A N 1
ATOM 2856 C CA . ARG A 1 354 ? 37.219 -1.602 2.332 1 86.12 354 ARG A CA 1
ATOM 2857 C C . ARG A 1 354 ? 38.5 -2.404 2.029 1 86.12 354 ARG A C 1
ATOM 2859 O O . ARG A 1 354 ? 39.594 -2.045 2.475 1 86.12 354 ARG A O 1
ATOM 2866 N N . TRP A 1 355 ? 38.25 -3.369 1.241 1 87.38 355 TRP A N 1
ATOM 2867 C CA . TRP A 1 355 ? 39.406 -4.188 0.86 1 87.38 355 TRP A CA 1
ATOM 2868 C C . TRP A 1 355 ? 40.406 -3.381 0.027 1 87.38 355 TRP A C 1
ATOM 2870 O O . TRP A 1 355 ? 41.594 -3.457 0.247 1 87.38 355 TRP A O 1
ATOM 2880 N N . ARG A 1 356 ? 39.938 -2.611 -0.791 1 82.19 356 ARG A N 1
ATOM 2881 C CA . ARG A 1 356 ? 40.75 -1.724 -1.596 1 82.19 356 ARG A CA 1
ATOM 2882 C C . ARG A 1 356 ? 41.531 -0.749 -0.713 1 82.19 356 ARG A C 1
ATOM 2884 O O . ARG A 1 356 ? 42.719 -0.515 -0.932 1 82.19 356 ARG A O 1
ATOM 2891 N N . THR A 1 357 ? 40.906 -0.256 0.256 1 82.12 357 THR A N 1
ATOM 2892 C CA . THR A 1 357 ? 41.531 0.65 1.215 1 82.12 357 THR A CA 1
ATOM 2893 C C . THR A 1 357 ? 42.594 -0.075 2.033 1 82.12 357 THR A C 1
ATOM 2895 O O . THR A 1 357 ? 43.688 0.467 2.273 1 82.12 357 THR A O 1
ATOM 2898 N N . LEU A 1 358 ? 42.25 -1.296 2.434 1 84.81 358 LEU A N 1
ATOM 2899 C CA . LEU A 1 358 ? 43.188 -2.094 3.213 1 84.81 358 LEU A CA 1
ATOM 2900 C C . LEU A 1 358 ? 44.438 -2.422 2.391 1 84.81 358 LEU A C 1
ATOM 2902 O O . LEU A 1 358 ? 45.562 -2.4 2.912 1 84.81 358 LEU A O 1
ATOM 2906 N N . LYS A 1 359 ? 44.156 -2.586 1.173 1 81 359 LYS A N 1
ATOM 2907 C CA . LYS A 1 359 ? 45.25 -2.854 0.265 1 81 359 LYS A CA 1
ATOM 2908 C C . LYS A 1 359 ? 46.125 -1.611 0.072 1 81 359 LYS A C 1
ATOM 2910 O O . LYS A 1 359 ? 47.344 -1.695 0.08 1 81 359 LYS A O 1
ATOM 2915 N N . LYS A 1 360 ? 45.469 -0.602 -0.009 1 80.25 360 LYS A N 1
ATOM 2916 C CA . LYS A 1 360 ? 46.156 0.662 -0.212 1 80.25 360 LYS A CA 1
ATOM 2917 C C . LYS A 1 360 ? 47 1.033 1.014 1 80.25 360 LYS A C 1
ATOM 2919 O O . LYS A 1 360 ? 48.062 1.596 0.885 1 80.25 360 LYS A O 1
ATOM 2924 N N . HIS A 1 361 ? 46.5 0.622 2.111 1 79.06 361 HIS A N 1
ATOM 2925 C CA . HIS A 1 361 ? 47.188 0.962 3.357 1 79.06 361 HIS A CA 1
ATOM 2926 C C . HIS A 1 361 ? 48.125 -0.157 3.795 1 79.06 361 HIS A C 1
ATOM 2928 O O . HIS A 1 361 ? 48.719 -0.092 4.879 1 79.06 361 HIS A O 1
ATOM 2934 N N . GLY A 1 362 ? 48.188 -1.194 2.977 1 79.31 362 GLY A N 1
ATOM 2935 C CA . GLY A 1 362 ? 49.125 -2.27 3.225 1 79.31 362 GLY A CA 1
ATOM 2936 C C . GLY A 1 362 ? 48.75 -3.162 4.383 1 79.31 362 GLY A C 1
ATOM 2937 O O . GLY A 1 362 ? 49.594 -3.793 5.012 1 79.31 362 GLY A O 1
ATOM 2938 N N . LYS A 1 363 ? 47.5 -3.158 4.625 1 77.56 363 LYS A N 1
ATOM 2939 C CA . LYS A 1 363 ? 47.031 -3.945 5.773 1 77.56 363 LYS A CA 1
ATOM 2940 C C . LYS A 1 363 ? 46.625 -5.352 5.348 1 77.56 363 LYS A C 1
ATOM 2942 O O . LYS A 1 363 ? 46.188 -6.152 6.172 1 77.56 363 LYS A O 1
ATOM 2947 N N . VAL A 1 364 ? 46.5 -5.434 4.004 1 80.06 364 VAL A N 1
ATOM 2948 C CA . VAL A 1 364 ? 46.312 -6.773 3.449 1 80.06 364 VAL A CA 1
ATOM 2949 C C . VAL A 1 364 ? 47.344 -7.008 2.334 1 80.06 364 VAL A C 1
ATOM 2951 O O . VAL A 1 364 ? 47.781 -6.062 1.669 1 80.06 364 VAL A O 1
ATOM 2954 N N . MET B 1 1 ? -26.266 -39.719 -16.984 1 21.81 1 MET B N 1
ATOM 2955 C CA . MET B 1 1 ? -27.203 -38.594 -17.016 1 21.81 1 MET B CA 1
ATOM 2956 C C . MET B 1 1 ? -26.734 -37.5 -16.078 1 21.81 1 MET B C 1
ATOM 2958 O O . MET B 1 1 ? -26.969 -37.562 -14.867 1 21.81 1 MET B O 1
ATOM 2962 N N . GLU B 1 2 ? -25.547 -37 -16.156 1 22.97 2 GLU B N 1
ATOM 2963 C CA . GLU B 1 2 ? -24.469 -36.438 -15.344 1 22.97 2 GLU B CA 1
ATOM 2964 C C . GLU B 1 2 ? -24.766 -35.031 -14.906 1 22.97 2 GLU B C 1
ATOM 2966 O O . GLU B 1 2 ? -25.047 -34.156 -15.734 1 22.97 2 GLU B O 1
ATOM 2971 N N . ASN B 1 3 ? -25.469 -34.75 -13.781 1 22.56 3 ASN B N 1
ATOM 2972 C CA . ASN B 1 3 ? -26.094 -33.625 -13.133 1 22.56 3 ASN B CA 1
ATOM 2973 C C . ASN B 1 3 ? -25.109 -32.469 -12.945 1 22.56 3 ASN B C 1
ATOM 2975 O O . ASN B 1 3 ? -24.188 -32.562 -12.133 1 22.56 3 ASN B O 1
ATOM 2979 N N . GLN B 1 4 ? -24.672 -31.719 -13.992 1 23.59 4 GLN B N 1
ATOM 2980 C CA . GLN B 1 4 ? -23.891 -30.484 -14.164 1 23.59 4 GLN B CA 1
ATOM 2981 C C . GLN B 1 4 ? -24.438 -29.375 -13.266 1 23.59 4 GLN B C 1
ATOM 2983 O O . GLN B 1 4 ? -25.531 -28.875 -13.492 1 23.59 4 GLN B O 1
ATOM 2988 N N . ALA B 1 5 ? -24.25 -29.391 -11.977 1 27.41 5 ALA B N 1
ATOM 2989 C CA . ALA B 1 5 ? -24.812 -28.5 -10.969 1 27.41 5 ALA B CA 1
ATOM 2990 C C . ALA B 1 5 ? -24.75 -27.047 -11.422 1 27.41 5 ALA B C 1
ATOM 2992 O O . ALA B 1 5 ? -23.656 -26.5 -11.633 1 27.41 5 ALA B O 1
ATOM 2993 N N . VAL B 1 6 ? -25.781 -26.484 -12.141 1 26.08 6 VAL B N 1
ATOM 2994 C CA . VAL B 1 6 ? -26.266 -25.234 -12.734 1 26.08 6 VAL B CA 1
ATOM 2995 C C . VAL B 1 6 ? -26.219 -24.109 -11.703 1 26.08 6 VAL B C 1
ATOM 2997 O O . VAL B 1 6 ? -26.844 -24.203 -10.648 1 26.08 6 VAL B O 1
ATOM 3000 N N . ILE B 1 7 ? -25.125 -23.531 -11.477 1 30.94 7 ILE B N 1
ATOM 3001 C CA . ILE B 1 7 ? -25.156 -22.188 -10.898 1 30.94 7 ILE B CA 1
ATOM 3002 C C . ILE B 1 7 ? -26.375 -21.438 -11.438 1 30.94 7 ILE B C 1
ATOM 3004 O O . ILE B 1 7 ? -26.469 -21.156 -12.633 1 30.94 7 ILE B O 1
ATOM 3008 N N . SER B 1 8 ? -27.578 -21.812 -11.07 1 28.41 8 SER B N 1
ATOM 3009 C CA . SER B 1 8 ? -28.906 -21.312 -11.398 1 28.41 8 SER B CA 1
ATOM 3010 C C . SER B 1 8 ? -28.891 -19.797 -11.602 1 28.41 8 SER B C 1
ATOM 3012 O O . SER B 1 8 ? -28.234 -19.062 -10.859 1 28.41 8 SER B O 1
ATOM 3014 N N . SER B 1 9 ? -29.188 -19.328 -12.789 1 30.38 9 SER B N 1
ATOM 3015 C CA . SER B 1 9 ? -29.5 -18.078 -13.484 1 30.38 9 SER B CA 1
ATOM 3016 C C . SER B 1 9 ? -30.578 -17.297 -12.75 1 30.38 9 SER B C 1
ATOM 3018 O O . SER B 1 9 ? -31.422 -16.656 -13.367 1 30.38 9 SER B O 1
ATOM 3020 N N . THR B 1 10 ? -31.031 -17.625 -11.57 1 30.56 10 THR B N 1
ATOM 3021 C CA . THR B 1 10 ? -32.125 -16.812 -11.023 1 30.56 10 THR B CA 1
ATOM 3022 C C . THR B 1 10 ? -31.797 -15.328 -11.148 1 30.56 10 THR B C 1
ATOM 3024 O O . THR B 1 10 ? -30.625 -14.938 -11.102 1 30.56 10 THR B O 1
ATOM 3027 N N . THR B 1 11 ? -32.938 -14.469 -11.477 1 33.91 11 THR B N 1
ATOM 3028 C CA . THR B 1 11 ? -33.031 -13.016 -11.641 1 33.91 11 THR B CA 1
ATOM 3029 C C . THR B 1 11 ? -32.156 -12.305 -10.594 1 33.91 11 THR B C 1
ATOM 3031 O O . THR B 1 11 ? -32.656 -11.953 -9.516 1 33.91 11 THR B O 1
ATOM 3034 N N . VAL B 1 12 ? -31.453 -12.828 -9.961 1 37.09 12 VAL B N 1
ATOM 3035 C CA . VAL B 1 12 ? -30.547 -12.133 -9.047 1 37.09 12 VAL B CA 1
ATOM 3036 C C . VAL B 1 12 ? -30 -10.883 -9.727 1 37.09 12 VAL B C 1
ATOM 3038 O O . VAL B 1 12 ? -29.312 -10.969 -10.75 1 37.09 12 VAL B O 1
ATOM 3041 N N . ALA B 1 13 ? -30.672 -9.781 -9.742 1 39.66 13 ALA B N 1
ATOM 3042 C CA . ALA B 1 13 ? -30.297 -8.422 -10.125 1 39.66 13 ALA B CA 1
ATOM 3043 C C . ALA B 1 13 ? -28.781 -8.25 -10.141 1 39.66 13 ALA B C 1
ATOM 3045 O O . ALA B 1 13 ? -28.094 -8.688 -9.211 1 39.66 13 ALA B O 1
ATOM 3046 N N . LYS B 1 14 ? -28.078 -8.281 -11.305 1 50.62 14 LYS B N 1
ATOM 3047 C CA . LYS B 1 14 ? -26.688 -7.977 -11.672 1 50.62 14 LYS B CA 1
ATOM 3048 C C . LYS B 1 14 ? -26.047 -7.043 -10.656 1 50.62 14 LYS B C 1
ATOM 3050 O O . LYS B 1 14 ? -26.234 -5.828 -10.719 1 50.62 14 LYS B O 1
ATOM 3055 N N . VAL B 1 15 ? -26.219 -7.383 -9.383 1 61.41 15 VAL B N 1
ATOM 3056 C CA . VAL B 1 15 ? -25.516 -6.555 -8.414 1 61.41 15 VAL B CA 1
ATOM 3057 C C . VAL B 1 15 ? -24.188 -6.09 -9 1 61.41 15 VAL B C 1
ATOM 3059 O O . VAL B 1 15 ? -23.391 -6.902 -9.492 1 61.41 15 VAL B O 1
ATOM 3062 N N . ASN B 1 16 ? -24.125 -4.848 -9.367 1 81.25 16 ASN B N 1
ATOM 3063 C CA . ASN B 1 16 ? -22.953 -4.133 -9.859 1 81.25 16 ASN B CA 1
ATOM 3064 C C . ASN B 1 16 ? -21.734 -4.371 -8.961 1 81.25 16 ASN B C 1
ATOM 3066 O O . ASN B 1 16 ? -21.641 -3.795 -7.875 1 81.25 16 ASN B O 1
ATOM 3070 N N . ILE B 1 17 ? -21.031 -5.512 -9.203 1 87.62 17 ILE B N 1
ATOM 3071 C CA . ILE B 1 17 ? -19.828 -5.906 -8.469 1 87.62 17 ILE B CA 1
ATOM 3072 C C . ILE B 1 17 ? -18.953 -4.68 -8.188 1 87.62 17 ILE B C 1
ATOM 3074 O O . ILE B 1 17 ? -18.297 -4.602 -7.152 1 87.62 17 ILE B O 1
ATOM 3078 N N . CYS B 1 18 ? -19.125 -3.82 -9.062 1 86.62 18 CYS B N 1
ATOM 3079 C CA . CYS B 1 18 ? -18.328 -2.607 -8.891 1 86.62 18 CYS B CA 1
ATOM 3080 C C . CYS B 1 18 ? -18.828 -1.794 -7.703 1 86.62 18 CYS B C 1
ATOM 3082 O O . CYS B 1 18 ? -18.031 -1.225 -6.961 1 86.62 18 CYS B O 1
ATOM 3084 N N . GLU B 1 19 ? -20.109 -1.808 -7.57 1 90.5 19 GLU B N 1
ATOM 3085 C CA . GLU B 1 19 ? -20.672 -1.071 -6.441 1 90.5 19 GLU B CA 1
ATOM 3086 C C . GLU B 1 19 ? -20.344 -1.752 -5.117 1 90.5 19 GLU B C 1
ATOM 3088 O O . GLU B 1 19 ? -20.047 -1.081 -4.125 1 90.5 19 GLU B O 1
ATOM 3093 N N . VAL B 1 20 ? -20.406 -3.027 -5.121 1 93.31 20 VAL B N 1
ATOM 3094 C CA . VAL B 1 20 ? -20.078 -3.795 -3.926 1 93.31 20 VAL B CA 1
ATOM 3095 C C . VAL B 1 20 ? -18.625 -3.525 -3.527 1 93.31 20 VAL B C 1
ATOM 3097 O O . VAL B 1 20 ? -18.328 -3.295 -2.354 1 93.31 20 VAL B O 1
ATOM 3100 N N . GLU B 1 21 ? -17.734 -3.531 -4.492 1 92.56 21 GLU B N 1
ATOM 3101 C CA . GLU B 1 21 ? -16.328 -3.256 -4.246 1 92.56 21 GLU B CA 1
ATOM 3102 C C . GLU B 1 21 ? -16.125 -1.844 -3.707 1 92.56 21 GLU B C 1
ATOM 3104 O O . GLU B 1 21 ? -15.305 -1.626 -2.811 1 92.56 21 GLU B O 1
ATOM 3109 N N . SER B 1 22 ? -16.859 -0.93 -4.242 1 90.62 22 SER B N 1
ATOM 3110 C CA . SER B 1 22 ? -16.75 0.46 -3.812 1 90.62 22 SER B CA 1
ATOM 3111 C C . SER B 1 22 ? -17.156 0.624 -2.352 1 90.62 22 SER B C 1
ATOM 3113 O O . SER B 1 22 ? -16.5 1.352 -1.599 1 90.62 22 SER B O 1
ATOM 3115 N N . VAL B 1 23 ? -18.188 -0.067 -1.978 1 93.75 23 VAL B N 1
ATOM 3116 C CA . VAL B 1 23 ? -18.672 0.008 -0.604 1 93.75 23 VAL B CA 1
ATOM 3117 C C . VAL B 1 23 ? -17.641 -0.598 0.344 1 93.75 23 VAL B C 1
ATOM 3119 O O . VAL B 1 23 ? -17.281 0.011 1.355 1 93.75 23 VAL B O 1
ATOM 3122 N N . ALA B 1 24 ? -17.172 -1.739 0.031 1 95.31 24 ALA B N 1
ATOM 3123 C CA . ALA B 1 24 ? -16.172 -2.402 0.868 1 95.31 24 ALA B CA 1
ATOM 3124 C C . ALA B 1 24 ? -14.914 -1.559 0.984 1 95.31 24 ALA B C 1
ATOM 3126 O O . ALA B 1 24 ? -14.352 -1.41 2.074 1 95.31 24 ALA B O 1
ATOM 3127 N N . LYS B 1 25 ? -14.484 -1.048 -0.1 1 94.12 25 LYS B N 1
ATOM 3128 C CA . LYS B 1 25 ? -13.289 -0.208 -0.104 1 94.12 25 LYS B CA 1
ATOM 3129 C C . LYS B 1 25 ? -13.484 1.027 0.771 1 94.12 25 LYS B C 1
ATOM 3131 O O . LYS B 1 25 ? -12.555 1.455 1.465 1 94.12 25 LYS B O 1
ATOM 3136 N N . SER B 1 26 ? -14.664 1.586 0.701 1 93.88 26 SER B N 1
ATOM 3137 C CA . SER B 1 26 ? -14.961 2.742 1.542 1 93.88 26 SER B CA 1
ATOM 3138 C C . SER B 1 26 ? -14.836 2.393 3.021 1 93.88 26 SER B C 1
ATOM 3140 O O . SER B 1 26 ? -14.305 3.176 3.809 1 93.88 26 SER B O 1
ATOM 3142 N N . TRP B 1 27 ? -15.305 1.267 3.354 1 96.19 27 TRP B N 1
ATOM 3143 C CA . TRP B 1 27 ? -15.188 0.823 4.738 1 96.19 27 TRP B CA 1
ATOM 3144 C C . TRP B 1 27 ? -13.727 0.628 5.125 1 96.19 27 TRP B C 1
ATOM 3146 O O . TRP B 1 27 ? -13.328 0.956 6.246 1 96.19 27 TRP B O 1
ATOM 3156 N N . MET B 1 28 ? -12.984 0.02 4.266 1 96.56 28 MET B N 1
ATOM 3157 C CA . MET B 1 28 ? -11.57 -0.226 4.527 1 96.56 28 MET B CA 1
ATOM 3158 C C . MET B 1 28 ? -10.805 1.087 4.688 1 96.56 28 MET B C 1
ATOM 3160 O O . MET B 1 28 ? -9.961 1.215 5.574 1 96.56 28 MET B O 1
ATOM 3164 N N . ILE B 1 29 ? -11.117 2.045 3.863 1 95.81 29 ILE B N 1
ATOM 3165 C CA . ILE B 1 29 ? -10.5 3.367 3.932 1 95.81 29 ILE B CA 1
ATOM 3166 C C . ILE B 1 29 ? -10.852 4.031 5.262 1 95.81 29 ILE B C 1
ATOM 3168 O O . ILE B 1 29 ? -9.977 4.582 5.938 1 95.81 29 ILE B O 1
ATOM 3172 N N . ASP B 1 30 ? -12.078 3.918 5.641 1 96.94 30 ASP B N 1
ATOM 3173 C CA . ASP B 1 30 ? -12.539 4.488 6.902 1 96.94 30 ASP B CA 1
ATOM 3174 C C . ASP B 1 30 ? -11.812 3.859 8.086 1 96.94 30 ASP B C 1
ATOM 3176 O O . ASP B 1 30 ? -11.375 4.566 9 1 96.94 30 ASP B O 1
ATOM 3180 N N . PHE B 1 31 ? -11.711 2.662 8.023 1 97.44 31 PHE B N 1
ATOM 3181 C CA . PHE B 1 31 ? -11.047 1.967 9.117 1 97.44 31 PHE B CA 1
ATOM 3182 C C . PHE B 1 31 ? -9.578 2.379 9.203 1 97.44 31 PHE B C 1
ATOM 3184 O O . PHE B 1 31 ? -9.062 2.613 10.297 1 97.44 31 PHE B O 1
ATOM 3191 N N . SER B 1 32 ? -8.922 2.352 8.062 1 97.06 32 SER B N 1
ATOM 3192 C CA . SER B 1 32 ? -7.527 2.773 8.031 1 97.06 32 SER B CA 1
ATOM 3193 C C . SER B 1 32 ? -7.367 4.203 8.531 1 97.06 32 SER B C 1
ATOM 3195 O O . SER B 1 32 ? -6.41 4.516 9.25 1 97.06 32 SER B O 1
ATOM 3197 N N . PHE B 1 33 ? -8.25 5.078 8.156 1 97.56 33 PHE B N 1
ATOM 3198 C CA . PHE B 1 33 ? -8.227 6.465 8.609 1 97.56 33 PHE B CA 1
ATOM 3199 C C . PHE B 1 33 ? -8.344 6.543 10.125 1 97.56 33 PHE B C 1
ATOM 3201 O O . PHE B 1 33 ? -7.57 7.254 10.773 1 97.56 33 PHE B O 1
ATOM 3208 N N . LEU B 1 34 ? -9.273 5.789 10.656 1 97.25 34 LEU B N 1
ATOM 3209 C CA . LEU B 1 34 ? -9.477 5.77 12.102 1 97.25 34 LEU B CA 1
ATOM 3210 C C . LEU B 1 34 ? -8.227 5.25 12.812 1 97.25 34 LEU B C 1
ATOM 3212 O O . LEU B 1 34 ? -7.824 5.797 13.844 1 97.25 34 LEU B O 1
ATOM 3216 N N . THR B 1 35 ? -7.703 4.242 12.273 1 96.81 35 THR B N 1
ATOM 3217 C CA . THR B 1 35 ? -6.5 3.654 12.852 1 96.81 35 THR B CA 1
ATOM 3218 C C . THR B 1 35 ? -5.34 4.645 12.797 1 96.81 35 THR B C 1
ATOM 3220 O O . THR B 1 35 ? -4.555 4.734 13.75 1 96.81 35 THR B O 1
ATOM 3223 N N . LEU B 1 36 ? -5.238 5.406 11.742 1 97.62 36 LEU B N 1
ATOM 3224 C CA . LEU B 1 36 ? -4.199 6.422 11.609 1 97.62 36 LEU B CA 1
ATOM 3225 C C . LEU B 1 36 ? -4.367 7.516 12.656 1 97.62 36 LEU B C 1
ATOM 3227 O O . LEU B 1 36 ? -3.393 7.945 13.281 1 97.62 36 LEU B O 1
ATOM 3231 N N . CYS B 1 37 ? -5.594 7.953 12.812 1 97.75 37 CYS B N 1
ATOM 3232 C CA . CYS B 1 37 ? -5.867 8.961 13.828 1 97.75 37 CYS B CA 1
ATOM 3233 C C . CYS B 1 37 ? -5.469 8.469 15.211 1 97.75 37 CYS B C 1
ATOM 3235 O O . CYS B 1 37 ? -4.895 9.227 16 1 97.75 37 CYS B O 1
ATOM 3237 N N . ARG B 1 38 ? -5.699 7.246 15.438 1 96.19 38 ARG B N 1
ATOM 3238 C CA . ARG B 1 38 ? -5.336 6.664 16.734 1 96.19 38 ARG B CA 1
ATOM 3239 C C . ARG B 1 38 ? -3.822 6.613 16.906 1 96.19 38 ARG B C 1
ATOM 3241 O O . ARG B 1 38 ? -3.299 6.996 17.953 1 96.19 38 ARG B O 1
ATOM 3248 N N . TYR B 1 39 ? -3.16 6.105 15.914 1 96.94 39 TYR B N 1
ATOM 3249 C CA . TYR B 1 39 ? -1.708 6.008 16.016 1 96.94 39 TYR B CA 1
ATOM 3250 C C . TYR B 1 39 ? -1.075 7.391 16.125 1 96.94 39 TYR B C 1
ATOM 3252 O O . TYR B 1 39 ? -0.052 7.562 16.781 1 96.94 39 TYR B O 1
ATOM 3260 N N . TYR B 1 40 ? -1.647 8.367 15.453 1 97.88 40 TYR B N 1
ATOM 3261 C CA . TYR B 1 40 ? -1.188 9.742 15.617 1 97.88 40 TYR B CA 1
ATOM 3262 C C . TYR B 1 40 ? -1.307 10.188 17.062 1 97.88 40 TYR B C 1
ATOM 3264 O O . TYR B 1 40 ? -0.369 10.766 17.625 1 97.88 40 TYR B O 1
ATOM 3272 N N . ARG B 1 41 ? -2.447 9.922 17.625 1 96.56 41 ARG B N 1
ATOM 3273 C CA . ARG B 1 41 ? -2.695 10.289 19.016 1 96.56 41 ARG B CA 1
ATOM 3274 C C . ARG B 1 41 ? -1.696 9.617 19.953 1 96.56 41 ARG B C 1
ATOM 3276 O O . ARG B 1 41 ? -1.218 10.234 20.906 1 96.56 41 ARG B O 1
ATOM 3283 N N . GLU B 1 42 ? -1.434 8.383 19.625 1 95.19 42 GLU B N 1
ATOM 3284 C CA . GLU B 1 42 ? -0.498 7.605 20.422 1 95.19 42 GLU B CA 1
ATOM 3285 C C . GLU B 1 42 ? 0.947 7.973 20.109 1 95.19 42 GLU B C 1
ATOM 3287 O O . GLU B 1 42 ? 1.873 7.539 20.797 1 95.19 42 GLU B O 1
ATOM 3292 N N . GLN B 1 43 ? 1.161 8.789 19.125 1 94.75 43 GLN B N 1
ATOM 3293 C CA . GLN B 1 43 ? 2.484 9.172 18.656 1 94.75 43 GLN B CA 1
ATOM 3294 C C . GLN B 1 43 ? 3.336 7.945 18.344 1 94.75 43 GLN B C 1
ATOM 3296 O O . GLN B 1 43 ? 4.512 7.891 18.703 1 94.75 43 GLN B O 1
ATOM 3301 N N . ASN B 1 44 ? 2.656 6.926 17.828 1 94.81 44 ASN B N 1
ATOM 3302 C CA . ASN B 1 44 ? 3.346 5.73 17.344 1 94.81 44 ASN B CA 1
ATOM 3303 C C . ASN B 1 44 ? 3.748 5.859 15.883 1 94.81 44 ASN B C 1
ATOM 3305 O O . ASN B 1 44 ? 2.98 5.492 14.992 1 94.81 44 ASN B O 1
ATOM 3309 N N . ALA B 1 45 ? 4.922 6.309 15.633 1 93.31 45 ALA B N 1
ATOM 3310 C CA . ALA B 1 45 ? 5.387 6.668 14.297 1 93.31 45 ALA B CA 1
ATOM 3311 C C . ALA B 1 45 ? 5.512 5.434 13.414 1 93.31 45 ALA B C 1
ATOM 3313 O O . ALA B 1 45 ? 5.195 5.484 12.219 1 93.31 45 ALA B O 1
ATOM 3314 N N . GLU B 1 46 ? 5.969 4.34 13.969 1 91.62 46 GLU B N 1
ATOM 3315 C CA . GLU B 1 46 ? 6.188 3.129 13.18 1 91.62 46 GLU B CA 1
ATOM 3316 C C . GLU B 1 46 ? 4.871 2.574 12.641 1 91.62 46 GLU B C 1
ATOM 3318 O O . GLU B 1 46 ? 4.719 2.387 11.438 1 91.62 46 GLU B O 1
ATOM 3323 N N . LYS B 1 47 ? 3.93 2.379 13.555 1 92.5 47 LYS B N 1
ATOM 3324 C CA . LYS B 1 47 ? 2.643 1.834 13.133 1 92.5 47 LYS B CA 1
ATOM 3325 C C . LYS B 1 47 ? 1.894 2.818 12.242 1 92.5 47 LYS B C 1
ATOM 3327 O O . LYS B 1 47 ? 1.179 2.412 11.32 1 92.5 47 LYS B O 1
ATOM 3332 N N . PHE B 1 48 ? 2.109 4.047 12.57 1 96.25 48 PHE B N 1
ATOM 3333 C CA . PHE B 1 48 ? 1.497 5.086 11.75 1 96.25 48 PHE B CA 1
ATOM 3334 C C . PHE B 1 48 ? 1.985 4.992 10.312 1 96.25 48 PHE B C 1
ATOM 3336 O O . PHE B 1 48 ? 1.183 5.012 9.375 1 96.25 48 PHE B O 1
ATOM 3343 N N . SER B 1 49 ? 3.258 4.879 10.141 1 94.38 49 SER B N 1
ATOM 3344 C CA . SER B 1 49 ? 3.855 4.84 8.805 1 94.38 49 SER B CA 1
ATOM 3345 C C . SER B 1 49 ? 3.396 3.611 8.031 1 94.38 49 SER B C 1
ATOM 3347 O O . SER B 1 49 ? 3.102 3.697 6.836 1 94.38 49 SER B O 1
ATOM 3349 N N . LYS B 1 50 ? 3.338 2.535 8.664 1 91.75 50 LYS B N 1
ATOM 3350 C CA . LYS B 1 50 ? 2.902 1.293 8.031 1 91.75 50 LYS B CA 1
ATOM 3351 C C . LYS B 1 50 ? 1.452 1.391 7.566 1 91.75 50 LYS B C 1
ATOM 3353 O O . LYS B 1 50 ? 1.132 1.036 6.434 1 91.75 50 LYS B O 1
ATOM 3358 N N . THR B 1 51 ? 0.626 1.859 8.445 1 94.94 51 THR B N 1
ATOM 3359 C CA . THR B 1 51 ? -0.789 2.002 8.117 1 94.94 51 THR B CA 1
ATOM 3360 C C . THR B 1 51 ? -0.991 3.057 7.031 1 94.94 51 THR B C 1
ATOM 3362 O O . THR B 1 51 ? -1.886 2.928 6.195 1 94.94 51 THR B O 1
ATOM 3365 N N . LEU B 1 52 ? -0.183 4.059 7.074 1 96.5 52 LEU B N 1
ATOM 3366 C CA . LEU B 1 52 ? -0.281 5.125 6.082 1 96.5 52 LEU B CA 1
ATOM 3367 C C . LEU B 1 52 ? -0.027 4.582 4.68 1 96.5 52 LEU B C 1
ATOM 3369 O O . LEU B 1 52 ? -0.667 5.016 3.717 1 96.5 52 LEU B O 1
ATOM 3373 N N . LYS B 1 53 ? 0.877 3.695 4.559 1 93.69 53 LYS B N 1
ATOM 3374 C CA . LYS B 1 53 ? 1.165 3.084 3.264 1 93.69 53 LYS B CA 1
ATOM 3375 C C . LYS B 1 53 ? -0.057 2.352 2.719 1 93.69 53 LYS B C 1
ATOM 3377 O O . LYS B 1 53 ? -0.368 2.451 1.529 1 93.69 53 LYS B O 1
ATOM 3382 N N . VAL B 1 54 ? -0.68 1.618 3.57 1 94.5 54 VAL B N 1
ATOM 3383 C CA . VAL B 1 54 ? -1.887 0.895 3.182 1 94.5 54 VAL B CA 1
ATOM 3384 C C . VAL B 1 54 ? -2.969 1.885 2.756 1 94.5 54 VAL B C 1
ATOM 3386 O O . VAL B 1 54 ? -3.6 1.712 1.71 1 94.5 54 VAL B O 1
ATOM 3389 N N . PHE B 1 55 ? -3.174 2.881 3.604 1 96.44 55 PHE B N 1
ATOM 3390 C CA . PHE B 1 55 ? -4.168 3.91 3.32 1 96.44 55 PHE B CA 1
ATOM 3391 C C . PHE B 1 55 ? -3.898 4.562 1.971 1 96.44 55 PHE B C 1
ATOM 3393 O O . PHE B 1 55 ? -4.812 4.715 1.156 1 96.44 55 PHE B O 1
ATOM 3400 N N . GLU B 1 56 ? -2.686 4.953 1.737 1 94.12 56 GLU B N 1
ATOM 3401 C CA . GLU B 1 56 ? -2.277 5.621 0.505 1 94.12 56 GLU B CA 1
ATOM 3402 C C . GLU B 1 56 ? -2.531 4.734 -0.712 1 94.12 56 GLU B C 1
ATOM 3404 O O . GLU B 1 56 ? -3.016 5.211 -1.742 1 94.12 56 GLU B O 1
ATOM 3409 N N . ALA B 1 57 ? -2.18 3.484 -0.576 1 91.62 57 ALA B N 1
ATOM 3410 C CA . ALA B 1 57 ? -2.385 2.551 -1.681 1 91.62 57 ALA B CA 1
ATOM 3411 C C . ALA B 1 57 ? -3.863 2.451 -2.049 1 91.62 57 ALA B C 1
ATOM 3413 O O . ALA B 1 57 ? -4.211 2.324 -3.225 1 91.62 57 ALA B O 1
ATOM 3414 N N . MET B 1 58 ? -4.73 2.541 -1.109 1 93.38 58 MET B N 1
ATOM 3415 C CA . MET B 1 58 ? -6.16 2.398 -1.351 1 93.38 58 MET B CA 1
ATOM 3416 C C . MET B 1 58 ? -6.746 3.684 -1.926 1 93.38 58 MET B C 1
ATOM 3418 O O . MET B 1 58 ? -7.504 3.645 -2.896 1 93.38 58 MET B O 1
ATOM 3422 N N . ILE B 1 59 ? -6.371 4.746 -1.336 1 90.31 59 ILE B N 1
ATOM 3423 C CA . ILE B 1 59 ? -7.059 5.992 -1.65 1 90.31 59 ILE B CA 1
ATOM 3424 C C . ILE B 1 59 ? -6.523 6.559 -2.963 1 90.31 59 ILE B C 1
ATOM 3426 O O . ILE B 1 59 ? -7.262 7.195 -3.719 1 90.31 59 ILE B O 1
ATOM 3430 N N . ASP B 1 60 ? -5.312 6.395 -3.258 1 85.25 60 ASP B N 1
ATOM 3431 C CA . ASP B 1 60 ? -4.727 6.941 -4.477 1 85.25 60 ASP B CA 1
ATOM 3432 C C . ASP B 1 60 ? -5.129 6.113 -5.695 1 85.25 60 ASP B C 1
ATOM 3434 O O . ASP B 1 60 ? -4.98 6.562 -6.836 1 85.25 60 ASP B O 1
ATOM 3438 N N . ASP B 1 61 ? -5.562 4.906 -5.512 1 77 61 ASP B N 1
ATOM 3439 C CA . ASP B 1 61 ? -6.027 4.051 -6.598 1 77 61 ASP B CA 1
ATOM 3440 C C . ASP B 1 61 ? -7.391 4.508 -7.117 1 77 61 ASP B C 1
ATOM 3442 O O . ASP B 1 61 ? -7.785 4.16 -8.234 1 77 61 ASP B O 1
ATOM 3446 N N . GLU B 1 62 ? -7.996 5.238 -6.305 1 74.81 62 GLU B N 1
ATOM 3447 C CA . GLU B 1 62 ? -9.359 5.625 -6.656 1 74.81 62 GLU B CA 1
ATOM 3448 C C . GLU B 1 62 ? -9.367 6.855 -7.559 1 74.81 62 GLU B C 1
ATOM 3450 O O . GLU B 1 62 ? -8.695 7.852 -7.266 1 74.81 62 GLU B O 1
ATOM 3455 N N . TYR B 1 63 ? -9.891 6.676 -8.672 1 69.19 63 TYR B N 1
ATOM 3456 C CA . TYR B 1 63 ? -9.969 7.77 -9.633 1 69.19 63 TYR B CA 1
ATOM 3457 C C . TYR B 1 63 ? -10.922 8.852 -9.148 1 69.19 63 TYR B C 1
ATOM 3459 O O . TYR B 1 63 ? -10.617 10.047 -9.242 1 69.19 63 TYR B O 1
ATOM 3467 N N . GLN B 1 64 ? -12.023 8.414 -8.656 1 80.69 64 GLN B N 1
ATOM 3468 C CA . GLN B 1 64 ? -13.008 9.383 -8.18 1 80.69 64 GLN B CA 1
ATOM 3469 C C . GLN B 1 64 ? -13.266 9.211 -6.688 1 80.69 64 GLN B C 1
ATOM 3471 O O . GLN B 1 64 ? -13.852 8.219 -6.258 1 80.69 64 GLN B O 1
ATOM 3476 N N . LEU B 1 65 ? -12.68 10.141 -6.051 1 86.5 65 LEU B N 1
ATOM 3477 C CA . LEU B 1 65 ? -12.883 10.109 -4.605 1 86.5 65 LEU B CA 1
ATOM 3478 C C . LEU B 1 65 ? -14.133 10.898 -4.215 1 86.5 65 LEU B C 1
ATOM 3480 O O . LEU B 1 65 ? -14.398 11.961 -4.777 1 86.5 65 LEU B O 1
ATOM 3484 N N . GLN B 1 66 ? -14.883 10.32 -3.4 1 86.56 66 GLN B N 1
ATOM 3485 C CA . GLN B 1 66 ? -15.969 11.07 -2.775 1 86.56 66 GLN B CA 1
ATOM 3486 C C . GLN B 1 66 ? -15.43 12.211 -1.915 1 86.56 66 GLN B C 1
ATOM 3488 O O . GLN B 1 66 ? -14.273 12.172 -1.482 1 86.56 66 GLN B O 1
ATOM 3493 N N . ASP B 1 67 ? -16.172 13.188 -1.668 1 88.19 67 ASP B N 1
ATOM 3494 C CA . ASP B 1 67 ? -15.75 14.375 -0.92 1 88.19 67 ASP B CA 1
ATOM 3495 C C . ASP B 1 67 ? -15.234 13.992 0.466 1 88.19 67 ASP B C 1
ATOM 3497 O O . ASP B 1 67 ? -14.227 14.523 0.925 1 88.19 67 ASP B O 1
ATOM 3501 N N . ASN B 1 68 ? -15.945 13.109 1.07 1 91.44 68 ASN B N 1
ATOM 3502 C CA . ASN B 1 68 ? -15.531 12.688 2.402 1 91.44 68 ASN B CA 1
ATOM 3503 C C . ASN B 1 68 ? -14.172 11.992 2.369 1 91.44 68 ASN B C 1
ATOM 3505 O O . ASN B 1 68 ? -13.359 12.156 3.285 1 91.44 68 ASN B O 1
ATOM 3509 N N . GLN B 1 69 ? -14.008 11.242 1.305 1 92.88 69 GLN B N 1
ATOM 3510 C CA . GLN B 1 69 ? -12.734 10.547 1.154 1 92.88 69 GLN B CA 1
ATOM 3511 C C . GLN B 1 69 ? -11.602 11.531 0.873 1 92.88 69 GLN B C 1
ATOM 3513 O O . GLN B 1 69 ? -10.484 11.367 1.371 1 92.88 69 GLN B O 1
ATOM 3518 N N . GLN B 1 70 ? -11.898 12.531 0.125 1 92.56 70 GLN B N 1
ATOM 3519 C CA . GLN B 1 70 ? -10.914 13.562 -0.166 1 92.56 70 GLN B CA 1
ATOM 3520 C C . GLN B 1 70 ? -10.5 14.305 1.103 1 92.56 70 GLN B C 1
ATOM 3522 O O . GLN B 1 70 ? -9.32 14.602 1.302 1 92.56 70 GLN B O 1
ATOM 3527 N N . THR B 1 71 ? -11.414 14.586 1.892 1 94.75 71 THR B N 1
ATOM 3528 C CA . THR B 1 71 ? -11.141 15.266 3.154 1 94.75 71 THR B CA 1
ATOM 3529 C C . THR B 1 71 ? -10.25 14.398 4.051 1 94.75 71 THR B C 1
ATOM 3531 O O . THR B 1 71 ? -9.281 14.891 4.625 1 94.75 71 THR B O 1
ATOM 3534 N N . LYS B 1 72 ? -10.602 13.125 4.145 1 96.19 72 LYS B N 1
ATOM 3535 C CA . LYS B 1 72 ? -9.805 12.195 4.941 1 96.19 72 LYS B CA 1
ATOM 3536 C C . LYS B 1 72 ? -8.375 12.102 4.406 1 96.19 72 LYS B C 1
ATOM 3538 O O . LYS B 1 72 ? -7.422 12.031 5.18 1 96.19 72 LYS B O 1
ATOM 3543 N N . ARG B 1 73 ? -8.312 12.094 3.125 1 95.94 73 ARG B N 1
ATOM 3544 C CA . ARG B 1 73 ? -6.992 12.07 2.496 1 95.94 73 ARG B CA 1
ATOM 3545 C C . ARG B 1 73 ? -6.176 13.297 2.885 1 95.94 73 ARG B C 1
ATOM 3547 O O . ARG B 1 73 ? -4.996 13.188 3.225 1 95.94 73 ARG B O 1
ATOM 3554 N N . THR B 1 74 ? -6.781 14.445 2.83 1 96.5 74 THR B N 1
ATOM 3555 C CA . THR B 1 74 ? -6.109 15.695 3.166 1 96.5 74 THR B CA 1
ATOM 3556 C C . THR B 1 74 ? -5.684 15.703 4.633 1 96.5 74 THR B C 1
ATOM 3558 O O . THR B 1 74 ? -4.586 16.156 4.961 1 96.5 74 THR B O 1
ATOM 3561 N N . ILE B 1 75 ? -6.562 15.219 5.418 1 97.81 75 ILE B N 1
ATOM 3562 C CA . ILE B 1 75 ? -6.238 15.141 6.84 1 97.81 75 ILE B CA 1
ATOM 3563 C C . ILE B 1 75 ? -5.023 14.242 7.047 1 97.81 75 ILE B C 1
ATOM 3565 O O . ILE B 1 75 ? -4.117 14.578 7.809 1 97.81 75 ILE B O 1
ATOM 3569 N N . CYS B 1 76 ? -5.062 13.117 6.395 1 97.69 76 CYS B N 1
ATOM 3570 C CA . CYS B 1 76 ? -3.934 12.203 6.539 1 97.69 76 CYS B CA 1
ATOM 3571 C C . CYS B 1 76 ? -2.65 12.836 6.012 1 97.69 76 CYS B C 1
ATOM 3573 O O . CYS B 1 76 ? -1.565 12.586 6.539 1 97.69 76 CYS B O 1
ATOM 3575 N N . CYS B 1 77 ? -2.719 13.688 5.012 1 96.88 77 CYS B N 1
ATOM 3576 C CA . CYS B 1 77 ? -1.565 14.453 4.555 1 96.88 77 CYS B CA 1
ATOM 3577 C C . CYS B 1 77 ? -1.028 15.344 5.664 1 96.88 77 CYS B C 1
ATOM 3579 O O . CYS B 1 77 ? 0.184 15.43 5.871 1 96.88 77 CYS B O 1
ATOM 3581 N N . LEU B 1 78 ? -1.925 15.938 6.328 1 98.06 78 LEU B N 1
ATOM 3582 C CA . LEU B 1 78 ? -1.542 16.812 7.438 1 98.06 78 LEU B CA 1
ATOM 3583 C C . LEU B 1 78 ? -0.853 16.016 8.539 1 98.06 78 LEU B C 1
ATOM 3585 O O . LEU B 1 78 ? 0.219 16.406 9.008 1 98.06 78 LEU B O 1
ATOM 3589 N N . LEU B 1 79 ? -1.453 14.914 8.883 1 98.38 79 LEU B N 1
ATOM 3590 C CA . LEU B 1 79 ? -0.945 14.109 9.992 1 98.38 79 LEU B CA 1
ATOM 3591 C C . LEU B 1 79 ? 0.448 13.57 9.68 1 98.38 79 LEU B C 1
ATOM 3593 O O . LEU B 1 79 ? 1.323 13.562 10.547 1 98.38 79 LEU B O 1
ATOM 3597 N N . SER B 1 80 ? 0.587 13.055 8.477 1 97.69 80 SER B N 1
ATOM 3598 C CA . SER B 1 80 ? 1.892 12.508 8.117 1 97.69 80 SER B CA 1
ATOM 3599 C C . SER B 1 80 ? 2.979 13.578 8.203 1 97.69 80 SER B C 1
ATOM 3601 O O . SER B 1 80 ? 4.074 13.312 8.711 1 97.69 80 SER B O 1
ATOM 3603 N N . ARG B 1 81 ? 2.748 14.781 7.801 1 97.19 81 ARG B N 1
ATOM 3604 C CA . ARG B 1 81 ? 3.701 15.883 7.828 1 97.19 81 ARG B CA 1
ATOM 3605 C C . ARG B 1 81 ? 4.023 16.297 9.258 1 97.19 81 ARG B C 1
ATOM 3607 O O . ARG B 1 81 ? 5.18 16.562 9.586 1 97.19 81 ARG B O 1
ATOM 3614 N N . ILE B 1 82 ? 3.031 16.281 10.07 1 97.69 82 ILE B N 1
ATOM 3615 C CA . ILE B 1 82 ? 3.244 16.656 11.461 1 97.69 82 ILE B CA 1
ATOM 3616 C C . ILE B 1 82 ? 4.012 15.555 12.188 1 97.69 82 ILE B C 1
ATOM 3618 O O . ILE B 1 82 ? 4.906 15.836 12.992 1 97.69 82 ILE B O 1
ATOM 3622 N N . MET B 1 83 ? 3.652 14.312 11.93 1 96.56 83 MET B N 1
ATOM 3623 C CA . MET B 1 83 ? 4.367 13.18 12.523 1 96.56 83 MET B CA 1
ATOM 3624 C C . MET B 1 83 ? 5.852 13.242 12.18 1 96.56 83 MET B C 1
ATOM 3626 O O . MET B 1 83 ? 6.695 12.852 12.992 1 96.56 83 MET B O 1
ATOM 3630 N N . ASP B 1 84 ? 6.102 13.758 11.039 1 96.06 84 ASP B N 1
ATOM 3631 C CA . ASP B 1 84 ? 7.488 13.891 10.602 1 96.06 84 ASP B CA 1
ATOM 3632 C C . ASP B 1 84 ? 8.031 15.289 10.891 1 96.06 84 ASP B C 1
ATOM 3634 O O . ASP B 1 84 ? 9.078 15.672 10.367 1 96.06 84 ASP B O 1
ATOM 3638 N N . GLY B 1 85 ? 7.387 16.047 11.617 1 96.38 85 GLY B N 1
ATOM 3639 C CA . GLY B 1 85 ? 7.707 17.453 11.805 1 96.38 85 GLY B CA 1
ATOM 3640 C C . GLY B 1 85 ? 9.125 17.688 12.297 1 96.38 85 GLY B C 1
ATOM 3641 O O . GLY B 1 85 ? 9.766 18.656 11.914 1 96.38 85 GLY B O 1
ATOM 3642 N N . LYS B 1 86 ? 9.617 16.812 13.062 1 95 86 LYS B N 1
ATOM 3643 C CA . LYS B 1 86 ? 10.945 16.984 13.633 1 95 86 LYS B CA 1
ATOM 3644 C C . LYS B 1 86 ? 12 16.266 12.797 1 95 86 LYS B C 1
ATOM 3646 O O . LYS B 1 86 ? 13.195 16.328 13.102 1 95 86 LYS B O 1
ATOM 3651 N N . ASN B 1 87 ? 11.57 15.57 11.812 1 94.38 87 ASN B N 1
ATOM 3652 C CA . ASN B 1 87 ? 12.477 14.93 10.867 1 94.38 87 ASN B CA 1
ATOM 3653 C C . ASN B 1 87 ? 12.734 15.82 9.656 1 94.38 87 ASN B C 1
ATOM 3655 O O . ASN B 1 87 ? 12.078 15.672 8.617 1 94.38 87 ASN B O 1
ATOM 3659 N N . LEU B 1 88 ? 13.773 16.594 9.727 1 91.69 88 LEU B N 1
ATOM 3660 C CA . LEU B 1 88 ? 14.055 17.578 8.695 1 91.69 88 LEU B CA 1
ATOM 3661 C C . LEU B 1 88 ? 14.531 16.906 7.406 1 91.69 88 LEU B C 1
ATOM 3663 O O . LEU B 1 88 ? 14.57 17.547 6.348 1 91.69 88 LEU B O 1
ATOM 3667 N N . ASP B 1 89 ? 14.859 15.602 7.449 1 89.81 89 ASP B N 1
ATOM 3668 C CA . ASP B 1 89 ? 15.328 14.875 6.273 1 89.81 89 ASP B CA 1
ATOM 3669 C C . ASP B 1 89 ? 14.156 14.32 5.465 1 89.81 89 ASP B C 1
ATOM 3671 O O . ASP B 1 89 ? 14.336 13.852 4.34 1 89.81 89 ASP B O 1
ATOM 3675 N N . ALA B 1 90 ? 12.984 14.375 6.062 1 91.81 90 ALA B N 1
ATOM 3676 C CA . ALA B 1 90 ? 11.805 13.914 5.34 1 91.81 90 ALA B CA 1
ATOM 3677 C C . ALA B 1 90 ? 11.281 14.992 4.395 1 91.81 90 ALA B C 1
ATOM 3679 O O . ALA B 1 90 ? 11.258 16.172 4.746 1 91.81 90 ALA B O 1
ATOM 3680 N N . HIS B 1 91 ? 10.836 14.586 3.178 1 91.25 91 HIS B N 1
ATOM 3681 C CA . HIS B 1 91 ? 10.359 15.547 2.193 1 91.25 91 HIS B CA 1
ATOM 3682 C C . HIS B 1 91 ? 9.023 15.117 1.602 1 91.25 91 HIS B C 1
ATOM 3684 O O . HIS B 1 91 ? 8.812 13.938 1.306 1 91.25 91 HIS B O 1
ATOM 3690 N N . TYR B 1 92 ? 8.195 16.062 1.507 1 92.81 92 TYR B N 1
ATOM 3691 C CA . TYR B 1 92 ? 6.875 15.844 0.927 1 92.81 92 TYR B CA 1
ATOM 3692 C C . TYR B 1 92 ? 6.684 16.688 -0.332 1 92.81 92 TYR B C 1
ATOM 3694 O O . TYR B 1 92 ? 5.723 16.484 -1.079 1 92.81 92 TYR B O 1
ATOM 3702 N N . ASP B 1 93 ? 7.613 17.562 -0.48 1 87.56 93 ASP B N 1
ATOM 3703 C CA . ASP B 1 93 ? 7.57 18.469 -1.623 1 87.56 93 ASP B CA 1
ATOM 3704 C C . ASP B 1 93 ? 8.719 18.203 -2.588 1 87.56 93 ASP B C 1
ATOM 3706 O O . ASP B 1 93 ? 9.711 17.562 -2.217 1 87.56 93 ASP B O 1
ATOM 3710 N N . LEU B 1 94 ? 8.508 18.641 -3.777 1 83.56 94 LEU B N 1
ATOM 3711 C CA . LEU B 1 94 ? 9.562 18.516 -4.77 1 83.56 94 LEU B CA 1
ATOM 3712 C C . LEU B 1 94 ? 10.773 19.359 -4.387 1 83.56 94 LEU B C 1
ATOM 3714 O O . LEU B 1 94 ? 11.914 18.984 -4.672 1 83.56 94 LEU B O 1
ATOM 3718 N N . ASN B 1 95 ? 10.43 20.484 -3.785 1 83.19 95 ASN B N 1
ATOM 3719 C CA . ASN B 1 95 ? 11.492 21.328 -3.25 1 83.19 95 ASN B CA 1
ATOM 3720 C C . ASN B 1 95 ? 12.039 20.781 -1.934 1 83.19 95 ASN B C 1
ATOM 3722 O O . ASN B 1 95 ? 11.328 20.766 -0.926 1 83.19 95 ASN B O 1
ATOM 3726 N N . ASN B 1 96 ? 13.266 20.391 -1.921 1 85 96 ASN B N 1
ATOM 3727 C CA . ASN B 1 96 ? 13.867 19.75 -0.761 1 85 96 ASN B CA 1
ATOM 3728 C C . ASN B 1 96 ? 14.094 20.734 0.378 1 85 96 ASN B C 1
ATOM 3730 O O . ASN B 1 96 ? 14.43 20.344 1.495 1 85 96 ASN B O 1
ATOM 3734 N N . LYS B 1 97 ? 13.906 22.031 0.117 1 87.62 97 LYS B N 1
ATOM 3735 C CA . LYS B 1 97 ? 14.07 23.031 1.174 1 87.62 97 LYS B CA 1
ATOM 3736 C C . LYS B 1 97 ? 12.789 23.172 1.989 1 87.62 97 LYS B C 1
ATOM 3738 O O . LYS B 1 97 ? 12.797 23.797 3.055 1 87.62 97 LYS B O 1
ATOM 3743 N N . VAL B 1 98 ? 11.82 22.594 1.403 1 92.44 98 VAL B N 1
ATOM 3744 C CA . VAL B 1 98 ? 10.547 22.656 2.109 1 92.44 98 VAL B CA 1
ATOM 3745 C C . VAL B 1 98 ? 10.484 21.562 3.17 1 92.44 98 VAL B C 1
ATOM 3747 O O . VAL B 1 98 ? 10.531 20.375 2.848 1 92.44 98 VAL B O 1
ATOM 3750 N N . THR B 1 99 ? 10.375 21.984 4.402 1 94.88 99 THR B N 1
ATOM 3751 C CA . THR B 1 99 ? 10.305 21.047 5.52 1 94.88 99 THR B CA 1
ATOM 3752 C C . THR B 1 99 ? 8.906 20.438 5.629 1 94.88 99 THR B C 1
ATOM 3754 O O . THR B 1 99 ? 7.957 20.938 5.031 1 94.88 99 THR B O 1
ATOM 3757 N N . PRO B 1 100 ? 8.797 19.344 6.371 1 96.19 100 PRO B N 1
ATOM 3758 C CA . PRO B 1 100 ? 7.484 18.719 6.547 1 96.19 100 PRO B CA 1
ATOM 3759 C C . PRO B 1 100 ? 6.453 19.688 7.137 1 96.19 100 PRO B C 1
ATOM 3761 O O . PRO B 1 100 ? 5.305 19.719 6.695 1 96.19 100 PRO B O 1
ATOM 3764 N N . LEU B 1 101 ? 6.816 20.516 8.055 1 97.38 101 LEU B N 1
ATOM 3765 C CA . LEU B 1 101 ? 5.871 21.422 8.695 1 97.38 101 LEU B CA 1
ATOM 3766 C C . LEU B 1 101 ? 5.48 22.547 7.75 1 97.38 101 LEU B C 1
ATOM 3768 O O . LEU B 1 101 ? 4.352 23.031 7.793 1 97.38 101 LEU B O 1
ATOM 3772 N N . MET B 1 102 ? 6.441 23.016 6.93 1 96.19 102 MET B N 1
ATOM 3773 C CA . MET B 1 102 ? 6.098 23.984 5.891 1 96.19 102 MET B CA 1
ATOM 3774 C C . MET B 1 102 ? 5.031 23.438 4.957 1 96.19 102 MET B C 1
ATOM 3776 O O . MET B 1 102 ? 4.07 24.125 4.617 1 96.19 102 MET B O 1
ATOM 3780 N N . SER B 1 103 ? 5.258 22.203 4.574 1 95.75 103 SER B N 1
ATOM 3781 C CA . SER B 1 103 ? 4.27 21.531 3.736 1 95.75 103 SER B CA 1
ATOM 3782 C C . SER B 1 103 ? 2.941 21.375 4.469 1 95.75 103 SER B C 1
ATOM 3784 O O . SER B 1 103 ? 1.874 21.469 3.859 1 95.75 103 SER B O 1
ATOM 3786 N N . ALA B 1 104 ? 3.023 21.062 5.746 1 97.5 104 ALA B N 1
ATOM 3787 C CA . ALA B 1 104 ? 1.819 20.906 6.559 1 97.5 104 ALA B CA 1
ATOM 3788 C C . ALA B 1 104 ? 0.985 22.188 6.551 1 97.5 104 ALA B C 1
ATOM 3790 O O . ALA B 1 104 ? -0.246 22.125 6.602 1 97.5 104 ALA B O 1
ATOM 3791 N N . LEU B 1 105 ? 1.633 23.297 6.555 1 96.31 105 LEU B N 1
ATOM 3792 C CA . LEU B 1 105 ? 0.949 24.594 6.559 1 96.31 105 LEU B CA 1
ATOM 3793 C C . LEU B 1 105 ? 0.076 24.75 5.316 1 96.31 105 LEU B C 1
ATOM 3795 O O . LEU B 1 105 ? -1.066 25.203 5.41 1 96.31 105 LEU B O 1
ATOM 3799 N N . SER B 1 106 ? 0.631 24.375 4.215 1 93.56 106 SER B N 1
ATOM 3800 C CA . SER B 1 106 ? -0.119 24.438 2.965 1 93.56 106 SER B CA 1
ATOM 3801 C C . SER B 1 106 ? -1.324 23.5 2.992 1 93.56 106 SER B C 1
ATOM 3803 O O . SER B 1 106 ? -2.402 23.859 2.512 1 93.56 106 SER B O 1
ATOM 3805 N N . VAL B 1 107 ? -1.143 22.375 3.539 1 96.75 107 VAL B N 1
ATOM 3806 C CA . VAL B 1 107 ? -2.227 21.406 3.643 1 96.75 107 VAL B CA 1
ATOM 3807 C C . VAL B 1 107 ? -3.297 21.922 4.602 1 96.75 107 VAL B C 1
ATOM 3809 O O . VAL B 1 107 ? -4.492 21.781 4.344 1 96.75 107 VAL B O 1
ATOM 3812 N N . TRP B 1 108 ? -2.848 22.516 5.688 1 97.25 108 TRP B N 1
ATOM 3813 C CA . TRP B 1 108 ? -3.775 23.031 6.688 1 97.25 108 TRP B CA 1
ATOM 3814 C C . TRP B 1 108 ? -4.668 24.109 6.09 1 97.25 108 TRP B C 1
ATOM 3816 O O . TRP B 1 108 ? -5.852 24.219 6.43 1 97.25 108 TRP B O 1
ATOM 3826 N N . ASP B 1 109 ? -4.164 24.859 5.219 1 94.94 109 ASP B N 1
ATOM 3827 C CA . ASP B 1 109 ? -4.938 25.891 4.551 1 94.94 109 ASP B CA 1
ATOM 3828 C C . ASP B 1 109 ? -6.102 25.297 3.768 1 94.94 109 ASP B C 1
ATOM 3830 O O . ASP B 1 109 ? -7.156 25.922 3.643 1 94.94 109 ASP B O 1
ATOM 3834 N N . CYS B 1 110 ? -5.914 24.125 3.336 1 94.31 110 CYS B N 1
ATOM 3835 C CA . CYS B 1 110 ? -6.945 23.453 2.562 1 94.31 110 CYS B CA 1
ATOM 3836 C C . CYS B 1 110 ? -8.039 22.906 3.473 1 94.31 110 CYS B C 1
ATOM 3838 O O . CYS B 1 110 ? -9.109 22.516 2.998 1 94.31 110 CYS B O 1
ATOM 3840 N N . LEU B 1 111 ? -7.84 22.922 4.734 1 96.19 111 LEU B N 1
ATOM 3841 C CA . LEU B 1 111 ? -8.781 22.312 5.668 1 96.19 111 LEU B CA 1
ATOM 3842 C C . LEU B 1 111 ? -9.539 23.391 6.445 1 96.19 111 LEU B C 1
ATOM 3844 O O . LEU B 1 111 ? -10.141 23.094 7.484 1 96.19 111 LEU B O 1
ATOM 3848 N N . LYS B 1 112 ? -9.531 24.578 5.984 1 94.31 112 LYS B N 1
ATOM 3849 C CA . LYS B 1 112 ? -10.18 25.703 6.676 1 94.31 112 LYS B CA 1
ATOM 3850 C C . LYS B 1 112 ? -11.664 25.438 6.883 1 94.31 112 LYS B C 1
ATOM 3852 O O . LYS B 1 112 ? -12.188 25.609 7.984 1 94.31 112 LYS B O 1
ATOM 3857 N N . ASP B 1 113 ? -12.32 24.906 5.855 1 92.56 113 ASP B N 1
ATOM 3858 C CA . ASP B 1 113 ? -13.758 24.672 5.914 1 92.56 113 ASP B CA 1
ATOM 3859 C C . ASP B 1 113 ? -14.078 23.438 6.766 1 92.56 113 ASP B C 1
ATOM 3861 O O . ASP B 1 113 ? -15.156 23.344 7.352 1 92.56 113 ASP B O 1
ATOM 3865 N N . THR B 1 114 ? -13.156 22.516 6.879 1 93 114 THR B N 1
ATOM 3866 C CA . THR B 1 114 ? -13.359 21.297 7.645 1 93 114 THR B CA 1
ATOM 3867 C C . THR B 1 114 ? -13.234 21.562 9.141 1 93 114 THR B C 1
ATOM 3869 O O . THR B 1 114 ? -13.898 20.906 9.953 1 93 114 THR B O 1
ATOM 3872 N N . ALA B 1 115 ? -12.344 22.375 9.75 1 90.19 115 ALA B N 1
ATOM 3873 C CA . ALA B 1 115 ? -12.094 22.672 11.156 1 90.19 115 ALA B CA 1
ATOM 3874 C C . ALA B 1 115 ? -13.305 23.344 11.805 1 90.19 115 ALA B C 1
ATOM 3876 O O . ALA B 1 115 ? -13.531 23.203 13.008 1 90.19 115 ALA B O 1
ATOM 3877 N N . ASN B 1 116 ? -14.312 23.594 11.25 1 84.56 116 ASN B N 1
ATOM 3878 C CA . ASN B 1 116 ? -15.578 24.188 11.664 1 84.56 116 ASN B CA 1
ATOM 3879 C C . ASN B 1 116 ? -15.398 25.062 12.906 1 84.56 116 ASN B C 1
ATOM 3881 O O . ASN B 1 116 ? -16.375 25.469 13.531 1 84.56 116 ASN B O 1
ATOM 3885 N N . ASP B 1 117 ? -14.281 25.25 13.57 1 92.44 117 ASP B N 1
ATOM 3886 C CA . ASP B 1 117 ? -13.906 26.109 14.68 1 92.44 117 ASP B CA 1
ATOM 3887 C C . ASP B 1 117 ? -12.797 27.078 14.266 1 92.44 117 ASP B C 1
ATOM 3889 O O . ASP B 1 117 ? -11.625 26.688 14.203 1 92.44 117 ASP B O 1
ATOM 3893 N N . ALA B 1 118 ? -13.156 28.297 14.133 1 93.88 118 ALA B N 1
ATOM 3894 C CA . ALA B 1 118 ? -12.227 29.312 13.633 1 93.88 118 ALA B CA 1
ATOM 3895 C C . ALA B 1 118 ? -11.078 29.531 14.609 1 93.88 118 ALA B C 1
ATOM 3897 O O . ALA B 1 118 ? -9.938 29.734 14.203 1 93.88 118 ALA B O 1
ATOM 3898 N N . ALA B 1 119 ? -11.422 29.5 15.898 1 95.81 119 ALA B N 1
ATOM 3899 C CA . ALA B 1 119 ? -10.398 29.719 16.906 1 95.81 119 ALA B CA 1
ATOM 3900 C C . ALA B 1 119 ? -9.359 28.594 16.891 1 95.81 119 ALA B C 1
ATOM 3902 O O . ALA B 1 119 ? -8.156 28.844 16.969 1 95.81 119 ALA B O 1
ATOM 3903 N N . LEU B 1 120 ? -9.914 27.438 16.766 1 96.5 120 LEU B N 1
ATOM 3904 C CA . LEU B 1 120 ? -9.016 26.297 16.688 1 96.5 120 LEU B CA 1
ATOM 3905 C C . LEU B 1 120 ? -8.172 26.344 15.422 1 96.5 120 LEU B C 1
ATOM 3907 O O . LEU B 1 120 ? -6.973 26.031 15.461 1 96.5 120 LEU B O 1
ATOM 3911 N N . TYR B 1 121 ? -8.797 26.688 14.328 1 97.38 121 TYR B N 1
ATOM 3912 C CA . TYR B 1 121 ? -8.086 26.797 13.062 1 97.38 121 TYR B CA 1
ATOM 3913 C C . TYR B 1 121 ? -6.934 27.781 13.164 1 97.38 121 TYR B C 1
ATOM 3915 O O . TYR B 1 121 ? -5.805 27.484 12.773 1 97.38 121 TYR B O 1
ATOM 3923 N N . ASP B 1 122 ? -7.223 28.922 13.719 1 96.44 122 ASP B N 1
ATOM 3924 C CA . ASP B 1 122 ? -6.215 29.969 13.844 1 96.44 122 ASP B CA 1
ATOM 3925 C C . ASP B 1 122 ? -5.098 29.547 14.797 1 96.44 122 ASP B C 1
ATOM 3927 O O . ASP B 1 122 ? -3.93 29.875 14.578 1 96.44 122 ASP B O 1
ATOM 3931 N N . ASN B 1 123 ? -5.52 28.938 15.82 1 97.12 123 ASN B N 1
ATOM 3932 C CA . ASN B 1 123 ? -4.531 28.484 16.781 1 97.12 123 ASN B CA 1
ATOM 3933 C C . ASN B 1 123 ? -3.543 27.5 16.156 1 97.12 123 ASN B C 1
ATOM 3935 O O . ASN B 1 123 ? -2.332 27.625 16.344 1 97.12 123 ASN B O 1
ATOM 3939 N N . ILE B 1 124 ? -4.082 26.516 15.43 1 98 124 ILE B N 1
ATOM 3940 C CA . ILE B 1 124 ? -3.223 25.516 14.789 1 98 124 ILE B CA 1
ATOM 3941 C C . ILE B 1 124 ? -2.355 26.188 13.734 1 98 124 ILE B C 1
ATOM 3943 O O . ILE B 1 124 ? -1.171 25.875 13.594 1 98 124 ILE B O 1
ATOM 3947 N N . LYS B 1 125 ? -2.887 27.109 13.016 1 97.44 125 LYS B N 1
ATOM 3948 C CA . LYS B 1 125 ? -2.121 27.844 12.008 1 97.44 125 LYS B CA 1
ATOM 3949 C C . LYS B 1 125 ? -0.951 28.594 12.648 1 97.44 125 LYS B C 1
ATOM 3951 O O . LYS B 1 125 ? 0.174 28.531 12.141 1 97.44 125 LYS B O 1
ATOM 3956 N N . ASN B 1 126 ? -1.226 29.266 13.695 1 97.06 126 ASN B N 1
ATOM 3957 C CA . ASN B 1 126 ? -0.191 29.984 14.422 1 97.06 126 ASN B CA 1
ATOM 3958 C C . ASN B 1 126 ? 0.895 29.047 14.945 1 97.06 126 ASN B C 1
ATOM 3960 O O . ASN B 1 126 ? 2.084 29.359 14.867 1 97.06 126 ASN B O 1
ATOM 3964 N N . LEU B 1 127 ? 0.464 27.969 15.484 1 97.94 127 LEU B N 1
ATOM 3965 C CA . LEU B 1 127 ? 1.407 26.969 15.977 1 97.94 127 LEU B CA 1
ATOM 3966 C C . LEU B 1 127 ? 2.289 26.438 14.852 1 97.94 127 LEU B C 1
ATOM 3968 O O . LEU B 1 127 ? 3.484 26.219 15.047 1 97.94 127 LEU B O 1
ATOM 3972 N N . LEU B 1 128 ? 1.666 26.219 13.719 1 98.06 128 LEU B N 1
ATOM 3973 C CA . LEU B 1 128 ? 2.432 25.766 12.562 1 98.06 128 LEU B CA 1
ATOM 3974 C C . LEU B 1 128 ? 3.475 26.797 12.156 1 98.06 128 LEU B C 1
ATOM 3976 O O . LEU B 1 128 ? 4.629 26.453 11.898 1 98.06 128 LEU B O 1
ATOM 3980 N N . PHE B 1 129 ? 3.135 28.062 12.133 1 97.62 129 PHE B N 1
ATOM 3981 C CA . PHE B 1 129 ? 4.082 29.125 11.828 1 97.62 129 PHE B CA 1
ATOM 3982 C C . PHE B 1 129 ? 5.289 29.062 12.758 1 97.62 129 PHE B C 1
ATOM 3984 O O . PHE B 1 129 ? 6.434 29.062 12.297 1 97.62 129 PHE B O 1
ATOM 3991 N N . ILE B 1 130 ? 4.984 29.031 13.961 1 97.31 130 ILE B N 1
ATOM 3992 C CA . ILE B 1 130 ? 6.012 29.109 14.992 1 97.31 130 ILE B CA 1
ATOM 3993 C C . ILE B 1 130 ? 6.898 27.875 14.945 1 97.31 130 ILE B C 1
ATOM 3995 O O . ILE B 1 130 ? 8.125 27.969 14.977 1 97.31 130 ILE B O 1
ATOM 3999 N N . GLN B 1 131 ? 6.305 26.75 14.734 1 97.06 131 GLN B N 1
ATOM 4000 C CA . GLN B 1 131 ? 7.059 25.5 14.82 1 97.06 131 GLN B CA 1
ATOM 4001 C C . GLN B 1 131 ? 7.824 25.234 13.531 1 97.06 131 GLN B C 1
ATOM 4003 O O . GLN B 1 131 ? 8.82 24.5 13.531 1 97.06 131 GLN B O 1
ATOM 4008 N N . CYS B 1 132 ? 7.395 25.766 12.438 1 96.62 132 CYS B N 1
ATOM 4009 C CA . CYS B 1 132 ? 8.203 25.719 11.227 1 96.62 132 CYS B CA 1
ATOM 4010 C C . CYS B 1 132 ? 9.609 26.25 11.484 1 96.62 132 CYS B C 1
ATOM 4012 O O . CYS B 1 132 ? 10.594 25.672 11.016 1 96.62 132 CYS B O 1
ATOM 4014 N N . VAL B 1 133 ? 9.641 27.297 12.227 1 96.06 133 VAL B N 1
ATOM 4015 C CA . VAL B 1 133 ? 10.914 27.938 12.523 1 96.06 133 VAL B CA 1
ATOM 4016 C C . VAL B 1 133 ? 11.539 27.312 13.766 1 96.06 133 VAL B C 1
ATOM 4018 O O . VAL B 1 133 ? 12.742 27.016 13.781 1 96.06 133 VAL B O 1
ATOM 4021 N N . GLY B 1 134 ? 10.742 27.078 14.766 1 96 134 GLY B N 1
ATOM 4022 C CA . GLY B 1 134 ? 11.219 26.562 16.047 1 96 134 GLY B CA 1
ATOM 4023 C C . GLY B 1 134 ? 11.938 25.234 15.922 1 96 134 GLY B C 1
ATOM 4024 O O . GLY B 1 134 ? 12.984 25.031 16.531 1 96 134 GLY B O 1
ATOM 4025 N N . VAL B 1 135 ? 11.391 24.328 15.172 1 96.62 135 VAL B N 1
ATOM 4026 C CA . VAL B 1 135 ? 11.984 23 15.023 1 96.62 135 VAL B CA 1
ATOM 4027 C C . VAL B 1 135 ? 13.352 23.109 14.359 1 96.62 135 VAL B C 1
ATOM 4029 O O . VAL B 1 135 ? 14.289 22.391 14.719 1 96.62 135 VAL B O 1
ATOM 4032 N N . CYS B 1 136 ? 13.5 23.969 13.383 1 95.94 136 CYS B N 1
ATOM 4033 C CA . CYS B 1 136 ? 14.781 24.172 12.727 1 95.94 136 CYS B CA 1
ATOM 4034 C C . CYS B 1 136 ? 15.836 24.641 13.727 1 95.94 136 CYS B C 1
ATOM 4036 O O . CYS B 1 136 ? 16.969 24.141 13.727 1 95.94 136 CYS B O 1
ATOM 4038 N N . LEU B 1 137 ? 15.469 25.562 14.578 1 95.12 137 LEU B N 1
ATOM 4039 C CA . LEU B 1 137 ? 16.391 26.078 15.586 1 95.12 137 LEU B CA 1
ATOM 4040 C C . LEU B 1 137 ? 16.734 24.984 16.594 1 95.12 137 LEU B C 1
ATOM 4042 O O . LEU B 1 137 ? 17.891 24.859 17 1 95.12 137 LEU B O 1
ATOM 4046 N N . GLU B 1 138 ? 15.727 24.297 17 1 93.69 138 GLU B N 1
ATOM 4047 C CA . GLU B 1 138 ? 15.922 23.219 17.969 1 93.69 138 GLU B CA 1
ATOM 4048 C C . GLU B 1 138 ? 16.922 22.188 17.438 1 93.69 138 GLU B C 1
ATOM 4050 O O . GLU B 1 138 ? 17.688 21.609 18.203 1 93.69 138 GLU B O 1
ATOM 4055 N N . LYS B 1 139 ? 16.859 21.969 16.172 1 94.19 139 LYS B N 1
ATOM 4056 C CA . LYS B 1 139 ? 17.75 21 15.539 1 94.19 139 LYS B CA 1
ATOM 4057 C C . LYS B 1 139 ? 19.094 21.625 15.18 1 94.19 139 LYS B C 1
ATOM 4059 O O . LYS B 1 139 ? 19.938 21 14.547 1 94.19 139 LYS B O 1
ATOM 4064 N N . GLY B 1 140 ? 19.25 22.922 15.414 1 91.31 140 GLY B N 1
ATOM 4065 C CA . GLY B 1 140 ? 20.516 23.594 15.258 1 91.31 140 GLY B CA 1
ATOM 4066 C C . GLY B 1 140 ? 20.766 24.094 13.844 1 91.31 140 GLY B C 1
ATOM 4067 O O . GLY B 1 140 ? 21.906 24.344 13.453 1 91.31 140 GLY B O 1
ATOM 4068 N N . ASN B 1 141 ? 19.812 24.094 13.125 1 93.69 141 ASN B N 1
ATOM 4069 C CA . ASN B 1 141 ? 19.922 24.562 11.75 1 93.69 141 ASN B CA 1
ATOM 4070 C C . ASN B 1 141 ? 19.391 25.984 11.602 1 93.69 141 ASN B C 1
ATOM 4072 O O . ASN B 1 141 ? 18.297 26.203 11.07 1 93.69 141 ASN B O 1
ATOM 4076 N N . ALA B 1 142 ? 20.172 26.938 11.914 1 92.69 142 ALA B N 1
ATOM 4077 C CA . ALA B 1 142 ? 19.797 28.359 11.898 1 92.69 142 ALA B CA 1
ATOM 4078 C C . ALA B 1 142 ? 19.594 28.859 10.469 1 92.69 142 ALA B C 1
ATOM 4080 O O . ALA B 1 142 ? 18.734 29.703 10.227 1 92.69 142 ALA B O 1
ATOM 4081 N N . GLN B 1 143 ? 20.344 28.312 9.586 1 93.94 143 GLN B N 1
ATOM 4082 C CA . GLN B 1 143 ? 20.203 28.703 8.188 1 93.94 143 GLN B CA 1
ATOM 4083 C C . GLN B 1 143 ? 18.844 28.297 7.637 1 93.94 143 GLN B C 1
ATOM 4085 O O . GLN B 1 143 ? 18.172 29.094 6.969 1 93.94 143 GLN B O 1
ATOM 4090 N N . LEU B 1 144 ? 18.562 27.078 7.973 1 94.62 144 LEU B N 1
ATOM 4091 C CA . LEU B 1 144 ? 17.25 26.594 7.52 1 94.62 144 LEU B CA 1
ATOM 4092 C C . LEU B 1 144 ? 16.125 27.375 8.18 1 94.62 144 LEU B C 1
ATOM 4094 O O . LEU B 1 144 ? 15.086 27.609 7.566 1 94.62 144 LEU B O 1
ATOM 4098 N N . ALA B 1 145 ? 16.297 27.781 9.453 1 96.31 145 ALA B N 1
ATOM 4099 C CA . ALA B 1 145 ? 15.305 28.594 10.148 1 96.31 145 ALA B CA 1
ATOM 4100 C C . ALA B 1 145 ? 15.094 29.922 9.445 1 96.31 145 ALA B C 1
ATOM 4102 O O . ALA B 1 145 ? 13.961 30.375 9.273 1 96.31 145 ALA B O 1
ATOM 4103 N N . ALA B 1 146 ? 16.188 30.5 9.078 1 95.75 146 ALA B N 1
ATOM 4104 C CA . ALA B 1 146 ? 16.125 31.781 8.375 1 95.75 146 ALA B CA 1
ATOM 4105 C C . ALA B 1 146 ? 15.438 31.625 7.02 1 95.75 146 ALA B C 1
ATOM 4107 O O . ALA B 1 146 ? 14.609 32.469 6.637 1 95.75 146 ALA B O 1
ATOM 4108 N N . HIS B 1 147 ? 15.812 30.578 6.34 1 95.19 147 HIS B N 1
ATOM 4109 C CA . HIS B 1 147 ? 15.188 30.297 5.059 1 95.19 147 HIS B CA 1
ATOM 4110 C C . HIS B 1 147 ? 13.688 30.062 5.215 1 95.19 147 HIS B C 1
ATOM 4112 O O . HIS B 1 147 ? 12.898 30.531 4.398 1 95.19 147 HIS B O 1
ATOM 4118 N N . THR B 1 148 ? 13.367 29.312 6.207 1 95.88 148 THR B N 1
ATOM 4119 C CA . THR B 1 148 ? 11.961 29.016 6.488 1 95.88 148 THR B CA 1
ATOM 4120 C C . THR B 1 148 ? 11.188 30.297 6.766 1 95.88 148 THR B C 1
ATOM 4122 O O . THR B 1 148 ? 10.062 30.469 6.277 1 95.88 148 THR B O 1
ATOM 4125 N N . LEU B 1 149 ? 11.75 31.141 7.559 1 96.19 149 LEU B N 1
ATOM 4126 C CA . LEU B 1 149 ? 11.094 32.406 7.875 1 96.19 149 LEU B CA 1
ATOM 4127 C C . LEU B 1 149 ? 10.867 33.219 6.609 1 96.19 149 LEU B C 1
ATOM 4129 O O . LEU B 1 149 ? 9.797 33.812 6.43 1 96.19 149 LEU B O 1
ATOM 4133 N N . GLN B 1 150 ? 11.805 33.281 5.75 1 94.75 150 GLN B N 1
ATOM 4134 C CA . GLN B 1 150 ? 11.688 33.969 4.48 1 94.75 150 GLN B CA 1
ATOM 4135 C C . GLN B 1 150 ? 10.586 33.375 3.615 1 94.75 150 GLN B C 1
ATOM 4137 O O . GLN B 1 150 ? 9.82 34.094 2.973 1 94.75 150 GLN B O 1
ATOM 4142 N N . TRP B 1 151 ? 10.602 32.094 3.625 1 94.56 151 TRP B N 1
ATOM 4143 C CA . TRP B 1 151 ? 9.586 31.391 2.867 1 94.56 151 TRP B CA 1
ATOM 4144 C C . TRP B 1 151 ? 8.188 31.703 3.393 1 94.56 151 TRP B C 1
ATOM 4146 O O . TRP B 1 151 ? 7.258 31.906 2.613 1 94.56 151 TRP B O 1
ATOM 4156 N N . LEU B 1 152 ? 8.039 31.703 4.672 1 95.12 152 LEU B N 1
ATOM 4157 C CA . LEU B 1 152 ? 6.75 32 5.293 1 95.12 152 LEU B CA 1
ATOM 4158 C C . LEU B 1 152 ? 6.289 33.406 4.945 1 95.12 152 LEU B C 1
ATOM 4160 O O . LEU B 1 152 ? 5.098 33.656 4.723 1 95.12 152 LEU B O 1
ATOM 4164 N N . GLU B 1 153 ? 7.164 34.312 4.879 1 92.31 153 GLU B N 1
ATOM 4165 C CA . GLU B 1 153 ? 6.855 35.688 4.566 1 92.31 153 GLU B CA 1
ATOM 4166 C C . GLU B 1 153 ? 6.363 35.844 3.131 1 92.31 153 GLU B C 1
ATOM 4168 O O . GLU B 1 153 ? 5.465 36.656 2.857 1 92.31 153 GLU B O 1
ATOM 4173 N N . LYS B 1 154 ? 6.859 35.062 2.27 1 90.62 154 LYS B N 1
ATOM 4174 C CA . LYS B 1 154 ? 6.562 35.219 0.847 1 90.62 154 LYS B CA 1
ATOM 4175 C C . LYS B 1 154 ? 5.344 34.375 0.453 1 90.62 154 LYS B C 1
ATOM 4177 O O . LYS B 1 154 ? 4.512 34.844 -0.34 1 90.62 154 LYS B O 1
ATOM 4182 N N . GLU B 1 155 ? 5.297 33.188 1.02 1 87.44 155 GLU B N 1
ATOM 4183 C CA . GLU B 1 155 ? 4.352 32.219 0.494 1 87.44 155 GLU B CA 1
ATOM 4184 C C . GLU B 1 155 ? 3.125 32.094 1.394 1 87.44 155 GLU B C 1
ATOM 4186 O O . GLU B 1 155 ? 2.127 31.484 1.008 1 87.44 155 GLU B O 1
ATOM 4191 N N . SER B 1 156 ? 3.246 32.688 2.551 1 87.62 156 SER B N 1
ATOM 4192 C CA . SER B 1 156 ? 2.137 32.5 3.48 1 87.62 156 SER B CA 1
ATOM 4193 C C . SER B 1 156 ? 1.649 33.844 4.031 1 87.62 156 SER B C 1
ATOM 4195 O O . SER B 1 156 ? 2.248 34.875 3.762 1 87.62 156 SER B O 1
ATOM 4197 N N . ASP B 1 157 ? 0.502 33.844 4.715 1 87.62 157 ASP B N 1
ATOM 4198 C CA . ASP B 1 157 ? -0.062 35.031 5.355 1 87.62 157 ASP B CA 1
ATOM 4199 C C . ASP B 1 157 ? 0.392 35.125 6.809 1 87.62 157 ASP B C 1
ATOM 4201 O O . ASP B 1 157 ? -0.434 35.25 7.715 1 87.62 157 ASP B O 1
ATOM 4205 N N . LEU B 1 158 ? 1.653 35.219 6.977 1 92.88 158 LEU B N 1
ATOM 4206 C CA . LEU B 1 158 ? 2.219 35.344 8.312 1 92.88 158 LEU B CA 1
ATOM 4207 C C . LEU B 1 158 ? 1.919 36.75 8.883 1 92.88 158 LEU B C 1
ATOM 4209 O O . LEU B 1 158 ? 2.254 37.75 8.266 1 92.88 158 LEU B O 1
ATOM 4213 N N . PRO B 1 159 ? 1.253 36.812 10 1 93.5 159 PRO B N 1
ATOM 4214 C CA . PRO B 1 159 ? 0.989 38.094 10.617 1 93.5 159 PRO B CA 1
ATOM 4215 C C . PRO B 1 159 ? 2.268 38.875 10.938 1 93.5 159 PRO B C 1
ATOM 4217 O O . PRO B 1 159 ? 3.262 38.281 11.359 1 93.5 159 PRO B O 1
ATOM 4220 N N . GLU B 1 160 ? 2.24 40.125 10.805 1 93.31 160 GLU B N 1
ATOM 4221 C CA . GLU B 1 160 ? 3.41 41 10.945 1 93.31 160 GLU B CA 1
ATOM 4222 C C . GLU B 1 160 ? 3.986 40.906 12.352 1 93.31 160 GLU B C 1
ATOM 4224 O O . GLU B 1 160 ? 5.207 40.906 12.531 1 93.31 160 GLU B O 1
ATOM 4229 N N . LYS B 1 161 ? 3.078 40.969 13.305 1 94.38 161 LYS B N 1
ATOM 4230 C CA . LYS B 1 161 ? 3.529 40.906 14.688 1 94.38 161 LYS B CA 1
ATOM 4231 C C . LYS B 1 161 ? 4.316 39.625 14.961 1 94.38 161 LYS B C 1
ATOM 4233 O O . LYS B 1 161 ? 5.363 39.656 15.609 1 94.38 161 LYS B O 1
ATOM 4238 N N . LEU B 1 162 ? 3.838 38.531 14.469 1 95.38 162 LEU B N 1
ATOM 4239 C CA . LEU B 1 162 ? 4.496 37.25 14.656 1 95.38 162 LEU B CA 1
ATOM 4240 C C . LEU B 1 162 ? 5.797 37.188 13.859 1 95.38 162 LEU B C 1
ATOM 4242 O O . LEU B 1 162 ? 6.781 36.594 14.32 1 95.38 162 LEU B O 1
ATOM 4246 N N . GLN B 1 163 ? 5.816 37.781 12.703 1 95.19 163 GLN B N 1
ATOM 4247 C CA . GLN B 1 163 ? 7.012 37.812 11.875 1 95.19 163 GLN B CA 1
ATOM 4248 C C . GLN B 1 163 ? 8.164 38.5 12.609 1 95.19 163 GLN B C 1
ATOM 4250 O O . GLN B 1 163 ? 9.297 38 12.578 1 95.19 163 GLN B O 1
ATOM 4255 N N . ARG B 1 164 ? 7.883 39.625 13.195 1 94.56 164 ARG B N 1
ATOM 4256 C CA . ARG B 1 164 ? 8.898 40.375 13.922 1 94.56 164 ARG B CA 1
ATOM 4257 C C . ARG B 1 164 ? 9.453 39.562 15.094 1 94.56 164 ARG B C 1
ATOM 4259 O O . ARG B 1 164 ? 10.664 39.531 15.312 1 94.56 164 ARG B O 1
ATOM 4266 N N . LYS B 1 165 ? 8.539 38.969 15.789 1 95.88 165 LYS B N 1
ATOM 4267 C CA . LYS B 1 165 ? 8.961 38.156 16.938 1 95.88 165 LYS B CA 1
ATOM 4268 C C . LYS B 1 165 ? 9.836 36.969 16.484 1 95.88 165 LYS B C 1
ATOM 4270 O O . LYS B 1 165 ? 10.875 36.719 17.094 1 95.88 165 LYS B O 1
ATOM 4275 N N . LEU B 1 166 ? 9.43 36.281 15.422 1 96.25 166 LEU B N 1
ATOM 4276 C CA . LEU B 1 166 ? 10.18 35.156 14.922 1 96.25 166 LEU B CA 1
ATOM 4277 C C . LEU B 1 166 ? 11.539 35.594 14.375 1 96.25 166 LEU B C 1
ATOM 4279 O O . LEU B 1 166 ? 12.531 34.875 14.516 1 96.25 166 LEU B O 1
ATOM 4283 N N . SER B 1 167 ? 11.578 36.75 13.742 1 95.56 167 SER B N 1
ATOM 4284 C CA . SER B 1 167 ? 12.836 37.281 13.234 1 95.56 167 SER B CA 1
ATOM 4285 C C . SER B 1 167 ? 13.836 37.5 14.367 1 95.56 167 SER B C 1
ATOM 4287 O O . SER B 1 167 ? 15.031 37.219 14.203 1 95.56 167 SER B O 1
ATOM 4289 N N . THR B 1 168 ? 13.336 38.031 15.453 1 95.38 168 THR B N 1
ATOM 4290 C CA . THR B 1 168 ? 14.195 38.25 16.609 1 95.38 168 THR B CA 1
ATOM 4291 C C . THR B 1 168 ? 14.719 36.906 17.156 1 95.38 168 THR B C 1
ATOM 4293 O O . THR B 1 168 ? 15.898 36.812 17.484 1 95.38 168 THR B O 1
ATOM 4296 N N . VAL B 1 169 ? 13.867 35.969 17.25 1 95.25 169 VAL B N 1
ATOM 4297 C CA . VAL B 1 169 ? 14.219 34.656 17.781 1 95.25 169 VAL B CA 1
ATOM 4298 C C . VAL B 1 169 ? 15.281 34.031 16.891 1 95.25 169 VAL B C 1
ATOM 4300 O O . VAL B 1 169 ? 16.219 33.406 17.391 1 95.25 169 VAL B O 1
ATOM 4303 N N . VAL B 1 170 ? 15.117 34.094 15.578 1 95.81 170 VAL B N 1
ATOM 4304 C CA . VAL B 1 170 ? 16.047 33.5 14.625 1 95.81 170 VAL B CA 1
ATOM 4305 C C . VAL B 1 170 ? 17.391 34.219 14.688 1 95.81 170 VAL B C 1
ATOM 4307 O O . VAL B 1 170 ? 18.438 33.562 14.648 1 95.81 170 VAL B O 1
ATOM 4310 N N . SER B 1 171 ? 17.359 35.562 14.742 1 94.44 171 SER B N 1
ATOM 4311 C CA . SER B 1 171 ? 18.594 36.344 14.797 1 94.44 171 SER B CA 1
ATOM 4312 C C . SER B 1 171 ? 19.391 36.031 16.047 1 94.44 171 SER B C 1
ATOM 4314 O O . SER B 1 171 ? 20.625 35.938 16 1 94.44 171 SER B O 1
ATOM 4316 N N . LYS B 1 172 ? 18.719 35.812 17.141 1 93.81 172 LYS B N 1
ATOM 4317 C CA . LYS B 1 172 ? 19.375 35.531 18.406 1 93.81 172 LYS B CA 1
ATOM 4318 C C . LYS B 1 172 ? 19.641 34.031 18.562 1 93.81 172 LYS B C 1
ATOM 4320 O O . LYS B 1 172 ? 20.344 33.625 19.484 1 93.81 172 LYS B O 1
ATOM 4325 N N . LYS B 1 173 ? 19.078 33.25 17.688 1 91.56 173 LYS B N 1
ATOM 4326 C CA . LYS B 1 173 ? 19.188 31.797 17.75 1 91.56 173 LYS B CA 1
ATOM 4327 C C . LYS B 1 173 ? 18.766 31.281 19.125 1 91.56 173 LYS B C 1
ATOM 4329 O O . LYS B 1 173 ? 19.453 30.438 19.703 1 91.56 173 LYS B O 1
ATOM 4334 N N . ASP B 1 174 ? 17.781 31.859 19.641 1 89.31 174 ASP B N 1
ATOM 4335 C CA . ASP B 1 174 ? 17.312 31.531 20.984 1 89.31 174 ASP B CA 1
ATOM 4336 C C . ASP B 1 174 ? 16.312 30.375 20.953 1 89.31 174 ASP B C 1
ATOM 4338 O O . ASP B 1 174 ? 15.109 30.594 20.797 1 89.31 174 ASP B O 1
ATOM 4342 N N . VAL B 1 175 ? 16.734 29.234 21.281 1 87.94 175 VAL B N 1
ATOM 4343 C CA . VAL B 1 175 ? 15.906 28.031 21.234 1 87.94 175 VAL B CA 1
ATOM 4344 C C . VAL B 1 175 ? 14.953 28.016 22.422 1 87.94 175 VAL B C 1
ATOM 4346 O O . VAL B 1 175 ? 13.891 27.375 22.375 1 87.94 175 VAL B O 1
ATOM 4349 N N . TYR B 1 176 ? 15.258 28.781 23.469 1 87.25 176 TYR B N 1
ATOM 4350 C CA . TYR B 1 176 ? 14.461 28.734 24.688 1 87.25 176 TYR B CA 1
ATOM 4351 C C . TYR B 1 176 ? 13.609 29.984 24.828 1 87.25 176 TYR B C 1
ATOM 4353 O O . TYR B 1 176 ? 13.172 30.328 25.938 1 87.25 176 TYR B O 1
ATOM 4361 N N . ASP B 1 177 ? 13.492 30.656 23.766 1 91.19 177 ASP B N 1
ATOM 4362 C CA . ASP B 1 177 ? 12.617 31.828 23.781 1 91.19 177 ASP B CA 1
ATOM 4363 C C . ASP B 1 177 ? 11.219 31.469 24.281 1 91.19 177 ASP B C 1
ATOM 4365 O O . ASP B 1 177 ? 10.727 30.375 24.016 1 91.19 177 ASP B O 1
ATOM 4369 N N . GLN B 1 178 ? 10.523 32.438 24.906 1 91.81 178 GLN B N 1
ATOM 4370 C CA . GLN B 1 178 ? 9.203 32.219 25.484 1 91.81 178 GLN B CA 1
ATOM 4371 C C . GLN B 1 178 ? 8.18 31.844 24.422 1 91.81 178 GLN B C 1
ATOM 4373 O O . GLN B 1 178 ? 7.27 31.047 24.672 1 91.81 178 GLN B O 1
ATOM 4378 N N . LEU B 1 179 ? 8.375 32.406 23.312 1 93.75 179 LEU B N 1
ATOM 4379 C CA . LEU B 1 179 ? 7.469 32.125 22.203 1 93.75 179 LEU B CA 1
ATOM 4380 C C . LEU B 1 179 ? 7.52 30.656 21.812 1 93.75 179 LEU B C 1
ATOM 4382 O O . LEU B 1 179 ? 6.477 30.016 21.625 1 93.75 179 LEU B O 1
ATOM 4386 N N . LEU B 1 180 ? 8.688 30.078 21.734 1 92.69 180 LEU B N 1
ATOM 4387 C CA . LEU B 1 180 ? 8.875 28.688 21.312 1 92.69 180 LEU B CA 1
ATOM 4388 C C . LEU B 1 180 ? 8.469 27.734 22.438 1 92.69 180 LEU B C 1
ATOM 4390 O O . LEU B 1 180 ? 8.008 26.625 22.156 1 92.69 180 LEU B O 1
ATOM 4394 N N . THR B 1 181 ? 8.625 28.125 23.688 1 90.38 181 THR B N 1
ATOM 4395 C CA . THR B 1 181 ? 8.289 27.281 24.812 1 90.38 181 THR B CA 1
ATOM 4396 C C . THR B 1 181 ? 6.777 27.234 25.031 1 90.38 181 THR B C 1
ATOM 4398 O O . THR B 1 181 ? 6.219 26.188 25.375 1 90.38 181 THR B O 1
ATOM 4401 N N . ARG B 1 182 ? 6.098 28.422 24.875 1 91.81 182 ARG B N 1
ATOM 4402 C CA . ARG B 1 182 ? 4.648 28.5 25.047 1 91.81 182 ARG B CA 1
ATOM 4403 C C . ARG B 1 182 ? 3.924 27.797 23.891 1 91.81 182 ARG B C 1
ATOM 4405 O O . ARG B 1 182 ? 2.924 27.109 24.109 1 91.81 182 ARG B O 1
ATOM 4412 N N . PHE B 1 183 ? 4.434 28.016 22.766 1 94.69 183 PHE B N 1
ATOM 4413 C CA . PHE B 1 183 ? 3.867 27.406 21.578 1 94.69 183 PHE B CA 1
ATOM 4414 C C . PHE B 1 183 ? 4.754 26.266 21.078 1 94.69 183 PHE B C 1
ATOM 4416 O O . PHE B 1 183 ? 5.309 26.328 19.984 1 94.69 183 PHE B O 1
ATOM 4423 N N . SER B 1 184 ? 4.746 25.219 21.906 1 94.88 184 SER B N 1
ATOM 4424 C CA . SER B 1 184 ? 5.652 24.094 21.703 1 94.88 184 SER B CA 1
ATOM 4425 C C . SER B 1 184 ? 5.109 23.125 20.641 1 94.88 184 SER B C 1
ATOM 4427 O O . SER B 1 184 ? 3.941 23.219 20.266 1 94.88 184 SER B O 1
ATOM 4429 N N . PHE B 1 185 ? 5.961 22.234 20.25 1 96.31 185 PHE B N 1
ATOM 4430 C CA . PHE B 1 185 ? 5.574 21.188 19.297 1 96.31 185 PHE B CA 1
ATOM 4431 C C . PHE B 1 185 ? 4.504 20.281 19.891 1 96.31 185 PHE B C 1
ATOM 4433 O O . PHE B 1 185 ? 3.57 19.875 19.203 1 96.31 185 PHE B O 1
ATOM 4440 N N . ASN B 1 186 ? 4.66 20.016 21.125 1 95.44 186 ASN B N 1
ATOM 4441 C CA . ASN B 1 186 ? 3.67 19.188 21.812 1 95.44 186 ASN B CA 1
ATOM 4442 C C . ASN B 1 186 ? 2.295 19.859 21.812 1 95.44 186 ASN B C 1
ATOM 4444 O O . ASN B 1 186 ? 1.273 19.172 21.703 1 95.44 186 ASN B O 1
ATOM 4448 N N . HIS B 1 187 ? 2.295 21.109 21.984 1 97.12 187 HIS B N 1
ATOM 4449 C CA . HIS B 1 187 ? 1.034 21.844 21.922 1 97.12 187 HIS B CA 1
ATOM 4450 C C . HIS B 1 187 ? 0.405 21.75 20.531 1 97.12 187 HIS B C 1
ATOM 4452 O O . HIS B 1 187 ? -0.82 21.672 20.406 1 97.12 187 HIS B O 1
ATOM 4458 N N . LEU B 1 188 ? 1.219 21.812 19.562 1 98.06 188 LEU B N 1
ATOM 4459 C CA . LEU B 1 188 ? 0.731 21.641 18.203 1 98.06 188 LEU B CA 1
ATOM 4460 C C . LEU B 1 188 ? 0.063 20.281 18.031 1 98.06 188 LEU B C 1
ATOM 4462 O O . LEU B 1 188 ? -1.061 20.188 17.531 1 98.06 188 LEU B O 1
ATOM 4466 N N . MET B 1 189 ? 0.74 19.234 18.469 1 97.62 189 MET B N 1
ATOM 4467 C CA . MET B 1 189 ? 0.22 17.875 18.359 1 97.62 189 MET B CA 1
ATOM 4468 C C . MET B 1 189 ? -1.121 17.75 19.078 1 97.62 189 MET B C 1
ATOM 4470 O O . MET B 1 189 ? -2.057 17.141 18.547 1 97.62 189 MET B O 1
ATOM 4474 N N . LYS B 1 190 ? -1.221 18.344 20.188 1 96.88 190 LYS B N 1
ATOM 4475 C CA . LYS B 1 190 ? -2.443 18.281 21 1 96.88 190 LYS B CA 1
ATOM 4476 C C . LYS B 1 190 ? -3.58 19.047 20.312 1 96.88 190 LYS B C 1
ATOM 4478 O O . LYS B 1 190 ? -4.73 18.609 20.344 1 96.88 190 LYS B O 1
ATOM 4483 N N . SER B 1 191 ? -3.256 20.172 19.797 1 98 191 SER B N 1
ATOM 4484 C CA . SER B 1 191 ? -4.27 20.969 19.109 1 98 191 SER B CA 1
ATOM 4485 C C . SER B 1 191 ? -4.816 20.234 17.891 1 98 191 SER B C 1
ATOM 4487 O O . SER B 1 191 ? -6.008 20.312 17.594 1 98 191 SER B O 1
ATOM 4489 N N . VAL B 1 192 ? -3.973 19.547 17.219 1 98.31 192 VAL B N 1
ATOM 4490 C CA . VAL B 1 192 ? -4.414 18.75 16.078 1 98.31 192 VAL B CA 1
ATOM 4491 C C . VAL B 1 192 ? -5.309 17.609 16.547 1 98.31 192 VAL B C 1
ATOM 4493 O O . VAL B 1 192 ? -6.273 17.25 15.883 1 98.31 192 VAL B O 1
ATOM 4496 N N . ASN B 1 193 ? -4.965 17.016 17.703 1 98.06 193 ASN B N 1
ATOM 4497 C CA . ASN B 1 193 ? -5.84 16 18.281 1 98.06 193 ASN B CA 1
ATOM 4498 C C . ASN B 1 193 ? -7.242 16.547 18.531 1 98.06 193 ASN B C 1
ATOM 4500 O O . ASN B 1 193 ? -8.234 15.859 18.297 1 98.06 193 ASN B O 1
ATOM 4504 N N . SER B 1 194 ? -7.285 17.781 19 1 97.56 194 SER B N 1
ATOM 4505 C CA . SER B 1 194 ? -8.578 18.406 19.219 1 97.56 194 SER B CA 1
ATOM 4506 C C . SER B 1 194 ? -9.359 18.562 17.922 1 97.56 194 SER B C 1
ATOM 4508 O O . SER B 1 194 ? -10.57 18.344 17.891 1 97.56 194 SER B O 1
ATOM 4510 N N . PHE B 1 195 ? -8.719 18.938 16.969 1 98.12 195 PHE B N 1
ATOM 4511 C CA . PHE B 1 195 ? -9.312 19.047 15.633 1 98.12 195 PHE B CA 1
ATOM 4512 C C . PHE B 1 195 ? -9.852 17.688 15.18 1 98.12 195 PHE B C 1
ATOM 4514 O O . PHE B 1 195 ? -10.969 17.594 14.672 1 98.12 195 PHE B O 1
ATOM 4521 N N . LEU B 1 196 ? -9.016 16.625 15.305 1 97.81 196 LEU B N 1
ATOM 4522 C CA . LEU B 1 196 ? -9.414 15.281 14.898 1 97.81 196 LEU B CA 1
ATOM 4523 C C . LEU B 1 196 ? -10.641 14.82 15.672 1 97.81 196 LEU B C 1
ATOM 4525 O O . LEU B 1 196 ? -11.555 14.219 15.102 1 97.81 196 LEU B O 1
ATOM 4529 N N . ASP B 1 197 ? -10.648 15.117 16.938 1 96.12 197 ASP B N 1
ATOM 4530 C CA . ASP B 1 197 ? -11.789 14.742 17.766 1 96.12 197 ASP B CA 1
ATOM 4531 C C . ASP B 1 197 ? -13.078 15.391 17.25 1 96.12 197 ASP B C 1
ATOM 4533 O O . ASP B 1 197 ? -14.109 14.727 17.141 1 96.12 197 ASP B O 1
ATOM 4537 N N . ALA B 1 198 ? -12.969 16.656 17 1 95.94 198 ALA B N 1
ATOM 4538 C CA . ALA B 1 198 ? -14.125 17.375 16.484 1 95.94 198 ALA B CA 1
ATOM 4539 C C . ALA B 1 198 ? -14.57 16.812 15.148 1 95.94 198 ALA B C 1
ATOM 4541 O O . ALA B 1 198 ? -15.773 16.656 14.898 1 95.94 198 ALA B O 1
ATOM 4542 N N . PHE B 1 199 ? -13.695 16.5 14.336 1 96.75 199 PHE B N 1
ATOM 4543 C CA . PHE B 1 199 ? -14 15.945 13.023 1 96.75 199 PHE B CA 1
ATOM 4544 C C . PHE B 1 199 ? -14.656 14.578 13.148 1 96.75 199 PHE B C 1
ATOM 4546 O O . PHE B 1 199 ? -15.641 14.289 12.461 1 96.75 199 PHE B O 1
ATOM 4553 N N . LEU B 1 200 ? -14.086 13.703 13.945 1 95.81 200 LEU B N 1
ATOM 4554 C CA . LEU B 1 200 ? -14.555 12.328 14.078 1 95.81 200 LEU B CA 1
ATOM 4555 C C . LEU B 1 200 ? -15.922 12.281 14.758 1 95.81 200 LEU B C 1
ATOM 4557 O O . LEU B 1 200 ? -16.672 11.32 14.594 1 95.81 200 LEU B O 1
ATOM 4561 N N . GLU B 1 201 ? -16.188 13.281 15.555 1 94.5 201 GLU B N 1
ATOM 4562 C CA . GLU B 1 201 ? -17.516 13.383 16.141 1 94.5 201 GLU B CA 1
ATOM 4563 C C . GLU B 1 201 ? -18.594 13.562 15.062 1 94.5 201 GLU B C 1
ATOM 4565 O O . GLU B 1 201 ? -19.672 12.984 15.156 1 94.5 201 GLU B O 1
ATOM 4570 N N . LYS B 1 202 ? -18.297 14.32 14.062 1 93.25 202 LYS B N 1
ATOM 4571 C CA . LYS B 1 202 ? -19.219 14.578 12.977 1 93.25 202 LYS B CA 1
ATOM 4572 C C . LYS B 1 202 ? -19.188 13.453 11.938 1 93.25 202 LYS B C 1
ATOM 4574 O O . LYS B 1 202 ? -20.188 13.164 11.289 1 93.25 202 LYS B O 1
ATOM 4579 N N . HIS B 1 203 ? -17.984 12.82 11.812 1 93.12 203 HIS B N 1
ATOM 4580 C CA . HIS B 1 203 ? -17.766 11.758 10.836 1 93.12 203 HIS B CA 1
ATOM 4581 C C . HIS B 1 203 ? -17.156 10.523 11.492 1 93.12 203 HIS B C 1
ATOM 4583 O O . HIS B 1 203 ? -15.977 10.227 11.305 1 93.12 203 HIS B O 1
ATOM 4589 N N . PRO B 1 204 ? -17.891 9.727 12.133 1 88.81 204 PRO B N 1
ATOM 4590 C CA . PRO B 1 204 ? -17.312 8.641 12.938 1 88.81 204 PRO B CA 1
ATOM 4591 C C . PRO B 1 204 ? -16.609 7.586 12.094 1 88.81 204 PRO B C 1
ATOM 4593 O O . PRO B 1 204 ? -15.594 7.031 12.516 1 88.81 204 PRO B O 1
ATOM 4596 N N . SER B 1 205 ? -17.078 7.32 10.82 1 85.69 205 SER B N 1
ATOM 4597 C CA . SER B 1 205 ? -16.406 6.395 9.914 1 85.69 205 SER B CA 1
ATOM 4598 C C . SER B 1 205 ? -16.062 5.09 10.617 1 85.69 205 SER B C 1
ATOM 4600 O O . SER B 1 205 ? -14.93 4.602 10.508 1 85.69 205 SER B O 1
ATOM 4602 N N . ASP B 1 206 ? -16.969 4.414 11.422 1 90.31 206 ASP B N 1
ATOM 4603 C CA . ASP B 1 206 ? -16.531 3.367 12.336 1 90.31 206 ASP B CA 1
ATOM 4604 C C . ASP B 1 206 ? -17.266 2.061 12.07 1 90.31 206 ASP B C 1
ATOM 4606 O O . ASP B 1 206 ? -17.359 1.198 12.953 1 90.31 206 ASP B O 1
ATOM 4610 N N . PHE B 1 207 ? -17.797 1.91 10.898 1 93 207 PHE B N 1
ATOM 4611 C CA . PHE B 1 207 ? -18.562 0.698 10.625 1 93 207 PHE B CA 1
ATOM 4612 C C . PHE B 1 207 ? -17.703 -0.543 10.844 1 93 207 PHE B C 1
ATOM 4614 O O . PHE B 1 207 ? -18.094 -1.439 11.602 1 93 207 PHE B O 1
ATOM 4621 N N . LEU B 1 208 ? -16.578 -0.64 10.164 1 94.88 208 LEU B N 1
ATOM 4622 C CA . LEU B 1 208 ? -15.742 -1.832 10.219 1 94.88 208 LEU B CA 1
ATOM 4623 C C . LEU B 1 208 ? -15.172 -2.035 11.617 1 94.88 208 LEU B C 1
ATOM 4625 O O . LEU B 1 208 ? -15.023 -3.17 12.078 1 94.88 208 LEU B O 1
ATOM 4629 N N . PHE B 1 209 ? -14.898 -0.95 12.297 1 94.94 209 PHE B N 1
ATOM 4630 C CA . PHE B 1 209 ? -14.398 -1.03 13.664 1 94.94 209 PHE B CA 1
ATOM 4631 C C . PHE B 1 209 ? -15.453 -1.622 14.594 1 94.94 209 PHE B C 1
ATOM 4633 O O . PHE B 1 209 ? -15.156 -2.516 15.391 1 94.94 209 PHE B O 1
ATOM 4640 N N . LYS B 1 210 ? -16.609 -1.147 14.484 1 94.62 210 LYS B N 1
ATOM 4641 C CA . LYS B 1 210 ? -17.688 -1.622 15.336 1 94.62 210 LYS B CA 1
ATOM 4642 C C . LYS B 1 210 ? -18.016 -3.084 15.039 1 94.62 210 LYS B C 1
ATOM 4644 O O . LYS B 1 210 ? -18.297 -3.861 15.961 1 94.62 210 LYS B O 1
ATOM 4649 N N . ALA B 1 211 ? -18.031 -3.385 13.75 1 94.19 211 ALA B N 1
ATOM 4650 C CA . ALA B 1 211 ? -18.266 -4.777 13.375 1 94.19 211 ALA B CA 1
ATOM 4651 C C . ALA B 1 211 ? -17.234 -5.699 14 1 94.19 211 ALA B C 1
ATOM 4653 O O . ALA B 1 211 ? -17.562 -6.746 14.562 1 94.19 211 ALA B O 1
ATOM 4654 N N . ALA B 1 212 ? -15.969 -5.324 13.961 1 94.81 212 ALA B N 1
ATOM 4655 C CA . ALA B 1 212 ? -14.891 -6.133 14.516 1 94.81 212 ALA B CA 1
ATOM 4656 C C . ALA B 1 212 ? -14.977 -6.203 16.031 1 94.81 212 ALA B C 1
ATOM 4658 O O . ALA B 1 212 ? -14.688 -7.242 16.625 1 94.81 212 ALA B O 1
ATOM 4659 N N . LEU B 1 213 ? -15.352 -5.09 16.609 1 94 213 LEU B N 1
ATOM 4660 C CA . LEU B 1 213 ? -15.516 -5.047 18.062 1 94 213 LEU B CA 1
ATOM 4661 C C . LEU B 1 213 ? -16.562 -6.047 18.516 1 94 213 LEU B C 1
ATOM 4663 O O . LEU B 1 213 ? -16.375 -6.734 19.531 1 94 213 LEU B O 1
ATOM 4667 N N . LYS B 1 214 ? -17.625 -6.113 17.797 1 93.06 214 LYS B N 1
ATOM 4668 C CA . LYS B 1 214 ? -18.688 -7.055 18.141 1 93.06 214 LYS B CA 1
ATOM 4669 C C . LYS B 1 214 ? -18.188 -8.492 18.078 1 93.06 214 LYS B C 1
ATOM 4671 O O . LYS B 1 214 ? -18.531 -9.305 18.953 1 93.06 214 LYS B O 1
ATOM 4676 N N . VAL B 1 215 ? -17.438 -8.766 17.125 1 92.38 215 VAL B N 1
ATOM 4677 C CA . VAL B 1 215 ? -16.906 -10.117 16.969 1 92.38 215 VAL B CA 1
ATOM 4678 C C . VAL B 1 215 ? -15.984 -10.453 18.141 1 92.38 215 VAL B C 1
ATOM 4680 O O . VAL B 1 215 ? -16.031 -11.562 18.672 1 92.38 215 VAL B O 1
ATOM 4683 N N . VAL B 1 216 ? -15.172 -9.539 18.562 1 92.06 216 VAL B N 1
ATOM 4684 C CA . VAL B 1 216 ? -14.227 -9.766 19.641 1 92.06 216 VAL B CA 1
ATOM 4685 C C . VAL B 1 216 ? -14.984 -9.93 20.953 1 92.06 216 VAL B C 1
ATOM 4687 O O . VAL B 1 216 ? -14.633 -10.773 21.781 1 92.06 216 VAL B O 1
ATOM 4690 N N . GLN B 1 217 ? -16 -9.211 21.109 1 90.69 217 GLN B N 1
ATOM 4691 C CA . GLN B 1 217 ? -16.812 -9.297 22.328 1 90.69 217 GLN B CA 1
ATOM 4692 C C . GLN B 1 217 ? -17.516 -10.641 22.438 1 90.69 217 GLN B C 1
ATOM 4694 O O . GLN B 1 217 ? -17.578 -11.234 23.516 1 90.69 217 GLN B O 1
ATOM 4699 N N . VAL B 1 218 ? -18.016 -11.094 21.328 1 90 218 VAL B N 1
ATOM 4700 C CA . VAL B 1 218 ? -18.703 -12.391 21.297 1 90 218 VAL B CA 1
ATOM 4701 C C . VAL B 1 218 ? -17.703 -13.5 21.609 1 90 218 VAL B C 1
ATOM 4703 O O . VAL B 1 218 ? -18.016 -14.453 22.312 1 90 218 VAL B O 1
ATOM 4706 N N . ARG B 1 219 ? -16.484 -13.414 21.125 1 86.38 219 ARG B N 1
ATOM 4707 C CA . ARG B 1 219 ? -15.453 -14.422 21.375 1 86.38 219 ARG B CA 1
ATOM 4708 C C . ARG B 1 219 ? -15.055 -14.453 22.844 1 86.38 219 ARG B C 1
ATOM 4710 O O . ARG B 1 219 ? -14.711 -15.516 23.375 1 86.38 219 ARG B O 1
ATOM 4717 N N . GLN B 1 220 ? -15.062 -13.305 23.484 1 81.44 220 GLN B N 1
ATOM 4718 C CA . GLN B 1 220 ? -14.672 -13.234 24.891 1 81.44 220 GLN B CA 1
ATOM 4719 C C . GLN B 1 220 ? -15.789 -13.727 25.797 1 81.44 220 GLN B C 1
ATOM 4721 O O . GLN B 1 220 ? -15.523 -14.234 26.891 1 81.44 220 GLN B O 1
ATOM 4726 N N . GLU B 1 221 ? -16.953 -13.469 25.5 1 76.94 221 GLU B N 1
ATOM 4727 C CA . GLU B 1 221 ? -18.078 -13.93 26.312 1 76.94 221 GLU B CA 1
ATOM 4728 C C . GLU B 1 221 ? -18.266 -15.438 26.188 1 76.94 221 GLU B C 1
ATOM 4730 O O . GLU B 1 221 ? -18.938 -16.062 27.016 1 76.94 221 GLU B O 1
ATOM 4735 N N . ARG B 1 222 ? -17.938 -16 25.141 1 60.97 222 ARG B N 1
ATOM 4736 C CA . ARG B 1 222 ? -18.094 -17.453 25.078 1 60.97 222 ARG B CA 1
ATOM 4737 C C . ARG B 1 222 ? -17.219 -18.156 26.109 1 60.97 222 ARG B C 1
ATOM 4739 O O . ARG B 1 222 ? -16.016 -17.938 26.172 1 60.97 222 ARG B O 1
ATOM 4746 N N . PRO B 1 223 ? -17.75 -18.641 27.375 1 51 223 PRO B N 1
ATOM 4747 C CA . PRO B 1 223 ? -17.094 -19.422 28.406 1 51 223 PRO B CA 1
ATOM 4748 C C . PRO B 1 223 ? -16.125 -20.469 27.844 1 51 223 PRO B C 1
ATOM 4750 O O . PRO B 1 223 ? -16.328 -20.953 26.734 1 51 223 PRO B O 1
ATOM 4753 N N . ALA B 1 224 ? -14.805 -20.578 28.297 1 43.81 224 ALA B N 1
ATOM 4754 C CA . ALA B 1 224 ? -13.977 -21.781 28.172 1 43.81 224 ALA B CA 1
ATOM 4755 C C . ALA B 1 224 ? -14.773 -23.031 28.5 1 43.81 224 ALA B C 1
ATOM 4757 O O . ALA B 1 224 ? -14.812 -23.469 29.641 1 43.81 224 ALA B O 1
ATOM 4758 N N . GLN B 1 225 ? -15.93 -23.156 28.297 1 35.38 225 GLN B N 1
ATOM 4759 C CA . GLN B 1 225 ? -16.578 -24.375 28.781 1 35.38 225 GLN B CA 1
ATOM 4760 C C . GLN B 1 225 ? -15.797 -25.609 28.328 1 35.38 225 GLN B C 1
ATOM 4762 O O . GLN B 1 225 ? -16.141 -26.734 28.719 1 35.38 225 GLN B O 1
ATOM 4767 N N . ALA B 1 226 ? -15.078 -25.75 27.156 1 34.19 226 ALA B N 1
ATOM 4768 C CA . ALA B 1 226 ? -15 -27.188 26.906 1 34.19 226 ALA B CA 1
ATOM 4769 C C . ALA B 1 226 ? -14.18 -27.891 27.984 1 34.19 226 ALA B C 1
ATOM 4771 O O . ALA B 1 226 ? -14.5 -29.016 28.375 1 34.19 226 ALA B O 1
ATOM 4772 N N . ASP B 1 227 ? -12.867 -27.547 28.25 1 31.5 227 ASP B N 1
ATOM 4773 C CA . ASP B 1 227 ? -12.18 -28.688 28.875 1 31.5 227 ASP B CA 1
ATOM 4774 C C . ASP B 1 227 ? -12.508 -28.781 30.359 1 31.5 227 ASP B C 1
ATOM 4776 O O . ASP B 1 227 ? -11.648 -28.547 31.203 1 31.5 227 ASP B O 1
ATOM 4780 N N . VAL B 1 228 ? -13.508 -28.109 30.938 1 29.8 228 VAL B N 1
ATOM 4781 C CA . VAL B 1 228 ? -13.75 -28.562 32.312 1 29.8 228 VAL B CA 1
ATOM 4782 C C . VAL B 1 228 ? -14.133 -30.047 32.281 1 29.8 228 VAL B C 1
ATOM 4784 O O . VAL B 1 228 ? -15.18 -30.422 31.766 1 29.8 228 VAL B O 1
ATOM 4787 N N . ASP B 1 229 ? -13.234 -30.953 32.031 1 26.17 229 ASP B N 1
ATOM 4788 C CA . ASP B 1 229 ? -13.367 -32.25 32.688 1 26.17 229 ASP B CA 1
ATOM 4789 C C . ASP B 1 229 ? -14.016 -32.125 34.062 1 26.17 229 ASP B C 1
ATOM 4791 O O . ASP B 1 229 ? -13.906 -31.078 34.719 1 26.17 229 ASP B O 1
ATOM 4795 N N . GLN B 1 230 ? -14.992 -33.062 34.375 1 26.09 230 GLN B N 1
ATOM 4796 C CA . GLN B 1 230 ? -15.898 -33.469 35.469 1 26.09 230 GLN B CA 1
ATOM 4797 C C . GLN B 1 230 ? -15.188 -33.5 36.812 1 26.09 230 GLN B C 1
ATOM 4799 O O . GLN B 1 230 ? -15.68 -34.062 37.781 1 26.09 230 GLN B O 1
ATOM 4804 N N . ASN B 1 231 ? -13.867 -33.219 36.906 1 24.23 231 ASN B N 1
ATOM 4805 C CA . ASN B 1 231 ? -13.578 -33.688 38.281 1 24.23 231 ASN B CA 1
ATOM 4806 C C . ASN B 1 231 ? -14.352 -32.875 39.312 1 24.23 231 ASN B C 1
ATOM 4808 O O . ASN B 1 231 ? -14.18 -31.672 39.406 1 24.23 231 ASN B O 1
ATOM 4812 N N . SER B 1 232 ? -15.641 -33.219 39.562 1 24.52 232 SER B N 1
ATOM 4813 C CA . SER B 1 232 ? -16.625 -32.75 40.531 1 24.52 232 SER B CA 1
ATOM 4814 C C . SER B 1 232 ? -15.977 -32.5 41.906 1 24.52 232 SER B C 1
ATOM 4816 O O . SER B 1 232 ? -16.672 -32.312 42.906 1 24.52 232 SER B O 1
ATOM 4818 N N . GLU B 1 233 ? -14.641 -32.219 42.031 1 20.11 233 GLU B N 1
ATOM 4819 C CA . GLU B 1 233 ? -14.469 -32.312 43.469 1 20.11 233 GLU B CA 1
ATOM 4820 C C . GLU B 1 233 ? -15.344 -31.297 44.188 1 20.11 233 GLU B C 1
ATOM 4822 O O . GLU B 1 233 ? -15.656 -30.234 43.656 1 20.11 233 GLU B O 1
ATOM 4827 N N . ASP B 1 234 ? -16.047 -31.688 45.219 1 22.31 234 ASP B N 1
ATOM 4828 C CA . ASP B 1 234 ? -17.016 -31.234 46.219 1 22.31 234 ASP B CA 1
ATOM 4829 C C . ASP B 1 234 ? -16.516 -29.984 46.938 1 22.31 234 ASP B C 1
ATOM 4831 O O . ASP B 1 234 ? -17.203 -29.453 47.812 1 22.31 234 ASP B O 1
ATOM 4835 N N . PRO B 1 235 ? -15.672 -29.078 46.344 1 19.39 235 PRO B N 1
ATOM 4836 C CA . PRO B 1 235 ? -15.109 -28.438 47.531 1 19.39 235 PRO B CA 1
ATOM 4837 C C . PRO B 1 235 ? -16.156 -27.719 48.344 1 19.39 235 PRO B C 1
ATOM 4839 O O . PRO B 1 235 ? -17.203 -27.312 47.812 1 19.39 235 PRO B O 1
ATOM 4842 N N . GLU B 1 236 ? -15.992 -27.641 49.656 1 19.02 236 GLU B N 1
AT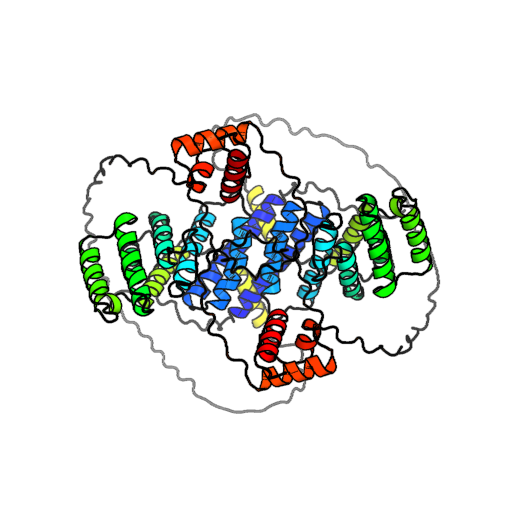OM 4843 C CA . GLU B 1 236 ? -16.703 -27.375 50.906 1 19.02 236 GLU B CA 1
ATOM 4844 C C . GLU B 1 236 ? -16.984 -25.875 51.062 1 19.02 236 GLU B C 1
ATOM 4846 O O . GLU B 1 236 ? -18.031 -25.5 51.594 1 19.02 236 GLU B O 1
ATOM 4851 N N . PRO B 1 237 ? -16.062 -25 50.531 1 19.09 237 PRO B N 1
ATOM 4852 C CA . PRO B 1 237 ? -15.711 -24.062 51.594 1 19.09 237 PRO B CA 1
ATOM 4853 C C . PRO B 1 237 ? -16.859 -23.125 51.969 1 19.09 237 PRO B C 1
ATOM 4855 O O . PRO B 1 237 ? -17.828 -22.984 51.219 1 19.09 237 PRO B O 1
ATOM 4858 N N . ASP B 1 238 ? -16.484 -22.109 52.844 1 17.73 238 ASP B N 1
ATOM 4859 C CA . ASP B 1 238 ? -16.875 -21.391 54.062 1 17.73 238 ASP B CA 1
ATOM 4860 C C . ASP B 1 238 ? -17.797 -20.219 53.719 1 17.73 238 ASP B C 1
ATOM 4862 O O . ASP B 1 238 ? -17.875 -19.781 52.594 1 17.73 238 ASP B O 1
ATOM 4866 N N . SER B 1 239 ? -17.766 -19.359 54.688 1 16.83 239 SER B N 1
ATOM 4867 C CA . SER B 1 239 ? -18.766 -18.672 55.531 1 16.83 239 SER B CA 1
ATOM 4868 C C . SER B 1 239 ? -19.234 -17.391 54.875 1 16.83 239 SER B C 1
ATOM 4870 O O . SER B 1 239 ? -20.438 -17.203 54.656 1 16.83 239 SER B O 1
ATOM 4872 N N . PRO B 1 240 ? -18.719 -16.281 55.281 1 17.36 240 PRO B N 1
ATOM 4873 C CA . PRO B 1 240 ? -19.594 -15.43 56.094 1 17.36 240 PRO B CA 1
ATOM 4874 C C . PRO B 1 240 ? -20.188 -14.273 55.312 1 17.36 240 PRO B C 1
ATOM 4876 O O . PRO B 1 240 ? -21.375 -13.977 55.438 1 17.36 240 PRO B O 1
ATOM 4879 N N . VAL B 1 241 ? -19.234 -13.477 54.562 1 16.84 241 VAL B N 1
ATOM 4880 C CA . VAL B 1 241 ? -19.203 -12.125 55.125 1 16.84 241 VAL B CA 1
ATOM 4881 C C . VAL B 1 241 ? -20.375 -11.312 54.594 1 16.84 241 VAL B C 1
ATOM 4883 O O . VAL B 1 241 ? -20.953 -11.648 53.562 1 16.84 241 VAL B O 1
ATOM 4886 N N . LYS B 1 242 ? -20.359 -9.883 54.875 1 17.11 242 LYS B N 1
ATOM 4887 C CA . LYS B 1 242 ? -21.109 -8.836 55.531 1 17.11 242 LYS B CA 1
ATOM 4888 C C . LYS B 1 242 ? -21.766 -7.887 54.531 1 17.11 242 LYS B C 1
ATOM 4890 O O . LYS B 1 242 ? -22.406 -6.91 54.938 1 17.11 242 LYS B O 1
ATOM 4895 N N . PRO B 1 243 ? -22.109 -8.328 53.375 1 18.95 243 PRO B N 1
ATOM 4896 C CA . PRO B 1 243 ? -22.141 -7.129 52.531 1 18.95 243 PRO B CA 1
ATOM 4897 C C . PRO B 1 243 ? -23.188 -6.121 53 1 18.95 243 PRO B C 1
ATOM 4899 O O . PRO B 1 243 ? -24.344 -6.484 53.219 1 18.95 243 PRO B O 1
ATOM 4902 N N . GLU B 1 244 ? -22.734 -5.09 53.656 1 17.31 244 GLU B N 1
ATOM 4903 C CA . GLU B 1 244 ? -23.438 -3.979 54.281 1 17.31 244 GLU B CA 1
ATOM 4904 C C . GLU B 1 244 ? -24.297 -3.217 53.281 1 17.31 244 GLU B C 1
ATOM 4906 O O . GLU B 1 244 ? -23.984 -3.195 52.094 1 17.31 244 GLU B O 1
ATOM 4911 N N . THR B 1 245 ? -25.438 -2.82 53.75 1 17.17 245 THR B N 1
ATOM 4912 C CA . THR B 1 245 ? -26.766 -2.404 53.344 1 17.17 245 THR B CA 1
ATOM 4913 C C . THR B 1 245 ? -26.75 -0.989 52.75 1 17.17 245 THR B C 1
ATOM 4915 O O . THR B 1 245 ? -27.672 -0.571 52.062 1 17.17 245 THR B O 1
ATOM 4918 N N . ASN B 1 246 ? -25.578 -0.214 52.906 1 16.8 246 ASN B N 1
ATOM 4919 C CA . ASN B 1 246 ? -26.031 1.115 53.312 1 16.8 246 ASN B CA 1
ATOM 4920 C C . ASN B 1 246 ? -26.703 1.852 52.156 1 16.8 246 ASN B C 1
ATOM 4922 O O . ASN B 1 246 ? -26.219 1.833 51.031 1 16.8 246 ASN B O 1
ATOM 4926 N N . VAL B 1 247 ? -28 2.117 52.281 1 18.34 247 VAL B N 1
ATOM 4927 C CA . VAL B 1 247 ? -29.156 2.625 51.562 1 18.34 247 VAL B CA 1
ATOM 4928 C C . VAL B 1 247 ? -28.953 4.098 51.219 1 18.34 247 VAL B C 1
ATOM 4930 O O . VAL B 1 247 ? -29.234 4.977 52.031 1 18.34 247 VAL B O 1
ATOM 4933 N N . VAL B 1 248 ? -27.75 4.469 50.688 1 18.09 248 VAL B N 1
ATOM 4934 C CA . VAL B 1 248 ? -27.562 5.914 50.719 1 18.09 248 VAL B CA 1
ATOM 4935 C C . VAL B 1 248 ? -28.594 6.578 49.812 1 18.09 248 VAL B C 1
ATOM 4937 O O . VAL B 1 248 ? -28.625 6.34 48.594 1 18.09 248 VAL B O 1
ATOM 4940 N N . SER B 1 249 ? -29.844 6.727 50.219 1 18.03 249 SER B N 1
ATOM 4941 C CA . SER B 1 249 ? -30.969 7.277 49.469 1 18.03 249 SER B CA 1
ATOM 4942 C C . SER B 1 249 ? -30.734 8.742 49.125 1 18.03 249 SER B C 1
ATOM 4944 O O . SER B 1 249 ? -31.172 9.633 49.844 1 18.03 249 SER B O 1
ATOM 4946 N N . SER B 1 250 ? -29.594 9.133 48.625 1 17.05 250 SER B N 1
ATOM 4947 C CA . SER B 1 250 ? -29.391 10.578 48.594 1 17.05 250 SER B CA 1
ATOM 4948 C C . SER B 1 250 ? -30.422 11.266 47.688 1 17.05 250 SER B C 1
ATOM 4950 O O . SER B 1 250 ? -30.516 10.969 46.5 1 17.05 250 SER B O 1
ATOM 4952 N N . GLU B 1 251 ? -31.531 11.812 48.219 1 18.06 251 GLU B N 1
ATOM 4953 C CA . GLU B 1 251 ? -32.75 12.461 47.75 1 18.06 251 GLU B CA 1
ATOM 4954 C C . GLU B 1 251 ? -32.438 13.766 47.031 1 18.06 251 GLU B C 1
ATOM 4956 O O . GLU B 1 251 ? -33.281 14.336 46.344 1 18.06 251 GLU B O 1
ATOM 4961 N N . LEU B 1 252 ? -31.172 14.297 47.031 1 16.5 252 LEU B N 1
ATOM 4962 C CA . LEU B 1 252 ? -31.234 15.75 47.125 1 16.5 252 LEU B CA 1
ATOM 4963 C C . LEU B 1 252 ? -31.922 16.344 45.906 1 16.5 252 LEU B C 1
ATOM 4965 O O . LEU B 1 252 ? -31.812 15.805 44.812 1 16.5 252 LEU B O 1
ATOM 4969 N N . ASN B 1 253 ? -32.812 17.391 46.094 1 17.75 253 ASN B N 1
ATOM 4970 C CA . ASN B 1 253 ? -33.938 18.234 45.688 1 17.75 253 ASN B CA 1
ATOM 4971 C C . ASN B 1 253 ? -33.5 19.281 44.656 1 17.75 253 ASN B C 1
ATOM 4973 O O . ASN B 1 253 ? -34.281 20.156 44.281 1 17.75 253 ASN B O 1
ATOM 4977 N N . LEU B 1 254 ? -32.219 19.297 44.219 1 17.16 254 LEU B N 1
ATOM 4978 C CA . LEU B 1 254 ? -31.844 20.688 43.938 1 17.16 254 LEU B CA 1
ATOM 4979 C C . LEU B 1 254 ? -32.719 21.25 42.812 1 17.16 254 LEU B C 1
ATOM 4981 O O . LEU B 1 254 ? -33.156 20.516 41.938 1 17.16 254 LEU B O 1
ATOM 4985 N N . ARG B 1 255 ? -32.938 22.656 42.844 1 18.64 255 ARG B N 1
ATOM 4986 C CA . ARG B 1 255 ? -33.781 23.781 42.5 1 18.64 255 ARG B CA 1
ATOM 4987 C C . ARG B 1 255 ? -33.719 24.109 41.031 1 18.64 255 ARG B C 1
ATOM 4989 O O . ARG B 1 255 ? -32.688 23.875 40.375 1 18.64 255 ARG B O 1
ATOM 4996 N N . PRO B 1 256 ? -34.812 24.609 40.469 1 20.36 256 PRO B N 1
ATOM 4997 C CA . PRO B 1 256 ? -35.375 24.812 39.125 1 20.36 256 PRO B CA 1
ATOM 4998 C C . PRO B 1 256 ? -34.781 26.016 38.406 1 20.36 256 PRO B C 1
ATOM 5000 O O . PRO B 1 256 ? -35.219 26.375 37.312 1 20.36 256 PRO B O 1
ATOM 5003 N N . LYS B 1 257 ? -33.438 26.219 38.25 1 18.42 257 LYS B N 1
ATOM 5004 C CA . LYS B 1 257 ? -33.031 27.578 37.875 1 18.42 257 LYS B CA 1
ATOM 5005 C C . LYS B 1 257 ? -33.656 27.969 36.531 1 18.42 257 LYS B C 1
ATOM 5007 O O . LYS B 1 257 ? -33.656 27.188 35.594 1 18.42 257 LYS B O 1
ATOM 5012 N N . LYS B 1 258 ? -34.406 29.031 36.469 1 19.52 258 LYS B N 1
ATOM 5013 C CA . LYS B 1 258 ? -35.312 29.703 35.531 1 19.52 258 LYS B CA 1
ATOM 5014 C C . LYS B 1 258 ? -34.531 30.359 34.406 1 19.52 258 LYS B C 1
ATOM 5016 O O . LYS B 1 258 ? -35.156 30.922 33.469 1 19.52 258 LYS B O 1
ATOM 5021 N N . LYS B 1 259 ? -33.25 30.141 34.188 1 18.88 259 LYS B N 1
ATOM 5022 C CA . LYS B 1 259 ? -32.656 31.328 33.594 1 18.88 259 LYS B CA 1
ATOM 5023 C C . LYS B 1 259 ? -33.344 31.688 32.281 1 18.88 259 LYS B C 1
ATOM 5025 O O . LYS B 1 259 ? -33.75 30.812 31.516 1 18.88 259 LYS B O 1
ATOM 5030 N N . LEU B 1 260 ? -33.75 32.938 32.094 1 19.05 260 LEU B N 1
ATOM 5031 C CA . LEU B 1 260 ? -34.469 33.906 31.266 1 19.05 260 LEU B CA 1
ATOM 5032 C C . LEU B 1 260 ? -33.75 34.094 29.922 1 19.05 260 LEU B C 1
ATOM 5034 O O . LEU B 1 260 ? -32.594 34.469 29.875 1 19.05 260 LEU B O 1
ATOM 5038 N N . PHE B 1 261 ? -33.969 33.281 28.922 1 19.8 261 PHE B N 1
ATOM 5039 C CA . PHE B 1 261 ? -33.375 33.219 27.594 1 19.8 261 PHE B CA 1
ATOM 5040 C C . PHE B 1 261 ? -33.75 34.438 26.766 1 19.8 261 PHE B C 1
ATOM 5042 O O . PHE B 1 261 ? -34.875 34.594 26.344 1 19.8 261 PHE B O 1
ATOM 5049 N N . SER B 1 262 ? -33.219 35.594 27.188 1 19.12 262 SER B N 1
ATOM 5050 C CA . SER B 1 262 ? -33.625 36.75 26.391 1 19.12 262 SER B CA 1
ATOM 5051 C C . SER B 1 262 ? -33.25 36.562 24.922 1 19.12 262 SER B C 1
ATOM 5053 O O . SER B 1 262 ? -32.219 36 24.609 1 19.12 262 SER B O 1
ATOM 5055 N N . THR B 1 263 ? -34.188 36.844 23.953 1 19.61 263 THR B N 1
ATOM 5056 C CA . THR B 1 263 ? -34.5 36.594 22.547 1 19.61 263 THR B CA 1
ATOM 5057 C C . THR B 1 263 ? -33.688 37.531 21.656 1 19.61 263 THR B C 1
ATOM 5059 O O . THR B 1 263 ? -33.875 37.562 20.438 1 19.61 263 THR B O 1
ATOM 5062 N N . LYS B 1 264 ? -32.656 38.312 22.047 1 20.5 264 LYS B N 1
ATOM 5063 C CA . LYS B 1 264 ? -32.5 39.469 21.141 1 20.5 264 LYS B CA 1
ATOM 5064 C C . LYS B 1 264 ? -32.188 38.969 19.719 1 20.5 264 LYS B C 1
ATOM 5066 O O . LYS B 1 264 ? -31.453 38 19.547 1 20.5 264 LYS B O 1
ATOM 5071 N N . THR B 1 265 ? -32.906 39.5 18.734 1 21.12 265 THR B N 1
ATOM 5072 C CA . THR B 1 265 ? -33.156 39.344 17.312 1 21.12 265 THR B CA 1
ATOM 5073 C C . THR B 1 265 ? -31.953 39.719 16.484 1 21.12 265 THR B C 1
ATOM 5075 O O . THR B 1 265 ? -32 39.719 15.25 1 21.12 265 THR B O 1
ATOM 5078 N N . VAL B 1 266 ? -30.688 39.469 16.875 1 21.33 266 VAL B N 1
ATOM 5079 C CA . VAL B 1 266 ? -29.688 40.25 16.141 1 21.33 266 VAL B CA 1
ATOM 5080 C C . VAL B 1 266 ? -29.781 39.906 14.648 1 21.33 266 VAL B C 1
ATOM 5082 O O . VAL B 1 266 ? -29.969 38.75 14.273 1 21.33 266 VAL B O 1
ATOM 5085 N N . HIS B 1 267 ? -30.047 40.938 13.773 1 22.41 267 HIS B N 1
ATOM 5086 C CA . HIS B 1 267 ? -30.266 41.125 12.352 1 22.41 267 HIS B CA 1
ATOM 5087 C C . HIS B 1 267 ? -29.109 40.562 11.523 1 22.41 267 HIS B C 1
ATOM 5089 O O . HIS B 1 267 ? -27.969 40.531 11.992 1 22.41 267 HIS B O 1
ATOM 5095 N N . PRO B 1 268 ? -29.422 39.844 10.375 1 24.36 268 PRO B N 1
ATOM 5096 C CA . PRO B 1 268 ? -28.625 39.031 9.469 1 24.36 268 PRO B CA 1
ATOM 5097 C C . PRO B 1 268 ? -27.625 39.844 8.664 1 24.36 268 PRO B C 1
ATOM 5099 O O . PRO B 1 268 ? -28 40.75 7.914 1 24.36 268 PRO B O 1
ATOM 5102 N N . TRP B 1 269 ? -26.531 40.438 9.203 1 23.23 269 TRP B N 1
ATOM 5103 C CA . TRP B 1 269 ? -25.625 41.25 8.422 1 23.23 269 TRP B CA 1
ATOM 5104 C C . TRP B 1 269 ? -25.219 40.531 7.137 1 23.23 269 TRP B C 1
ATOM 5106 O O . TRP B 1 269 ? -24.922 39.344 7.148 1 23.23 269 TRP B O 1
ATOM 5116 N N . LYS B 1 270 ? -25.625 41.125 5.984 1 22.64 270 LYS B N 1
ATOM 5117 C CA . LYS B 1 270 ? -25.438 40.812 4.574 1 22.64 270 LYS B CA 1
ATOM 5118 C C . LYS B 1 270 ? -23.969 40.875 4.184 1 22.64 270 LYS B C 1
ATOM 5120 O O . LYS B 1 270 ? -23.359 41.938 4.211 1 22.64 270 LYS B O 1
ATOM 5125 N N . PRO B 1 271 ? -23.125 40.031 4.598 1 26.39 271 PRO B N 1
ATOM 5126 C CA . PRO B 1 271 ? -21.719 40.25 4.258 1 26.39 271 PRO B CA 1
ATOM 5127 C C . PRO B 1 271 ? -21.5 40.5 2.764 1 26.39 271 PRO B C 1
ATOM 5129 O O . PRO B 1 271 ? -22.203 39.906 1.938 1 26.39 271 PRO B O 1
ATOM 5132 N N . GLU B 1 272 ? -21.188 41.688 2.371 1 24.27 272 GLU B N 1
ATOM 5133 C CA . GLU B 1 272 ? -20.812 42.25 1.072 1 24.27 272 GLU B CA 1
ATOM 5134 C C . GLU B 1 272 ? -19.859 41.312 0.337 1 24.27 272 GLU B C 1
ATOM 5136 O O . GLU B 1 272 ? -19.109 40.562 0.966 1 24.27 272 GLU B O 1
ATOM 5141 N N . SER B 1 273 ? -20.031 41.219 -1.022 1 25.5 273 SER B N 1
ATOM 5142 C CA . SER B 1 273 ? -19.594 40.406 -2.145 1 25.5 273 SER B CA 1
ATOM 5143 C C . SER B 1 273 ? -18.078 40.469 -2.334 1 25.5 273 SER B C 1
ATOM 5145 O O . SER B 1 273 ? -17.594 41.281 -3.127 1 25.5 273 SER B O 1
ATOM 5147 N N . THR B 1 274 ? -17.25 40.562 -1.332 1 24.97 274 THR B N 1
ATOM 5148 C CA . THR B 1 274 ? -15.875 40.844 -1.704 1 24.97 274 THR B CA 1
ATOM 5149 C C . THR B 1 274 ? -15.43 39.938 -2.854 1 24.97 274 THR B C 1
ATOM 5151 O O . THR B 1 274 ? -15.828 38.781 -2.93 1 24.97 274 THR B O 1
ATOM 5154 N N . LYS B 1 275 ? -14.977 40.531 -3.986 1 25.94 275 LYS B N 1
ATOM 5155 C CA . LYS B 1 275 ? -14.391 40.062 -5.238 1 25.94 275 LYS B CA 1
ATOM 5156 C C . LYS B 1 275 ? -13.359 38.969 -4.98 1 25.94 275 LYS B C 1
ATOM 5158 O O . LYS B 1 275 ? -12.398 39.188 -4.25 1 25.94 275 LYS B O 1
ATOM 5163 N N . LYS B 1 276 ? -13.82 37.781 -4.977 1 27.33 276 LYS B N 1
ATOM 5164 C CA . LYS B 1 276 ? -12.9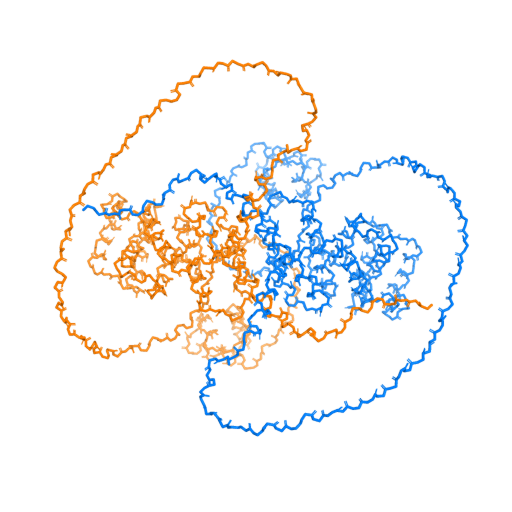84 36.594 -4.801 1 27.33 276 LYS B CA 1
ATOM 5165 C C . LYS B 1 276 ? -11.828 36.562 -5.797 1 27.33 276 LYS B C 1
ATOM 5167 O O . LYS B 1 276 ? -12.039 36.719 -7 1 27.33 276 LYS B O 1
ATOM 5172 N N . LEU B 1 277 ? -10.758 37.281 -5.5 1 27.7 277 LEU B N 1
ATOM 5173 C CA . LEU B 1 277 ? -9.578 37.125 -6.344 1 27.7 277 LEU B CA 1
ATOM 5174 C C . LEU B 1 277 ? -9.523 35.688 -6.914 1 27.7 277 LEU B C 1
ATOM 5176 O O . LEU B 1 277 ? -9.836 34.719 -6.215 1 27.7 277 LEU B O 1
ATOM 5180 N N . PRO B 1 278 ? -9.727 35.625 -8.219 1 27.73 278 PRO B N 1
ATOM 5181 C CA . PRO B 1 278 ? -9.711 34.344 -8.922 1 27.73 278 PRO B CA 1
ATOM 5182 C C . PRO B 1 278 ? -8.625 33.406 -8.406 1 27.73 278 PRO B C 1
ATOM 5184 O O . PRO B 1 278 ? -7.469 33.812 -8.273 1 27.73 278 PRO B O 1
ATOM 5187 N N . CYS B 1 279 ? -8.906 32.75 -7.387 1 26.8 279 CYS B N 1
ATOM 5188 C CA . CYS B 1 279 ? -7.98 31.734 -6.914 1 26.8 279 CYS B CA 1
ATOM 5189 C C . CYS B 1 279 ? -7.43 30.906 -8.078 1 26.8 279 CYS B C 1
ATOM 5191 O O . CYS B 1 279 ? -8.188 30.344 -8.859 1 26.8 279 CYS B O 1
ATOM 5193 N N . LEU B 1 280 ? -6.418 31.422 -8.828 1 27.91 280 LEU B N 1
ATOM 5194 C CA . LEU B 1 280 ? -5.695 30.641 -9.82 1 27.91 280 LEU B CA 1
ATOM 5195 C C . LEU B 1 280 ? -5.797 29.141 -9.5 1 27.91 280 LEU B C 1
ATOM 5197 O O . LEU B 1 280 ? -5.645 28.734 -8.344 1 27.91 280 LEU B O 1
ATOM 5201 N N . PRO B 1 281 ? -6.594 28.5 -10.242 1 31.36 281 PRO B N 1
ATOM 5202 C CA . PRO B 1 281 ? -6.699 27.047 -10.055 1 31.36 281 PRO B CA 1
ATOM 5203 C C . PRO B 1 281 ? -5.348 26.391 -9.812 1 31.36 281 PRO B C 1
ATOM 5205 O O . PRO B 1 281 ? -4.469 26.438 -10.672 1 31.36 281 PRO B O 1
ATOM 5208 N N . HIS B 1 282 ? -4.562 26.75 -8.93 1 29.78 282 HIS B N 1
ATOM 5209 C CA . HIS B 1 282 ? -3.391 25.922 -8.648 1 29.78 282 HIS B CA 1
ATOM 5210 C C . HIS B 1 282 ? -3.703 24.438 -8.828 1 29.78 282 HIS B C 1
ATOM 5212 O O . HIS B 1 282 ? -4.66 23.922 -8.25 1 29.78 282 HIS B O 1
ATOM 5218 N N . ARG B 1 283 ? -3.723 24.016 -10.008 1 31.28 283 ARG B N 1
ATOM 5219 C CA . ARG B 1 283 ? -3.697 22.562 -10.148 1 31.28 283 ARG B CA 1
ATOM 5220 C C . ARG B 1 283 ? -3.123 21.891 -8.898 1 31.28 283 ARG B C 1
ATOM 5222 O O . ARG B 1 283 ? -1.944 22.062 -8.586 1 31.28 283 ARG B O 1
ATOM 5229 N N . THR B 1 284 ? -3.684 21.844 -7.895 1 37.19 284 THR B N 1
ATOM 5230 C CA . THR B 1 284 ? -3.348 21.219 -6.617 1 37.19 284 THR B CA 1
ATOM 5231 C C . THR B 1 284 ? -2.707 19.844 -6.836 1 37.19 284 THR B C 1
ATOM 5233 O O . THR B 1 284 ? -3.367 18.922 -7.293 1 37.19 284 THR B O 1
ATOM 5236 N N . ALA B 1 285 ? -1.59 19.719 -7.562 1 45.81 285 ALA B N 1
ATOM 5237 C CA . ALA B 1 285 ? -0.829 18.484 -7.574 1 45.81 285 ALA B CA 1
ATOM 5238 C C . ALA B 1 285 ? -1.158 17.625 -6.355 1 45.81 285 ALA B C 1
ATOM 5240 O O . ALA B 1 285 ? -1.253 18.125 -5.238 1 45.81 285 ALA B O 1
ATOM 5241 N N . LYS B 1 286 ? -1.871 16.609 -6.598 1 62.22 286 LYS B N 1
ATOM 5242 C CA . LYS B 1 286 ? -2.275 15.68 -5.547 1 62.22 286 LYS B CA 1
ATOM 5243 C C . LYS B 1 286 ? -1.171 15.508 -4.508 1 62.22 286 LYS B C 1
ATOM 5245 O O . LYS B 1 286 ? -0.037 15.164 -4.852 1 62.22 286 LYS B O 1
ATOM 5250 N N . LEU B 1 287 ? -1.28 16.234 -3.443 1 74.81 287 LEU B N 1
ATOM 5251 C CA . LEU B 1 287 ? -0.378 16.109 -2.305 1 74.81 287 LEU B CA 1
ATOM 5252 C C . LEU B 1 287 ? -0.11 14.641 -1.984 1 74.81 287 LEU B C 1
ATOM 5254 O O . LEU B 1 287 ? -1.037 13.828 -1.95 1 74.81 287 LEU B O 1
ATOM 5258 N N . LYS B 1 288 ? 1.131 14.367 -2.096 1 77.31 288 LYS B N 1
ATOM 5259 C CA . LYS B 1 288 ? 1.49 13.016 -1.689 1 77.31 288 LYS B CA 1
ATOM 5260 C C . LYS B 1 288 ? 1.192 12.789 -0.21 1 77.31 288 LYS B C 1
ATOM 5262 O O . LYS B 1 288 ? 1.508 13.633 0.629 1 77.31 288 LYS B O 1
ATOM 5267 N N . VAL B 1 289 ? 0.556 11.695 0.018 1 82.69 289 VAL B N 1
ATOM 5268 C CA . VAL B 1 289 ? 0.176 11.406 1.396 1 82.69 289 VAL B CA 1
ATOM 5269 C C . VAL B 1 289 ? 1.405 10.969 2.189 1 82.69 289 VAL B C 1
ATOM 5271 O O . VAL B 1 289 ? 1.629 11.438 3.307 1 82.69 289 VAL B O 1
ATOM 5274 N N . SER B 1 290 ? 2.168 10.078 1.491 1 80.75 290 SER B N 1
ATOM 5275 C CA . SER B 1 290 ? 3.354 9.562 2.17 1 80.75 290 SER B CA 1
ATOM 5276 C C . SER B 1 290 ? 4.613 10.273 1.693 1 80.75 290 SER B C 1
ATOM 5278 O O . SER B 1 290 ? 4.562 11.094 0.776 1 80.75 290 SER B O 1
ATOM 5280 N N . ARG B 1 291 ? 5.629 10.016 2.447 1 78.81 291 ARG B N 1
ATOM 5281 C CA . ARG B 1 291 ? 6.93 10.617 2.156 1 78.81 291 ARG B CA 1
ATOM 5282 C C . ARG B 1 291 ? 7.332 10.375 0.707 1 78.81 291 ARG B C 1
ATOM 5284 O O . ARG B 1 291 ? 6.965 9.352 0.117 1 78.81 291 ARG B O 1
ATOM 5291 N N . ARG B 1 292 ? 7.75 11.367 0.114 1 65.19 292 ARG B N 1
ATOM 5292 C CA . ARG B 1 292 ? 8.367 11.164 -1.191 1 65.19 292 ARG B CA 1
ATOM 5293 C C . ARG B 1 292 ? 9.703 10.438 -1.058 1 65.19 292 ARG B C 1
ATOM 5295 O O . ARG B 1 292 ? 10.453 10.68 -0.105 1 65.19 292 ARG B O 1
ATOM 5302 N N . SER B 1 293 ? 9.672 9.078 -1.521 1 50.81 293 SER B N 1
ATOM 5303 C CA . SER B 1 293 ? 10.938 8.344 -1.433 1 50.81 293 SER B CA 1
ATOM 5304 C C . SER B 1 293 ? 12.109 9.203 -1.896 1 50.81 293 SER B C 1
ATOM 5306 O O . SER B 1 293 ? 12.07 9.773 -2.986 1 50.81 293 SER B O 1
ATOM 5308 N N . CYS B 1 294 ? 12.523 9.891 -1.191 1 38.72 294 CYS B N 1
ATOM 5309 C CA . CYS B 1 294 ? 13.789 10.445 -1.654 1 38.72 294 CYS B CA 1
ATOM 5310 C C . CYS B 1 294 ? 14.695 9.344 -2.207 1 38.72 294 CYS B C 1
ATOM 5312 O O . CYS B 1 294 ? 14.938 8.344 -1.537 1 38.72 294 CYS B O 1
ATOM 5314 N N . LYS B 1 295 ? 14.539 8.984 -3.475 1 32.97 295 LYS B N 1
ATOM 5315 C CA . LYS B 1 295 ? 15.602 8.164 -4.043 1 32.97 295 LYS B CA 1
ATOM 5316 C C . LYS B 1 295 ? 16.938 8.422 -3.334 1 32.97 295 LYS B C 1
ATOM 5318 O O . LYS B 1 295 ? 17.578 9.445 -3.562 1 32.97 295 LYS B O 1
ATOM 5323 N N . VAL B 1 296 ? 17.109 8.203 -2.174 1 28.66 296 VAL B N 1
ATOM 5324 C CA . VAL B 1 296 ? 18.547 8.141 -1.998 1 28.66 296 VAL B CA 1
ATOM 5325 C C . VAL B 1 296 ? 19.172 7.309 -3.117 1 28.66 296 VAL B C 1
ATOM 5327 O O . VAL B 1 296 ? 18.672 6.223 -3.436 1 28.66 296 VAL B O 1
ATOM 5330 N N . PRO B 1 297 ? 19.844 7.887 -4.059 1 27.95 297 PRO B N 1
ATOM 5331 C CA . PRO B 1 297 ? 20.531 7.121 -5.098 1 27.95 297 PRO B CA 1
ATOM 5332 C C . PRO B 1 297 ? 21.062 5.777 -4.594 1 27.95 297 PRO B C 1
ATOM 5334 O O . PRO B 1 297 ? 21.75 5.727 -3.576 1 27.95 297 PRO B O 1
ATOM 5337 N N . SER B 1 298 ? 20.406 4.82 -4.453 1 26.92 298 SER B N 1
ATOM 5338 C CA . SER B 1 298 ? 21.266 3.656 -4.348 1 26.92 298 SER B CA 1
ATOM 5339 C C . SER B 1 298 ? 22.5 3.803 -5.238 1 26.92 298 SER B C 1
ATOM 5341 O O . SER B 1 298 ? 22.453 4.484 -6.262 1 26.92 298 SER B O 1
ATOM 5343 N N . PRO B 1 299 ? 23.719 3.617 -4.699 1 25.53 299 PRO B N 1
ATOM 5344 C CA . PRO B 1 299 ? 24.781 3.738 -5.695 1 25.53 299 PRO B CA 1
ATOM 5345 C C . PRO B 1 299 ? 24.391 3.186 -7.062 1 25.53 299 PRO B C 1
ATOM 5347 O O . PRO B 1 299 ? 23.516 2.316 -7.148 1 25.53 299 PRO B O 1
ATOM 5350 N N . PRO B 1 300 ? 24.672 3.889 -8.008 1 25.44 300 PRO B N 1
ATOM 5351 C CA . PRO B 1 300 ? 24.5 3.467 -9.406 1 25.44 300 PRO B CA 1
ATOM 5352 C C . PRO B 1 300 ? 24.906 2.01 -9.633 1 25.44 300 PRO B C 1
ATOM 5354 O O . PRO B 1 300 ? 26.047 1.629 -9.367 1 25.44 300 PRO B O 1
ATOM 5357 N N . GLN B 1 301 ? 24.406 1.091 -9.039 1 23.27 301 GLN B N 1
ATOM 5358 C CA . GLN B 1 301 ? 24.891 -0.15 -9.633 1 23.27 301 GLN B CA 1
ATOM 5359 C C . GLN B 1 301 ? 24.906 -0.056 -11.156 1 23.27 301 GLN B C 1
ATOM 5361 O O . GLN B 1 301 ? 23.938 0.392 -11.773 1 23.27 301 GLN B O 1
ATOM 5366 N N . GLN B 1 302 ? 26.156 0.065 -11.672 1 23.84 302 GLN B N 1
ATOM 5367 C CA . GLN B 1 302 ? 26.688 0.17 -13.023 1 23.84 302 GLN B CA 1
ATOM 5368 C C . GLN B 1 302 ? 26.031 -0.845 -13.953 1 23.84 302 GLN B C 1
ATOM 5370 O O . GLN B 1 302 ? 26.516 -1.087 -15.062 1 23.84 302 GLN B O 1
ATOM 5375 N N . ASN B 1 303 ? 25.266 -1.811 -13.531 1 23.12 303 ASN B N 1
ATOM 5376 C CA . ASN B 1 303 ? 25.031 -2.59 -14.742 1 23.12 303 ASN B CA 1
ATOM 5377 C C . ASN B 1 303 ? 24.516 -1.713 -15.883 1 23.12 303 ASN B C 1
ATOM 5379 O O . ASN B 1 303 ? 23.469 -1.072 -15.758 1 23.12 303 ASN B O 1
ATOM 5383 N N . THR B 1 304 ? 25.469 -1.219 -16.625 1 23.97 304 THR B N 1
ATOM 5384 C CA . THR B 1 304 ? 25.531 -0.533 -17.906 1 23.97 304 THR B CA 1
ATOM 5385 C C . THR B 1 304 ? 24.641 -1.221 -18.938 1 23.97 304 THR B C 1
ATOM 5387 O O . THR B 1 304 ? 24.719 -0.928 -20.141 1 23.97 304 THR B O 1
ATOM 5390 N N . ILE B 1 305 ? 23.953 -2.311 -18.609 1 24.08 305 ILE B N 1
ATOM 5391 C CA . ILE B 1 305 ? 23.453 -2.656 -19.938 1 24.08 305 ILE B CA 1
ATOM 5392 C C . ILE B 1 305 ? 22.781 -1.439 -20.562 1 24.08 305 ILE B C 1
ATOM 5394 O O . ILE B 1 305 ? 21.875 -0.846 -19.984 1 24.08 305 ILE B O 1
ATOM 5398 N N . SER B 1 306 ? 23.547 -0.809 -21.391 1 26.08 306 SER B N 1
ATOM 5399 C CA . SER B 1 306 ? 23.297 0.206 -22.406 1 26.08 306 SER B CA 1
ATOM 5400 C C . SER B 1 306 ? 21.953 -0.032 -23.094 1 26.08 306 SER B C 1
ATOM 5402 O O . SER B 1 306 ? 21.844 -0.878 -23.984 1 26.08 306 SER B O 1
ATOM 5404 N N . ARG B 1 307 ? 21.125 -0.617 -22.469 1 28.75 307 ARG B N 1
ATOM 5405 C CA . ARG B 1 307 ? 20 -0.771 -23.375 1 28.75 307 ARG B CA 1
ATOM 5406 C C . ARG B 1 307 ? 19.766 0.497 -24.188 1 28.75 307 ARG B C 1
ATOM 5408 O O . ARG B 1 307 ? 19.641 1.587 -23.625 1 28.75 307 ARG B O 1
ATOM 5415 N N . TYR B 1 308 ? 20.25 0.452 -25.312 1 24.61 308 TYR B N 1
ATOM 5416 C CA . TYR B 1 308 ? 20.078 1.449 -26.359 1 24.61 308 TYR B CA 1
ATOM 5417 C C . TYR B 1 308 ? 18.656 1.985 -26.391 1 24.61 308 TYR B C 1
ATOM 5419 O O . TYR B 1 308 ? 17.703 1.233 -26.641 1 24.61 308 TYR B O 1
ATOM 5427 N N . ARG B 1 309 ? 18.219 2.424 -25.344 1 31.09 309 ARG B N 1
ATOM 5428 C CA . ARG B 1 309 ? 17 3.197 -25.547 1 31.09 309 ARG B CA 1
ATOM 5429 C C . ARG B 1 309 ? 16.891 3.666 -27 1 31.09 309 ARG B C 1
ATOM 5431 O O . ARG B 1 309 ? 17.781 4.344 -27.516 1 31.09 309 ARG B O 1
ATOM 5438 N N . THR B 1 310 ? 16.375 2.855 -27.734 1 32.03 310 THR B N 1
ATOM 5439 C CA . THR B 1 310 ? 16.25 3.324 -29.109 1 32.03 310 THR B CA 1
ATOM 5440 C C . THR B 1 310 ? 15.977 4.824 -29.156 1 32.03 310 THR B C 1
ATOM 5442 O O . THR B 1 310 ? 15.086 5.32 -28.453 1 32.03 310 THR B O 1
ATOM 5445 N N . LYS B 1 311 ? 16.938 5.652 -29.266 1 42.09 311 LYS B N 1
ATOM 5446 C CA . LYS B 1 311 ? 16.891 7.102 -29.438 1 42.09 311 LYS B CA 1
ATOM 5447 C C . LYS B 1 311 ? 15.609 7.531 -30.141 1 42.09 311 LYS B C 1
ATOM 5449 O O . LYS B 1 311 ? 15.383 7.176 -31.297 1 42.09 311 LYS B O 1
ATOM 5454 N N . LYS B 1 312 ? 14.641 7.59 -29.344 1 47.28 312 LYS B N 1
ATOM 5455 C CA . LYS B 1 312 ? 13.539 8.219 -30.062 1 47.28 312 LYS B CA 1
ATOM 5456 C C . LYS B 1 312 ? 14.023 9.453 -30.828 1 47.28 312 LYS B C 1
ATOM 5458 O O . LYS B 1 312 ? 14.641 10.352 -30.25 1 47.28 312 LYS B O 1
ATOM 5463 N N . LYS B 1 313 ? 14.039 9.297 -31.828 1 63.38 313 LYS B N 1
ATOM 5464 C CA . LYS B 1 313 ? 14.508 10.383 -32.688 1 63.38 313 LYS B CA 1
ATOM 5465 C C . LYS B 1 313 ? 13.789 11.688 -32.375 1 63.38 313 LYS B C 1
ATOM 5467 O O . LYS B 1 313 ? 12.586 11.703 -32.125 1 63.38 313 LYS B O 1
ATOM 5472 N N . TRP B 1 314 ? 14.414 12.641 -32.062 1 74.69 314 TRP B N 1
ATOM 5473 C CA . TRP B 1 314 ? 13.828 13.969 -31.891 1 74.69 314 TRP B CA 1
ATOM 5474 C C . TRP B 1 314 ? 13.055 14.383 -33.125 1 74.69 314 TRP B C 1
ATOM 5476 O O . TRP B 1 314 ? 13.57 14.273 -34.25 1 74.69 314 TRP B O 1
ATOM 5486 N N . LEU B 1 315 ? 11.992 14.578 -32.844 1 74.19 315 LEU B N 1
ATOM 5487 C CA . LEU B 1 315 ? 11.164 15.062 -33.938 1 74.19 315 LEU B CA 1
ATOM 5488 C C . LEU B 1 315 ? 11.484 16.516 -34.281 1 74.19 315 LEU B C 1
ATOM 5490 O O . LEU B 1 315 ? 11.914 17.266 -33.406 1 74.19 315 LEU B O 1
ATOM 5494 N N . SER B 1 316 ? 11.227 16.828 -35.375 1 80.88 316 SER B N 1
ATOM 5495 C CA . SER B 1 316 ? 11.469 18.203 -35.812 1 80.88 316 SER B CA 1
ATOM 5496 C C . SER B 1 316 ? 10.672 19.203 -35 1 80.88 316 SER B C 1
ATOM 5498 O O . SER B 1 316 ? 11.18 20.281 -34.656 1 80.88 316 SER B O 1
ATOM 5500 N N . GLU B 1 317 ? 9.641 18.766 -34.5 1 81.88 317 GLU B N 1
ATOM 5501 C CA . GLU B 1 317 ? 8.766 19.625 -33.719 1 81.88 317 GLU B CA 1
ATOM 5502 C C . GLU B 1 317 ? 9.336 19.859 -32.312 1 81.88 317 GLU B C 1
ATOM 5504 O O . GLU B 1 317 ? 9.266 20.969 -31.797 1 81.88 317 GLU B O 1
ATOM 5509 N N . GLU B 1 318 ? 9.898 18.891 -31.828 1 82.19 318 GLU B N 1
ATOM 5510 C CA . GLU B 1 318 ? 10.5 18.984 -30.5 1 82.19 318 GLU B CA 1
ATOM 5511 C C . GLU B 1 318 ? 11.727 19.891 -30.5 1 82.19 318 GLU B C 1
ATOM 5513 O O . GLU B 1 318 ? 11.922 20.688 -29.594 1 82.19 318 GLU B O 1
ATOM 5518 N N . ASP B 1 319 ? 12.344 19.703 -31.516 1 84.88 319 ASP B N 1
ATOM 5519 C CA . ASP B 1 319 ? 13.508 20.562 -31.688 1 84.88 319 ASP B CA 1
ATOM 5520 C C . ASP B 1 319 ? 13.094 22.031 -31.828 1 84.88 319 ASP B C 1
ATOM 5522 O O . ASP B 1 319 ? 13.75 22.922 -31.297 1 84.88 319 ASP B O 1
ATOM 5526 N N . GLN B 1 320 ? 12.039 22.203 -32.531 1 85.62 320 GLN B N 1
ATOM 5527 C CA . GLN B 1 320 ? 11.516 23.562 -32.719 1 85.62 320 GLN B CA 1
ATOM 5528 C C . GLN B 1 320 ? 11.039 24.141 -31.391 1 85.62 320 GLN B C 1
ATOM 5530 O O . GLN B 1 320 ? 11.289 25.297 -31.094 1 85.62 320 GLN B O 1
ATOM 5535 N N . HIS B 1 321 ? 10.5 23.281 -30.625 1 86.81 321 HIS B N 1
ATOM 5536 C CA . HIS B 1 321 ? 10.047 23.703 -29.312 1 86.81 321 HIS B CA 1
ATOM 5537 C C . HIS B 1 321 ? 11.227 24.031 -28.391 1 86.81 321 HIS B C 1
ATOM 5539 O O . HIS B 1 321 ? 11.188 25 -27.641 1 86.81 321 HIS B O 1
ATOM 5545 N N . LEU B 1 322 ? 12.102 23.297 -28.516 1 88.75 322 LEU B N 1
ATOM 5546 C CA . LEU B 1 322 ? 13.312 23.453 -27.719 1 88.75 322 LEU B CA 1
ATOM 5547 C C . LEU B 1 322 ? 14.016 24.766 -28.078 1 88.75 322 LEU B C 1
ATOM 5549 O O . LEU B 1 322 ? 14.406 25.531 -27.203 1 88.75 322 LEU B O 1
ATOM 5553 N N . LYS B 1 323 ? 14.086 24.953 -29.359 1 87.81 323 LYS B N 1
ATOM 5554 C CA . LYS B 1 323 ? 14.664 26.203 -29.859 1 87.81 323 LYS B CA 1
ATOM 5555 C C . LYS B 1 323 ? 13.828 27.406 -29.422 1 87.81 323 LYS B C 1
ATOM 5557 O O . LYS B 1 323 ? 14.383 28.422 -29 1 87.81 323 LYS B O 1
ATOM 5562 N N . ALA B 1 324 ? 12.586 27.234 -29.547 1 85.94 324 ALA B N 1
ATOM 5563 C CA . ALA B 1 324 ? 11.68 28.312 -29.156 1 85.94 324 ALA B CA 1
ATOM 5564 C C . ALA B 1 324 ? 11.766 28.578 -27.656 1 85.94 324 ALA B C 1
ATOM 5566 O O . ALA B 1 324 ? 11.75 29.734 -27.219 1 85.94 324 ALA B O 1
ATOM 5567 N N . GLY B 1 325 ? 11.898 27.609 -26.922 1 83.88 325 GLY B N 1
ATOM 5568 C CA . GLY B 1 325 ? 12.016 27.719 -25.469 1 83.88 325 GLY B CA 1
ATOM 5569 C C . GLY B 1 325 ? 13.305 28.375 -25.016 1 83.88 325 GLY B C 1
ATOM 5570 O O . GLY B 1 325 ? 13.297 29.25 -24.141 1 83.88 325 GLY B O 1
ATOM 5571 N N . VAL B 1 326 ? 14.289 27.953 -25.656 1 87.56 326 VAL B N 1
ATOM 5572 C CA . VAL B 1 326 ? 15.594 28.516 -25.328 1 87.56 326 VAL B CA 1
ATOM 5573 C C . VAL B 1 326 ? 15.641 29.984 -25.766 1 87.56 326 VAL B C 1
ATOM 5575 O O . VAL B 1 326 ? 16.25 30.828 -25.078 1 87.56 326 VAL B O 1
ATOM 5578 N N . LYS B 1 327 ? 15.016 30.234 -26.859 1 88.12 327 LYS B N 1
ATOM 5579 C CA . LYS B 1 327 ? 14.914 31.609 -27.328 1 88.12 327 LYS B CA 1
ATOM 5580 C C . LYS B 1 327 ? 14.125 32.469 -26.344 1 88.12 327 LYS B C 1
ATOM 5582 O O . LYS B 1 327 ? 14.484 33.625 -26.094 1 88.12 327 LYS B O 1
ATOM 5587 N N . LYS B 1 328 ? 13.203 31.859 -25.766 1 83.88 328 LYS B N 1
ATOM 5588 C CA . LYS B 1 328 ? 12.305 32.625 -24.906 1 83.88 328 LYS B CA 1
ATOM 5589 C C . LYS B 1 328 ? 12.852 32.719 -23.484 1 83.88 328 LYS B C 1
ATOM 5591 O O . LYS B 1 328 ? 12.797 33.781 -22.859 1 83.88 328 LYS B O 1
ATOM 5596 N N . HIS B 1 329 ? 13.359 31.594 -22.922 1 82.5 329 HIS B N 1
ATOM 5597 C CA . HIS B 1 329 ? 13.68 31.531 -21.5 1 82.5 329 HIS B CA 1
ATOM 5598 C C . HIS B 1 329 ? 15.188 31.531 -21.281 1 82.5 329 HIS B C 1
ATOM 5600 O O . HIS B 1 329 ? 15.648 31.781 -20.172 1 82.5 329 HIS B O 1
ATOM 5606 N N . GLY B 1 330 ? 15.906 31.281 -22.375 1 81.94 330 GLY B N 1
ATOM 5607 C CA . GLY B 1 330 ? 17.359 31.219 -22.266 1 81.94 330 GLY B CA 1
ATOM 5608 C C . GLY B 1 330 ? 17.875 29.797 -22.094 1 81.94 330 GLY B C 1
ATOM 5609 O O . GLY B 1 330 ? 17.156 28.922 -21.641 1 81.94 330 GLY B O 1
ATOM 5610 N N . GLU B 1 331 ? 19.062 29.625 -22.531 1 84.62 331 GLU B N 1
ATOM 5611 C CA . GLU B 1 331 ? 19.75 28.344 -22.391 1 84.62 331 GLU B CA 1
ATOM 5612 C C . GLU B 1 331 ? 19.969 28 -20.922 1 84.62 331 GLU B C 1
ATOM 5614 O O . GLU B 1 331 ? 20.375 28.844 -20.125 1 84.62 331 GLU B O 1
ATOM 5619 N N . GLY B 1 332 ? 19.672 26.781 -20.5 1 81.25 332 GLY B N 1
ATOM 5620 C CA . GLY B 1 332 ? 19.922 26.344 -19.125 1 81.25 332 GLY B CA 1
ATOM 5621 C C . GLY B 1 332 ? 18.656 26.203 -18.297 1 81.25 332 GLY B C 1
ATOM 5622 O O . GLY B 1 332 ? 18.656 25.547 -17.266 1 81.25 332 GLY B O 1
ATOM 5623 N N . LYS B 1 333 ? 17.75 26.844 -18.75 1 81.81 333 LYS B N 1
ATOM 5624 C CA . LYS B 1 333 ? 16.484 26.828 -18.016 1 81.81 333 LYS B CA 1
ATOM 5625 C C . LYS B 1 333 ? 15.586 25.688 -18.5 1 81.81 333 LYS B C 1
ATOM 5627 O O . LYS B 1 333 ? 14.461 25.938 -18.953 1 81.81 333 LYS B O 1
ATOM 5632 N N . TRP B 1 334 ? 15.914 24.562 -18.422 1 84.94 334 TRP B N 1
ATOM 5633 C CA . TRP B 1 334 ? 15.344 23.391 -19.047 1 84.94 334 TRP B CA 1
ATOM 5634 C C . TRP B 1 334 ? 14.008 23.016 -18.422 1 84.94 334 TRP B C 1
ATOM 5636 O O . TRP B 1 334 ? 13.07 22.625 -19.109 1 84.94 334 TRP B O 1
ATOM 5646 N N . SER B 1 335 ? 13.977 23.156 -17.203 1 81.25 335 SER B N 1
ATOM 5647 C CA . SER B 1 335 ? 12.742 22.828 -16.5 1 81.25 335 SER B CA 1
ATOM 5648 C C . SER B 1 335 ? 11.617 23.781 -16.891 1 81.25 335 SER B C 1
ATOM 5650 O O . SER B 1 335 ? 10.469 23.359 -17.047 1 81.25 335 SER B O 1
ATOM 5652 N N . LYS B 1 336 ? 11.922 24.969 -16.984 1 80.38 336 LYS B N 1
ATOM 5653 C CA . LYS B 1 336 ? 10.961 25.969 -17.453 1 80.38 336 LYS B CA 1
ATOM 5654 C C . LYS B 1 336 ? 10.531 25.688 -18.891 1 80.38 336 LYS B C 1
ATOM 5656 O O . LYS B 1 336 ? 9.359 25.859 -19.234 1 80.38 336 LYS B O 1
ATOM 5661 N N . ILE B 1 337 ? 11.367 25.297 -19.688 1 85.94 337 ILE B N 1
ATOM 5662 C CA . ILE B 1 337 ? 11.109 24.969 -21.094 1 85.94 337 ILE B CA 1
ATOM 5663 C C . ILE B 1 337 ? 10.227 23.734 -21.188 1 85.94 337 ILE B C 1
ATOM 5665 O O . ILE B 1 337 ? 9.297 23.688 -22 1 85.94 337 ILE B O 1
ATOM 5669 N N . LEU B 1 338 ? 10.508 22.875 -20.391 1 81.69 338 LEU B N 1
ATOM 5670 C CA . LEU B 1 338 ? 9.75 21.625 -20.344 1 81.69 338 LEU B CA 1
ATOM 5671 C C . LEU B 1 338 ? 8.297 21.891 -19.953 1 81.69 338 LEU B C 1
ATOM 5673 O O . LEU B 1 338 ? 7.383 21.234 -20.453 1 81.69 338 LEU B O 1
ATOM 5677 N N . GLU B 1 339 ? 8.078 22.812 -19.125 1 79.56 339 GLU B N 1
ATOM 5678 C CA . GLU B 1 339 ? 6.758 23.188 -18.641 1 79.56 339 GLU B CA 1
ATOM 5679 C C . GLU B 1 339 ? 5.965 23.953 -19.688 1 79.56 339 GLU B C 1
ATOM 5681 O O . GLU B 1 339 ? 4.742 23.844 -19.75 1 79.56 339 GLU B O 1
ATOM 5686 N N . GLU B 1 340 ? 6.547 24.672 -20.391 1 80.44 340 GLU B N 1
ATOM 5687 C CA . GLU B 1 340 ? 5.891 25.594 -21.328 1 80.44 340 GLU B CA 1
ATOM 5688 C C . GLU B 1 340 ? 5.672 24.938 -22.688 1 80.44 340 GLU B C 1
ATOM 5690 O O . GLU B 1 340 ? 4.684 25.219 -23.375 1 80.44 340 GLU B O 1
ATOM 5695 N N . PHE B 1 341 ? 6.484 24 -23.094 1 82.81 341 PHE B N 1
ATOM 5696 C CA . PHE B 1 341 ? 6.406 23.375 -24.406 1 82.81 341 PHE B CA 1
ATOM 5697 C C . PHE B 1 341 ? 6.129 21.875 -24.281 1 82.81 341 PHE B C 1
ATOM 5699 O O . PHE B 1 341 ? 6.48 21.266 -23.266 1 82.81 341 PHE B O 1
ATOM 5706 N N . ASP B 1 342 ? 5.512 21.453 -25.219 1 80.25 342 ASP B N 1
ATOM 5707 C CA . ASP B 1 342 ? 5.121 20.047 -25.219 1 80.25 342 ASP B CA 1
ATOM 5708 C C . ASP B 1 342 ? 6.25 19.156 -25.734 1 80.25 342 ASP B C 1
ATOM 5710 O O . ASP B 1 342 ? 6.625 19.234 -26.906 1 80.25 342 ASP B O 1
ATOM 5714 N N . PHE B 1 343 ? 6.816 18.422 -24.938 1 80.81 343 PHE B N 1
ATOM 5715 C CA . PHE B 1 343 ? 7.887 17.516 -25.328 1 80.81 343 PHE B CA 1
ATOM 5716 C C . PHE B 1 343 ? 7.5 16.062 -25.016 1 80.81 343 PHE B C 1
ATOM 5718 O O . PHE B 1 343 ? 8.367 15.195 -24.906 1 80.81 343 PHE B O 1
ATOM 5725 N N . ARG B 1 344 ? 6.285 16 -24.922 1 73.06 344 ARG B N 1
ATOM 5726 C CA . ARG B 1 344 ? 5.676 14.703 -24.672 1 73.06 344 ARG B CA 1
ATOM 5727 C C . ARG B 1 344 ? 6.223 14.086 -23.391 1 73.06 344 ARG B C 1
ATOM 5729 O O . ARG B 1 344 ? 5.895 14.531 -22.281 1 73.06 344 ARG B O 1
ATOM 5736 N N . ASP B 1 345 ? 7.156 13.25 -23.641 1 68 345 ASP B N 1
ATOM 5737 C CA . ASP B 1 345 ? 7.633 12.508 -22.469 1 68 345 ASP B CA 1
ATOM 5738 C C . ASP B 1 345 ? 9.109 12.789 -22.219 1 68 345 ASP B C 1
ATOM 5740 O O . ASP B 1 345 ? 9.812 11.961 -21.625 1 68 345 ASP B O 1
ATOM 5744 N N . ARG B 1 346 ? 9.375 13.984 -22.578 1 76.5 346 ARG B N 1
ATOM 5745 C CA . ARG B 1 346 ? 10.789 14.297 -22.422 1 76.5 346 ARG B CA 1
ATOM 5746 C C . ARG B 1 346 ? 11.062 14.961 -21.078 1 76.5 346 ARG B C 1
ATOM 5748 O O . ARG B 1 346 ? 10.172 15.57 -20.484 1 76.5 346 ARG B O 1
ATOM 5755 N N . THR B 1 347 ? 12.25 14.867 -20.578 1 75.5 347 THR B N 1
ATOM 5756 C CA . THR B 1 347 ? 12.656 15.438 -19.297 1 75.5 347 THR B CA 1
ATOM 5757 C C . THR B 1 347 ? 13.594 16.625 -19.516 1 75.5 347 THR B C 1
ATOM 5759 O O . THR B 1 347 ? 14.133 16.797 -20.609 1 75.5 347 THR B O 1
ATOM 5762 N N . SER B 1 348 ? 13.844 17.328 -18.438 1 79.75 348 SER B N 1
ATOM 5763 C CA . SER B 1 348 ? 14.695 18.516 -18.516 1 79.75 348 SER B CA 1
ATOM 5764 C C . SER B 1 348 ? 16.125 18.141 -18.844 1 79.75 348 SER B C 1
ATOM 5766 O O . SER B 1 348 ? 16.812 18.844 -19.594 1 79.75 348 SER B O 1
ATOM 5768 N N . VAL B 1 349 ? 16.484 17.016 -18.453 1 78.75 349 VAL B N 1
ATOM 5769 C CA . VAL B 1 349 ? 17.844 16.547 -18.734 1 78.75 349 VAL B CA 1
ATOM 5770 C C . VAL B 1 349 ? 17.969 16.172 -20.219 1 78.75 349 VAL B C 1
ATOM 5772 O O . VAL B 1 349 ? 18.984 16.469 -20.844 1 78.75 349 VAL B O 1
ATOM 5775 N N . MET B 1 350 ? 17.016 15.625 -20.734 1 79.56 350 MET B N 1
ATOM 5776 C CA . MET B 1 350 ? 17 15.258 -22.141 1 79.56 350 MET B CA 1
ATOM 5777 C C . MET B 1 350 ? 17.031 16.5 -23.031 1 79.56 350 MET B C 1
ATOM 5779 O O . MET B 1 350 ? 17.688 16.484 -24.078 1 79.56 350 MET B O 1
ATOM 5783 N N . LEU B 1 351 ? 16.359 17.469 -22.531 1 85.44 351 LEU B N 1
ATOM 5784 C CA . LEU B 1 351 ? 16.391 18.719 -23.266 1 85.44 351 LEU B CA 1
ATOM 5785 C C . LEU B 1 351 ? 17.797 19.297 -23.297 1 85.44 351 LEU B C 1
ATOM 5787 O O . LEU B 1 351 ? 18.266 19.734 -24.359 1 85.44 351 LEU B O 1
ATOM 5791 N N . LYS B 1 352 ? 18.391 19.234 -22.188 1 80.94 352 LYS B N 1
ATOM 5792 C CA . LYS B 1 352 ? 19.766 19.719 -22.062 1 80.94 352 LYS B CA 1
ATOM 5793 C C . LYS B 1 352 ? 20.703 18.922 -22.969 1 80.94 352 LYS B C 1
ATOM 5795 O O . LYS B 1 352 ? 21.531 19.5 -23.672 1 80.94 352 LYS B O 1
ATOM 5800 N N . ASP B 1 353 ? 20.5 17.688 -23.016 1 80.88 353 ASP B N 1
ATOM 5801 C CA . ASP B 1 353 ? 21.328 16.812 -23.844 1 80.88 353 ASP B CA 1
ATOM 5802 C C . ASP B 1 353 ? 21.078 17.047 -25.328 1 80.88 353 ASP B C 1
ATOM 5804 O O . ASP B 1 353 ? 22.016 17.062 -26.125 1 80.88 353 ASP B O 1
ATOM 5808 N N . ARG B 1 354 ? 19.875 17.25 -25.609 1 85.94 354 ARG B N 1
ATOM 5809 C CA . ARG B 1 354 ? 19.516 17.48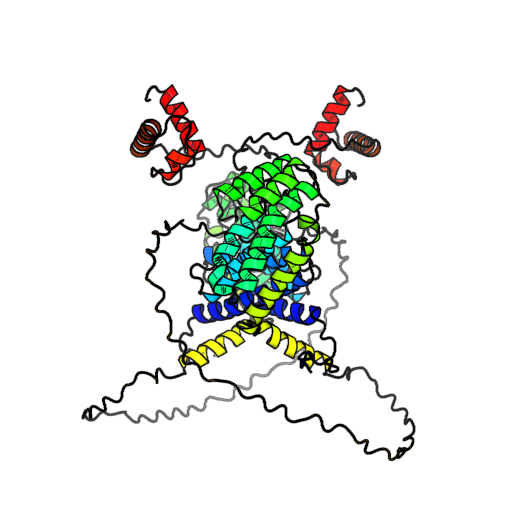4 -27 1 85.94 354 ARG B CA 1
ATOM 5810 C C . ARG B 1 354 ? 20.047 18.812 -27.5 1 85.94 354 ARG B C 1
ATOM 5812 O O . ARG B 1 354 ? 20.531 18.922 -28.625 1 85.94 354 ARG B O 1
ATOM 5819 N N . TRP B 1 355 ? 19.984 19.703 -26.594 1 87 355 TRP B N 1
ATOM 5820 C CA . TRP B 1 355 ? 20.5 21.016 -26.938 1 87 355 TRP B CA 1
ATOM 5821 C C . TRP B 1 355 ? 22 20.969 -27.188 1 87 355 TRP B C 1
ATOM 5823 O O . TRP B 1 355 ? 22.5 21.547 -28.156 1 87 355 TRP B O 1
ATOM 5833 N N . ARG B 1 356 ? 22.656 20.266 -26.453 1 82.12 356 ARG B N 1
ATOM 5834 C CA . ARG B 1 356 ? 24.094 20.062 -26.625 1 82.12 356 ARG B CA 1
ATOM 5835 C C . ARG B 1 356 ? 24.391 19.391 -27.953 1 82.12 356 ARG B C 1
ATOM 5837 O O . ARG B 1 356 ? 25.328 19.781 -28.656 1 82.12 356 ARG B O 1
ATOM 5844 N N . THR B 1 357 ? 23.609 18.469 -28.312 1 82.06 357 THR B N 1
ATOM 5845 C CA . THR B 1 357 ? 23.75 17.766 -29.594 1 82.06 357 THR B CA 1
ATOM 5846 C C . THR B 1 357 ? 23.453 18.703 -30.75 1 82.06 357 THR B C 1
ATOM 5848 O O . THR B 1 357 ? 24.156 18.688 -31.766 1 82.06 357 THR B O 1
ATOM 5851 N N . LEU B 1 358 ? 22.406 19.516 -30.578 1 84.62 358 LEU B N 1
ATOM 5852 C CA . LEU B 1 358 ? 22.031 20.484 -31.609 1 84.62 358 LEU B CA 1
ATOM 5853 C C . LEU B 1 358 ? 23.141 21.516 -31.812 1 84.62 358 LEU B C 1
ATOM 5855 O O . LEU B 1 358 ? 23.422 21.906 -32.969 1 84.62 358 LEU B O 1
ATOM 5859 N N . LYS B 1 359 ? 23.719 21.781 -30.719 1 80.69 359 LYS B N 1
ATOM 5860 C CA . LYS B 1 359 ? 24.828 22.719 -30.781 1 80.69 359 LYS B CA 1
ATOM 5861 C C . LYS B 1 359 ? 26.031 22.094 -31.469 1 80.69 359 LYS B C 1
ATOM 5863 O O . LYS B 1 359 ? 26.688 22.734 -32.312 1 80.69 359 LYS B O 1
ATOM 5868 N N . LYS B 1 360 ? 26.203 20.906 -31.156 1 80 360 LYS B N 1
ATOM 5869 C CA . LYS B 1 360 ? 27.328 20.188 -31.734 1 80 360 LYS B CA 1
ATOM 5870 C C . LYS B 1 360 ? 27.156 20 -33.219 1 80 360 LYS B C 1
ATOM 5872 O O . LYS B 1 360 ? 28.125 20.047 -34 1 80 360 LYS B O 1
ATOM 5877 N N . HIS B 1 361 ? 25.938 19.891 -33.625 1 78.88 361 HIS B N 1
ATOM 5878 C CA . HIS B 1 361 ? 25.641 19.656 -35.031 1 78.88 361 HIS B CA 1
ATOM 5879 C C . HIS B 1 361 ? 25.344 20.953 -35.75 1 78.88 361 HIS B C 1
ATOM 5881 O O . HIS B 1 361 ? 24.969 20.953 -36.938 1 78.88 361 HIS B O 1
ATOM 5887 N N . GLY B 1 362 ? 25.422 22.062 -35.031 1 79.12 362 GLY B N 1
ATOM 5888 C CA . GLY B 1 362 ? 25.281 23.375 -35.625 1 79.12 362 GLY B CA 1
ATOM 5889 C C . GLY B 1 362 ? 23.844 23.719 -36 1 79.12 362 GLY B C 1
ATOM 5890 O O . GLY B 1 362 ? 23.609 24.516 -36.906 1 79.12 362 GLY B O 1
ATOM 5891 N N . LYS B 1 363 ? 22.984 23.094 -35.344 1 77.62 363 LYS B N 1
ATOM 5892 C CA . LYS B 1 363 ? 21.594 23.312 -35.688 1 77.62 363 LYS B CA 1
ATOM 5893 C C . LYS B 1 363 ? 20.984 24.422 -34.812 1 77.62 363 LYS B C 1
ATOM 5895 O O . LYS B 1 363 ? 19.797 24.734 -34.938 1 77.62 363 LYS B O 1
ATOM 5900 N N . VAL B 1 364 ? 21.766 24.719 -33.781 1 80 364 VAL B N 1
ATOM 5901 C CA . VAL B 1 364 ? 21.422 25.906 -33.031 1 80 364 VAL B CA 1
ATOM 5902 C C . VAL B 1 364 ? 22.641 26.812 -32.875 1 80 364 VAL B C 1
ATOM 5904 O O . VAL B 1 364 ? 23.781 26.344 -32.906 1 80 364 VAL B O 1
#

Solvent-accessible surface area (backbone atoms only — not comparable to full-atom values): 43600 Å² total; per-residue (Å²): 136,81,84,74,86,67,84,74,78,67,87,62,75,79,69,55,62,64,55,30,50,50,49,40,49,51,40,52,48,29,38,43,51,51,50,40,55,48,25,56,74,67,64,35,63,67,63,28,52,53,49,45,51,30,42,47,43,54,58,68,68,44,85,75,66,53,70,69,54,48,51,52,50,50,50,47,28,32,48,48,19,53,76,34,41,82,39,71,86,46,31,62,48,91,52,78,82,40,36,20,34,54,52,24,48,60,47,49,63,73,38,61,80,70,54,80,37,70,66,58,47,49,50,50,51,51,33,42,58,49,37,43,32,43,46,29,42,67,72,66,34,56,65,58,19,51,51,43,50,53,46,40,62,72,76,42,90,63,53,64,74,58,50,54,54,50,50,52,38,58,75,65,65,44,67,77,36,67,67,45,64,73,45,26,70,67,53,42,56,50,50,49,49,51,49,49,51,58,47,38,70,79,52,63,57,46,66,50,53,51,56,23,41,51,53,52,50,54,60,65,64,52,72,85,59,72,82,68,70,74,82,64,77,72,78,78,81,78,76,76,77,73,81,84,79,80,80,81,80,78,79,86,75,83,73,80,82,74,86,80,89,80,78,79,72,77,75,79,76,73,77,72,79,68,79,71,67,77,68,69,77,63,77,71,66,78,72,55,52,58,70,50,75,65,73,63,73,62,75,71,72,67,82,58,81,67,67,70,63,73,72,72,69,78,44,73,64,42,52,49,43,49,51,52,30,31,70,71,71,36,84,86,45,34,61,62,35,54,72,74,38,83,54,83,88,62,49,40,63,53,49,52,51,48,50,53,49,31,44,72,69,62,74,96,137,81,82,72,84,68,82,73,80,66,89,62,73,80,69,53,62,64,55,28,51,51,48,40,49,50,41,52,50,29,39,44,50,52,51,40,54,48,26,56,73,66,66,36,64,67,63,29,52,53,49,45,51,30,43,46,44,55,59,69,68,45,85,76,66,52,69,70,53,48,50,52,49,50,49,46,30,32,49,46,20,54,77,34,41,82,38,73,86,45,31,64,48,91,51,78,85,41,35,20,33,54,52,23,49,60,46,49,64,72,40,60,80,72,55,80,37,68,67,60,46,50,50,49,51,50,34,41,59,49,37,44,31,42,47,28,41,67,71,67,33,56,65,58,19,52,50,44,51,53,46,38,63,74,77,43,90,63,53,66,72,58,48,53,55,51,50,52,36,59,74,66,64,46,67,79,37,66,67,46,64,74,45,26,68,66,53,43,55,51,51,51,49,53,50,50,52,58,46,38,70,78,51,63,57,44,65,50,52,50,55,22,42,51,53,51,50,54,61,65,64,53,71,84,57,73,84,65,69,74,81,66,76,70,80,78,82,88,80,80,83,72,85,77,75,82,73,78,73,80,72,82,77,86,77,79,81,72,83,79,78,77,73,82,72,82,78,84,79,75,79,75,82,73,79,70,69,77,71,69,77,63,78,70,67,79,74,55,52,56,70,50,74,66,72,64,69,62,76,75,71,66,82,59,81,69,67,71,63,73,70,70,69,78,45,72,64,44,52,48,41,50,52,50,30,33,71,71,71,34,82,86,44,34,60,62,34,54,72,77,38,81,54,84,88,60,50,39,64,53,48,53,50,48,48,52,50,33,45,73,70,62,74,96

Organism: Pangasianodon hypophthalmus (NCBI:txid310915)

Nearest PDB structures (foldseek):
  8w8g-assembly2_C  TM=9.144E-01  e=9.245E-12  Homo sapiens
  3bqo-assembly1_A  TM=9.335E-01  e=4.166E-11  Homo sapiens
  8w8g-assembly2_D  TM=9.080E-01  e=1.564E-10  Homo sapiens
  3bu8-assembly1_B  TM=8.364E-01  e=2.905E-07  Homo sapiens
  4m7c-assembly1_A  TM=8.479E-01  e=1.974E-06  Homo sapiens

Secondary structure (DSSP, 8-state):
----------------HHHHHHHHHHHHHHHHHHHHHHHHHHT-HHHHHHHHHHHHHHHTT-SS--HHHHHHHHHHHHHHHHHTTT-TT---SSSTTS-HHHHHHHHHHTTTTTS--HHHHHHHHHHHHHHHHHHHHHTT-HHHHHHHHHHHHHHS---HHHHHHHHHHHHHT-TT-HHHHHT-HHHHHHHHHHHHHHHHHH----HHHHHHHHHHHHHHHS---TT-------------------------------------------------------------SS----------------------PPPHHHHHHHHHHHHHH-TT-HHHHHHHS--TT--HHHHHHHHHHHHHTT--/----------------HHHHHHHHHHHHHHHHHHHHHHHHHHT-HHHHHHHHHHHHHHHTT-SS--HHHHHHHHHHHHHHHHHTTT-TT---SSSTTS-HHHHHHHHHHTTTTTS--HHHHHHHHHHHHHHHHHHHHHTT-HHHHHHHHHHHHHHS---HHHHHHHHHHHHHT-TT-HHHHHT-HHHHHHHHHHHHHHHHHH----HHHHHHHHHHHHHHHS---TT-------------------------------------------------------------SS----------------------PPPHHHHHHHHHHHHHH-TT-HHHHHHHS--TT--HHHHHHHHHHHHHTT--

InterPro domains:
  IPR001005 SANT/Myb domain [PF00249] (311-359)
  IPR001005 SANT/Myb domain [PS50090] (306-359)
  IPR001005 SANT/Myb domain [SM00717] (310-361)
  IPR009057 Homedomain-like superfamily [SSF46689] (313-361)
  IPR013867 Telomere repeat-binding factor, dimerisation domain [PF08558] (27-214)
  IPR017357 Telomeric repeat-binding factor 1/2 [PIRSF038016] (17-360)
  IPR017930 Myb domain [PS51294] (311-363)
  IPR036507 Telomere repeat-binding factor, dimerisation domain superfamily [G3DSA:1.25.40.210] (10-220)
  IPR036507 Telomere repeat-binding factor, dimerisation domain superfamily [SSF63600] (19-216)
  IPR052450 Telomeric Repeat-Binding Domain-Containing Protein [PTHR46734] (19-363)

pLDDT: mean 73.24, std 29.56, range [14.6, 98.44]

Foldseek 3Di:
DDCPPPPDPPPPPPPPVVVVVVVVLLLVLLVLLVVLLVCLVVLVLVVNQVSLVVNLVSLVPDPDDDPVSVLSLLLLLLSQLLSCLLVLCFDQDPDSLQHSLNVSLVSLVVCCVVLVDNVLSVLLNLLSLLSCLLSCLVVPNLVSSVVSLVCCVPPHDDDPVVSVVSVVCSVVSPNPDPSCVVSDSVVSSVSSSVSVVVNCVVVVSCPVVVVVVVVVVVVVPPPPPPPPDPPPPPPDPDDPPPDDDDDPDDDDDPDDPDDDDDDPPPDPPPPPPPDPPPPPPPVPPPRRSHTDPPCPPPDPPPPPPVPVPVPPDDDPVLVVLLVVLCVVPNPPPQQVSPVVDPPPPDDSVNSNVVVVVCVVVVVD/DDCPPPPDPPPPPPPPVVVVVVVVLLLVLLVLLVVLLVCLVVLPLVVNQVSLVVNLVSLVPDPDDDPVSVLSLLLLLLSQLLSCLLVLCFDQDPDSLQHSLNVSLVSLVVCCVVLVDNVLSVLLNLLSLLSQLLSCLVVPNLVSSVVSLVCCVVPHDDDPVVSVVSVVCSVVSPNPDPSCVVSDSVVSSVSSSVSVVVNCVVVVSCPVVVVVVVVVVVVVPPPPPPPPDPPVPPDDDDDDDDPDDPPPVVPDDDDDPPPDPDDPPPDDPPPDDPDPPPPPPPVPPPRRSHTDPPCPPPDPPPPPPVPVPVPPDDDPVLVVLLVVLCVVPNPPPQQSSPVVDPPPPDDSVVSNVVVVVCVVVVVD